Protein AF-0000000067913386 (afdb_homodimer)

Foldseek 3Di:
DLVVLLVCLQPDFAQVVVVDPPLLPAGAEEEEEAAAPPLCLQVLVQLLQCLSVVHWRDNPSCPVPPPPDQPQFWAWDDNYPRYIYIDHGHDDQLDLLQLLQSLCVQLVLDDHGDGRDSDDDLVRVLVSLVVCLVPVDGHQYAYEYGGEQVDDCDPSNLVSVLVSQVSSCVLQVDGHAYEYECNEPCVVVVVVSVVVSVHDHYQYDNPADSVDGTDDPVNSSSSSVVSSVRSVRSSVSSVVCVVDRSSRSSVVSSVVSSVSSVVVVVVVVVVVVVVVVVVVD/DLVVLLVCLQPDFAQVVVVDPPLLPAGAEEEEEAAAPPLCLQVLVQLLQCLSVVHWRDNPSCPVPPPPDQPQFWAWDDNYPRYIYIDHGHDDQLDLLQLLQSLCVQLVLDDHGDGRDSDDDLVVSLVSLVVCLVPVDGHQYAYEYGGEQVDDDDPSNLVSVLVSQVSSCVLQVDGHAYEYECNEPCVVVVVVSVVVSVHDHYQYDNPADSVDGTDDPVNSSSSSVVSSVRSVRSSVSSVVCVVDRSSRSSVVSSVVSSVSSVVVVVVVVVVVVVVVVVVVD

Nearest PDB structures (foldseek):
  6erg-assembly2_E  TM=3.516E-01  e=3.757E-01  Homo sapiens
  6erg-assembly1_B  TM=3.523E-01  e=5.532E-01  Homo sapiens
  7qfx-assembly1_B  TM=3.431E-01  e=1.767E+00  Aspergillus niger
  7qfx-assembly2_G  TM=3.196E-01  e=1.340E+00  Aspergillus niger
  6fba-assembly1_A  TM=1.820E-01  e=1.582E+00  Plasmodium falciparum

pLDDT: mean 89.32, std 9.97, range [42.12, 98.5]

Structure (mmCIF, N/CA/C/O backbone):
data_AF-0000000067913386-model_v1
#
loop_
_entity.id
_entity.type
_entity.pdbx_description
1 polymer 'Uncharacterized protein LOC121398037'
#
loop_
_atom_site.group_PDB
_atom_site.id
_atom_site.type_symbol
_atom_site.label_atom_id
_atom_site.label_alt_id
_atom_site.label_comp_id
_atom_site.label_asym_id
_atom_site.label_entity_id
_atom_site.label_seq_id
_atom_site.pdbx_PDB_ins_code
_atom_site.Cartn_x
_atom_site.Cartn_y
_atom_site.Cartn_z
_atom_site.occupancy
_atom_site.B_iso_or_equiv
_atom_site.auth_seq_id
_atom_site.auth_comp_id
_atom_site.auth_asym_id
_atom_site.auth_atom_id
_atom_site.pdbx_PDB_model_num
ATOM 1 N N . MET A 1 1 ? 15.055 40.844 25.078 1 83.5 1 MET A N 1
ATOM 2 C CA . MET A 1 1 ? 14.328 39.594 25.266 1 83.5 1 MET A CA 1
ATOM 3 C C . MET A 1 1 ? 14.023 38.938 23.922 1 83.5 1 MET A C 1
ATOM 5 O O . MET A 1 1 ? 14.43 37.781 23.672 1 83.5 1 MET A O 1
ATOM 9 N N . ALA A 1 2 ? 13.648 39.75 22.906 1 89.06 2 ALA A N 1
ATOM 10 C CA . ALA A 1 2 ? 13.344 39.219 21.578 1 89.06 2 ALA A CA 1
ATOM 11 C C . ALA A 1 2 ? 14.609 38.75 20.859 1 89.06 2 ALA A C 1
ATOM 13 O O . ALA A 1 2 ? 14.625 37.688 20.25 1 89.06 2 ALA A O 1
ATOM 14 N N . ASP A 1 3 ? 15.656 39.438 21.031 1 92.88 3 ASP A N 1
ATOM 15 C CA . ASP A 1 3 ? 16.906 39.094 20.359 1 92.88 3 ASP A CA 1
ATOM 1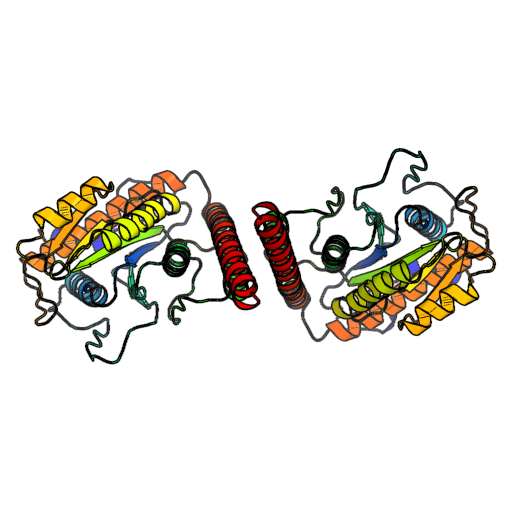6 C C . ASP A 1 3 ? 17.484 37.781 20.906 1 92.88 3 ASP A C 1
ATOM 18 O O . ASP A 1 3 ? 18.031 36.969 20.141 1 92.88 3 ASP A O 1
ATOM 22 N N . ALA A 1 4 ? 17.344 37.656 22.172 1 94.19 4 ALA A N 1
ATOM 23 C CA . ALA A 1 4 ? 17.812 36.438 22.781 1 94.19 4 ALA A CA 1
ATOM 24 C C . ALA A 1 4 ? 17.016 35.219 22.281 1 94.19 4 ALA A C 1
ATOM 26 O O . ALA A 1 4 ? 17.594 34.188 22 1 94.19 4 ALA A O 1
ATOM 27 N N . MET A 1 5 ? 15.766 35.375 22.203 1 95.31 5 MET A N 1
ATOM 28 C CA . MET A 1 5 ? 14.906 34.312 21.703 1 95.31 5 MET A CA 1
ATOM 29 C C . MET A 1 5 ? 15.211 33.969 20.25 1 95.31 5 MET A C 1
ATOM 31 O O . MET A 1 5 ? 15.227 32.812 19.859 1 95.31 5 MET A O 1
ATOM 35 N N . ARG A 1 6 ? 15.469 35 19.5 1 95.75 6 ARG A N 1
ATOM 36 C CA . ARG A 1 6 ? 15.82 34.812 18.094 1 95.75 6 ARG A CA 1
ATOM 37 C C . ARG A 1 6 ? 17.125 34.031 17.938 1 95.75 6 ARG A C 1
ATOM 39 O O . ARG A 1 6 ? 17.234 33.156 17.094 1 95.75 6 ARG A O 1
ATOM 46 N N . THR A 1 7 ? 18.031 34.438 18.703 1 95.38 7 THR A N 1
ATOM 47 C CA . THR A 1 7 ? 19.328 33.75 18.656 1 95.38 7 THR A CA 1
ATOM 48 C C . THR A 1 7 ? 19.188 32.281 19.031 1 95.38 7 THR A C 1
ATOM 50 O O . THR A 1 7 ? 19.781 31.422 18.375 1 95.38 7 THR A O 1
ATOM 53 N N . LYS A 1 8 ? 18.406 32.031 20.016 1 95 8 LYS A N 1
ATOM 54 C CA . LYS A 1 8 ? 18.141 30.641 20.422 1 95 8 LYS A CA 1
ATOM 55 C C . LYS A 1 8 ? 17.531 29.844 19.281 1 95 8 LYS A C 1
ATOM 57 O O . LYS A 1 8 ? 17.906 28.688 19.047 1 95 8 LYS A O 1
ATOM 62 N N . LEU A 1 9 ? 16.656 30.422 18.578 1 96 9 LEU A N 1
ATOM 63 C CA . LEU A 1 9 ? 15.977 29.781 17.469 1 96 9 LEU A CA 1
ATOM 64 C C . LEU A 1 9 ? 16.953 29.484 16.328 1 96 9 LEU A C 1
ATOM 66 O O . LEU A 1 9 ? 16.938 28.391 15.758 1 96 9 LEU A O 1
ATOM 70 N N . THR A 1 10 ? 17.781 30.438 15.977 1 95.25 10 THR A N 1
ATOM 71 C CA . THR A 1 10 ? 18.703 30.312 14.852 1 95.25 10 THR A CA 1
ATOM 72 C C . THR A 1 10 ? 19.797 29.281 15.148 1 95.25 10 THR A C 1
ATOM 74 O O . THR A 1 10 ? 20.312 28.641 14.234 1 95.25 10 THR A O 1
ATOM 77 N N . GLN A 1 11 ? 20.031 29.047 16.391 1 94.69 11 GLN A N 1
ATOM 78 C CA . GLN A 1 11 ? 21.094 28.109 16.781 1 94.69 11 GLN A CA 1
ATOM 79 C C . GLN A 1 11 ? 20.516 26.75 17.109 1 94.69 11 GLN A C 1
ATOM 81 O O . GLN A 1 11 ? 21.266 25.797 17.359 1 94.69 11 GLN A O 1
ATOM 86 N N . TYR A 1 12 ? 19.266 26.656 17.047 1 95.06 12 TYR A N 1
ATOM 87 C CA . TYR A 1 12 ? 18.594 25.422 17.422 1 95.06 12 TYR A CA 1
ATOM 88 C C . TYR A 1 12 ? 18.922 24.297 16.453 1 95.06 12 TYR A C 1
ATOM 90 O O . TYR A 1 12 ? 18.953 24.5 15.242 1 95.06 12 TYR A O 1
ATOM 98 N N . ARG A 1 13 ? 19.234 23.125 17.047 1 92.25 13 ARG A N 1
ATOM 99 C CA . ARG A 1 13 ? 19.344 21.844 16.359 1 92.25 13 ARG A CA 1
ATOM 100 C C . ARG A 1 13 ? 18.469 20.781 17.031 1 92.25 13 ARG A C 1
ATOM 102 O O . ARG A 1 13 ? 18.391 20.719 18.266 1 92.25 13 ARG A O 1
ATOM 109 N N . PRO A 1 14 ? 17.844 20.078 16.234 1 91.94 14 PRO A N 1
ATOM 110 C CA . PRO A 1 14 ? 16.984 19.062 16.844 1 91.94 14 PRO A CA 1
ATOM 111 C C . PRO A 1 14 ? 17.703 18.234 17.906 1 91.94 14 PRO A C 1
ATOM 113 O O . PRO A 1 14 ? 18.766 17.688 17.641 1 91.94 14 PRO A O 1
ATOM 116 N N . GLY A 1 15 ? 17.062 18.219 19.062 1 91.25 15 GLY A N 1
ATOM 117 C CA . GLY A 1 15 ? 17.609 17.438 20.172 1 91.25 15 GLY A CA 1
ATOM 118 C C . GLY A 1 15 ? 18.547 18.234 21.062 1 91.25 15 GLY A C 1
ATOM 119 O O . GLY A 1 15 ? 18.922 17.797 22.141 1 91.25 15 GLY A O 1
ATOM 120 N N . SER A 1 16 ? 18.938 19.359 20.688 1 91.38 16 SER A N 1
ATOM 121 C CA . SER A 1 16 ? 19.984 20.125 21.375 1 91.38 16 SER A CA 1
ATOM 122 C C . SER A 1 16 ? 19.484 20.625 22.734 1 91.38 16 SER A C 1
ATOM 124 O O . SER A 1 16 ? 20.25 20.734 23.688 1 91.38 16 SER A O 1
ATOM 126 N N . LEU A 1 17 ? 18.234 20.938 22.812 1 90.69 17 LEU A N 1
ATOM 127 C CA . LEU A 1 17 ? 17.688 21.516 24.047 1 90.69 17 LEU A CA 1
ATOM 128 C C . LEU A 1 17 ? 17.688 20.5 25.172 1 90.69 17 LEU A C 1
ATOM 130 O O . LEU A 1 17 ? 17.734 20.859 26.344 1 90.69 17 LEU A O 1
ATOM 134 N N . LEU A 1 18 ? 17.562 19.266 24.797 1 87.56 18 LEU A N 1
ATOM 135 C CA . LEU A 1 18 ? 17.578 18.203 25.781 1 87.56 18 LEU A CA 1
ATOM 136 C C . LEU A 1 18 ? 18.891 17.422 25.75 1 87.56 18 LEU A C 1
ATOM 138 O O . LEU A 1 18 ? 19 16.359 26.359 1 87.56 18 LEU A O 1
ATOM 142 N N . ALA A 1 19 ? 19.828 17.922 24.969 1 84.69 19 ALA A N 1
ATOM 143 C CA . ALA A 1 19 ? 21.141 17.297 24.844 1 84.69 19 ALA A CA 1
ATOM 144 C C . ALA A 1 19 ? 21.016 15.828 24.453 1 84.69 19 ALA A C 1
ATOM 146 O O . ALA A 1 19 ? 21.625 14.953 25.078 1 84.69 19 ALA A O 1
ATOM 147 N N . LEU A 1 20 ? 20.156 15.633 23.562 1 82.56 20 LEU A N 1
ATOM 148 C CA . LEU A 1 20 ? 19.953 14.266 23.109 1 82.56 20 LEU A CA 1
ATOM 149 C C . LEU A 1 20 ? 21.172 13.766 22.328 1 82.56 20 LEU A C 1
ATOM 151 O O . LEU A 1 20 ? 21.672 14.469 21.453 1 82.56 20 LEU A O 1
ATOM 155 N N . ALA A 1 21 ? 21.766 12.688 22.703 1 72.69 21 ALA A N 1
ATOM 156 C CA . ALA A 1 21 ? 22.969 12.117 22.094 1 72.69 21 ALA A CA 1
ATOM 157 C C . ALA A 1 21 ? 22.688 11.609 20.688 1 72.69 21 ALA A C 1
ATOM 159 O O . ALA A 1 21 ? 23.516 11.766 19.781 1 72.69 21 ALA A O 1
ATOM 160 N N . ASN A 1 22 ? 21.641 10.945 20.516 1 72.88 22 ASN A N 1
ATOM 161 C CA . ASN A 1 22 ? 21.266 10.328 19.25 1 72.88 22 ASN A CA 1
ATOM 162 C C . ASN A 1 22 ? 19.969 10.93 18.703 1 72.88 22 ASN A C 1
ATOM 164 O O . ASN A 1 22 ? 18.906 10.812 19.328 1 72.88 22 ASN A O 1
ATOM 168 N N . THR A 1 23 ? 20.125 11.727 17.656 1 76.88 23 THR A N 1
ATOM 169 C CA . THR A 1 23 ? 18.953 12.352 17.062 1 76.88 23 THR A CA 1
ATOM 170 C C . THR A 1 23 ? 18.297 11.422 16.047 1 76.88 23 THR A C 1
ATOM 172 O O . THR A 1 23 ? 17.25 11.742 15.492 1 76.88 23 THR A O 1
ATOM 175 N N . ARG A 1 24 ? 18.922 10.234 15.984 1 71.94 24 ARG A N 1
ATOM 176 C CA . ARG A 1 24 ? 18.453 9.164 15.102 1 71.94 24 ARG A CA 1
ATOM 177 C C . ARG A 1 24 ? 18.219 9.688 13.688 1 71.94 24 ARG A C 1
ATOM 179 O O . ARG A 1 24 ? 17.266 9.258 13.016 1 71.94 24 ARG A O 1
ATOM 186 N N . GLY A 1 25 ? 18.953 10.797 13.375 1 76 25 GLY A N 1
ATOM 187 C CA . GLY A 1 25 ? 18.938 11.266 11.992 1 76 25 GLY A CA 1
ATOM 188 C C . GLY A 1 25 ? 17.969 12.406 11.758 1 76 25 GLY A C 1
ATOM 189 O O . GLY A 1 25 ? 17.906 12.953 10.656 1 76 25 GLY A O 1
ATOM 190 N N . PHE A 1 26 ? 17.156 12.719 12.797 1 83.44 26 PHE A N 1
ATOM 191 C CA . PHE A 1 26 ? 16.281 13.867 12.609 1 83.44 26 PHE A CA 1
ATOM 192 C C . PHE A 1 26 ? 17.078 15.156 12.492 1 83.44 26 PHE A C 1
ATOM 194 O O . PHE A 1 26 ? 17.812 15.516 13.414 1 83.44 26 PHE A O 1
ATOM 201 N N . GLN A 1 27 ? 16.875 15.789 11.359 1 85.81 27 GLN A N 1
ATOM 202 C CA . GLN A 1 27 ? 17.672 16.969 11.094 1 85.81 27 GLN A CA 1
ATOM 203 C C . GLN A 1 27 ? 16.812 18.219 11.023 1 85.81 27 GLN A C 1
ATOM 205 O O . GLN A 1 27 ? 17.328 19.344 11.109 1 85.81 27 GLN A O 1
ATOM 210 N N . ARG A 1 28 ? 15.516 17.984 10.914 1 91.25 28 ARG A N 1
ATOM 211 C CA . ARG A 1 28 ? 14.633 19.125 10.734 1 91.25 28 ARG A CA 1
ATOM 212 C C . ARG A 1 28 ? 13.375 19 11.586 1 91.25 28 ARG A C 1
ATOM 214 O O . ARG A 1 28 ? 12.891 17.891 11.82 1 91.25 28 ARG A O 1
ATOM 221 N N . VAL A 1 29 ? 12.953 20.156 12.031 1 94.94 29 VAL A N 1
ATOM 222 C CA . VAL A 1 29 ? 11.656 20.266 12.688 1 94.94 29 VAL A CA 1
ATOM 223 C C . VAL A 1 29 ? 10.656 20.938 11.742 1 94.94 29 VAL A C 1
ATOM 225 O O . VAL A 1 29 ? 10.961 21.984 11.156 1 94.94 29 VAL A O 1
ATOM 228 N N . SER A 1 30 ? 9.539 20.297 11.586 1 96.5 30 SER A N 1
ATOM 229 C CA . SER A 1 30 ? 8.508 20.797 10.688 1 96.5 30 SER A CA 1
ATOM 230 C C . SER A 1 30 ? 7.242 21.172 11.453 1 96.5 30 SER A C 1
ATOM 232 O O . SER A 1 30 ? 6.57 20.297 12.016 1 96.5 30 SER A O 1
ATOM 234 N N . LEU A 1 31 ? 6.957 22.469 11.5 1 98.25 31 LEU A N 1
ATOM 235 C CA . LEU A 1 31 ? 5.711 22.953 12.078 1 98.25 31 LEU A CA 1
ATOM 236 C C . LEU A 1 31 ? 4.559 22.812 11.086 1 98.25 31 LEU A C 1
ATOM 238 O O . LEU A 1 31 ? 4.574 23.453 10.031 1 98.25 31 LEU A O 1
ATOM 242 N N . GLN A 1 32 ? 3.592 22.016 11.422 1 97.88 32 GLN A N 1
ATOM 243 C CA . GLN A 1 32 ? 2.439 21.781 10.562 1 97.88 32 GLN A CA 1
ATOM 244 C C . GLN A 1 32 ? 1.24 22.609 11.008 1 97.88 32 GLN A C 1
ATOM 246 O O . GLN A 1 32 ? 0.641 22.328 12.055 1 97.88 32 GLN A O 1
ATOM 251 N N . LEU A 1 33 ? 0.887 23.594 10.203 1 97.62 33 LEU A N 1
ATOM 252 C CA . LEU A 1 33 ? -0.227 24.453 10.586 1 97.62 33 LEU A CA 1
ATOM 253 C C . LEU A 1 33 ? -1.55 23.891 10.078 1 97.62 33 LEU A C 1
ATOM 255 O O . LEU A 1 33 ? -1.715 23.656 8.883 1 97.62 33 LEU A O 1
ATOM 259 N N . PHE A 1 34 ? -2.406 23.703 11 1 97.19 34 PHE A N 1
ATOM 260 C CA . PHE A 1 34 ? -3.756 23.25 10.688 1 97.19 34 PHE A CA 1
ATOM 261 C C . PHE A 1 34 ? -4.793 24.234 11.227 1 97.19 34 PHE A C 1
ATOM 263 O O . PHE A 1 34 ? -4.535 24.938 12.195 1 97.19 34 PHE A O 1
ATOM 270 N N . GLY A 1 35 ? -5.953 24.234 10.617 1 94.56 35 GLY A N 1
ATOM 271 C CA . GLY A 1 35 ? -7.078 25.078 11 1 94.56 35 GLY A CA 1
ATOM 272 C C . GLY A 1 35 ? -8.102 25.25 9.891 1 94.56 35 GLY A C 1
ATOM 273 O O . GLY A 1 35 ? -7.875 24.812 8.758 1 94.56 35 GLY A O 1
ATOM 274 N N . PHE A 1 36 ? -9.172 25.859 10.312 1 91.88 36 PHE A N 1
ATOM 275 C CA . PHE A 1 36 ? -10.203 26.109 9.32 1 91.88 36 PHE A CA 1
ATOM 276 C C . PHE A 1 36 ? -9.758 27.172 8.32 1 91.88 36 PHE A C 1
ATOM 278 O O . PHE A 1 36 ? -8.875 27.969 8.617 1 91.88 36 PHE A O 1
ATOM 285 N N . TYR A 1 37 ? -10.391 27.062 7.145 1 89.25 37 TYR A N 1
ATOM 286 C CA . TYR A 1 37 ? -10.172 28.094 6.137 1 89.25 37 TYR A CA 1
ATOM 287 C C . TYR A 1 37 ? -10.445 29.484 6.703 1 89.25 37 TYR A C 1
ATOM 289 O O . TYR A 1 37 ? -11.438 29.688 7.402 1 89.25 37 TYR A O 1
ATOM 297 N N . GLY A 1 38 ? -9.5 30.422 6.438 1 86.31 38 GLY A N 1
ATOM 298 C CA . GLY A 1 38 ? -9.711 31.797 6.824 1 86.31 38 GLY A CA 1
ATOM 299 C C . GLY A 1 38 ? -9.344 32.094 8.266 1 86.31 38 GLY A C 1
ATOM 300 O O . GLY A 1 38 ? -9.594 33.188 8.773 1 86.31 38 GLY A O 1
ATOM 301 N N . HIS A 1 39 ? -8.742 31.172 8.93 1 89.5 39 HIS A N 1
ATOM 302 C CA . HIS A 1 39 ? -8.477 31.359 10.352 1 89.5 39 HIS A CA 1
ATOM 303 C C . HIS A 1 39 ? -7.09 31.953 10.578 1 89.5 39 HIS A C 1
ATOM 305 O O . HIS A 1 39 ? -6.652 32.125 11.719 1 89.5 39 HIS A O 1
ATOM 311 N N . GLY A 1 40 ? -6.332 32.281 9.5 1 89.38 40 GLY A N 1
ATOM 312 C CA . GLY A 1 40 ? -5.145 33.094 9.68 1 89.38 40 GLY A CA 1
ATOM 313 C C . GLY A 1 40 ? -3.854 32.312 9.594 1 89.38 40 GLY A C 1
ATOM 314 O O . GLY A 1 40 ? -2.807 32.781 10.055 1 89.38 40 GLY A O 1
ATOM 315 N N . LYS A 1 41 ? -3.824 31.109 9.055 1 91.94 41 LYS A N 1
ATOM 316 C CA . LYS A 1 41 ? -2.625 30.281 8.938 1 91.94 41 LYS A CA 1
ATOM 317 C C . LYS A 1 41 ? -1.532 31.016 8.156 1 91.94 41 LYS A C 1
ATOM 319 O O . LYS A 1 41 ? -0.4 31.141 8.633 1 91.94 41 LYS A O 1
ATOM 324 N N . THR A 1 42 ? -1.887 31.562 7.039 1 90.44 42 THR A N 1
ATOM 325 C CA . THR A 1 42 ? -0.911 32.25 6.199 1 90.44 42 THR A CA 1
ATOM 326 C C . THR A 1 42 ? -0.374 33.5 6.898 1 90.44 42 THR A C 1
ATOM 328 O O . THR A 1 42 ? 0.822 33.781 6.828 1 90.44 42 THR A O 1
ATOM 331 N N . SER A 1 43 ? -1.253 34.219 7.551 1 91.44 43 SER A N 1
ATOM 332 C CA . SER A 1 43 ? -0.825 35.375 8.312 1 91.44 43 SER A CA 1
ATOM 333 C C . SER A 1 43 ? 0.187 35 9.391 1 91.44 43 SER A C 1
ATOM 335 O O . SER A 1 43 ? 1.168 35.688 9.609 1 91.44 43 SER A O 1
ATOM 337 N N . LEU A 1 44 ? -0.12 33.906 10.039 1 94.25 44 LEU A N 1
ATOM 338 C CA . LEU A 1 44 ? 0.807 33.438 11.07 1 94.25 44 LEU A CA 1
ATOM 339 C C . LEU A 1 44 ? 2.172 33.125 10.469 1 94.25 44 LEU A C 1
ATOM 341 O O . LEU A 1 44 ? 3.205 33.438 11.047 1 94.25 44 LEU A O 1
ATOM 345 N N . ILE A 1 45 ? 2.18 32.5 9.352 1 95.62 45 ILE A N 1
ATOM 346 C CA . ILE A 1 45 ? 3.432 32.188 8.68 1 95.62 45 ILE A CA 1
ATOM 347 C C . ILE A 1 45 ? 4.215 33.469 8.398 1 95.62 45 ILE A C 1
ATOM 349 O O . ILE A 1 45 ? 5.414 33.531 8.664 1 95.62 45 ILE A O 1
ATOM 353 N N . ASN A 1 46 ? 3.529 34.438 7.902 1 94.12 46 ASN A N 1
ATOM 354 C CA . ASN A 1 46 ? 4.18 35.719 7.633 1 94.12 46 ASN A CA 1
ATOM 355 C C . ASN A 1 46 ? 4.77 36.312 8.898 1 94.12 46 ASN A C 1
ATOM 357 O O . ASN A 1 46 ? 5.895 36.812 8.891 1 94.12 46 ASN A O 1
ATOM 361 N N . LEU A 1 47 ? 4.012 36.281 9.945 1 95.12 47 LEU A N 1
ATOM 362 C CA . LEU A 1 47 ? 4.504 36.812 11.219 1 95.12 47 LEU A CA 1
ATOM 363 C C . LEU A 1 47 ? 5.77 36.062 11.648 1 95.12 47 LEU A C 1
ATOM 365 O O . LEU A 1 47 ? 6.734 36.688 12.094 1 95.12 47 LEU A O 1
ATOM 369 N N . CYS A 1 48 ? 5.758 34.781 11.523 1 97 48 CYS A N 1
ATOM 370 C CA . CYS A 1 48 ? 6.906 33.969 11.906 1 97 48 CYS A CA 1
ATOM 371 C C . CYS A 1 48 ? 8.117 34.312 11.047 1 97 48 CYS A C 1
ATOM 373 O O . CYS A 1 48 ? 9.211 34.531 11.578 1 97 48 CYS A O 1
ATOM 375 N N . LEU A 1 49 ? 7.906 34.375 9.773 1 96.44 49 LEU A N 1
ATOM 376 C CA . LEU A 1 49 ? 9 34.656 8.852 1 96.44 49 LEU A CA 1
ATOM 377 C C . LEU A 1 49 ? 9.617 36 9.141 1 96.44 49 LEU A C 1
ATOM 379 O O . LEU A 1 49 ? 10.844 36.125 9.266 1 96.44 49 LEU A O 1
ATOM 383 N N . ASN A 1 50 ? 8.82 36.969 9.258 1 95.94 50 ASN A N 1
ATOM 384 C CA . ASN A 1 50 ? 9.305 38.344 9.492 1 95.94 50 ASN A CA 1
ATOM 385 C C . ASN A 1 50 ? 9.969 38.469 10.859 1 95.94 50 ASN A C 1
ATOM 387 O O . ASN A 1 50 ? 10.969 39.156 11.008 1 95.94 50 ASN A O 1
ATOM 391 N N . SER A 1 51 ? 9.445 37.844 11.875 1 95.75 51 SER A N 1
ATOM 392 C CA . SER A 1 51 ? 10 37.906 13.227 1 95.75 51 SER A CA 1
ATOM 393 C C . SER A 1 51 ? 11.383 37.281 13.281 1 95.75 51 SER A C 1
ATOM 395 O O . SER A 1 51 ? 12.297 37.844 13.906 1 95.75 51 SER A O 1
ATOM 397 N N . VAL A 1 52 ? 11.547 36.156 12.648 1 96.38 52 VAL A N 1
ATOM 398 C CA . VAL A 1 52 ? 12.82 35.469 12.656 1 96.38 52 VAL A CA 1
ATOM 399 C C . VAL A 1 52 ? 13.859 36.281 11.891 1 96.38 52 VAL A C 1
ATOM 401 O O . VAL A 1 52 ? 15.023 36.344 12.289 1 96.38 52 VAL A O 1
ATOM 404 N N . GLN A 1 53 ? 13.43 36.906 10.852 1 93.31 53 GLN A N 1
ATOM 405 C CA . GLN A 1 53 ? 14.336 37.688 10.016 1 93.31 53 GLN A CA 1
ATOM 406 C C . GLN A 1 53 ? 14.539 39.094 10.586 1 93.31 53 GLN A C 1
ATOM 408 O O . GLN A 1 53 ? 15.352 39.844 10.078 1 93.31 53 GLN A O 1
ATOM 413 N N . LYS A 1 54 ? 13.836 39.438 11.578 1 92.31 54 LYS A N 1
ATOM 414 C CA . LYS A 1 54 ? 13.883 40.75 12.188 1 92.31 54 LYS A CA 1
ATOM 415 C C . LYS A 1 54 ? 13.555 41.844 11.172 1 92.31 54 LYS A C 1
ATOM 417 O O . LYS A 1 54 ? 14.312 42.812 11.023 1 92.31 54 LYS A O 1
ATOM 422 N N . LYS A 1 55 ? 12.445 41.656 10.531 1 91 55 LYS A N 1
ATOM 423 C CA . LYS A 1 55 ? 11.953 42.594 9.531 1 91 55 LYS A CA 1
ATOM 424 C C . LYS A 1 55 ? 10.555 43.094 9.883 1 91 55 LYS A C 1
ATOM 426 O O . LYS A 1 55 ? 9.883 42.5 10.734 1 91 55 LYS A O 1
ATOM 431 N N . GLN A 1 56 ? 10.242 44.188 9.188 1 89.81 56 GLN A N 1
ATOM 432 C CA . GLN A 1 56 ? 8.852 44.625 9.266 1 89.81 56 GLN A CA 1
ATOM 433 C C . GLN A 1 56 ? 7.93 43.656 8.562 1 89.81 56 GLN A C 1
ATOM 435 O O . GLN A 1 56 ? 8.383 42.844 7.754 1 89.81 56 GLN A O 1
ATOM 440 N N . TYR A 1 57 ? 6.723 43.719 8.969 1 89.62 57 TYR A N 1
ATOM 441 C CA . TYR A 1 57 ? 5.766 42.781 8.391 1 89.62 57 TYR A CA 1
ATOM 442 C C . TYR A 1 57 ? 5.715 42.938 6.875 1 89.62 57 TYR A C 1
ATOM 444 O O . TYR A 1 57 ? 5.492 44.031 6.348 1 89.62 57 TYR A O 1
ATOM 452 N N . GLU A 1 58 ? 5.977 41.875 6.137 1 89.81 58 GLU A N 1
ATOM 453 C CA . GLU A 1 58 ? 5.82 41.719 4.695 1 89.81 58 GLU A CA 1
ATOM 454 C C . GLU A 1 58 ? 5.078 40.438 4.367 1 89.81 58 GLU A C 1
ATOM 456 O O . GLU A 1 58 ? 5.215 39.438 5.078 1 89.81 58 GLU A O 1
ATOM 461 N N . ASP A 1 59 ? 4.223 40.531 3.381 1 86.25 59 ASP A N 1
ATOM 462 C CA . ASP A 1 59 ? 3.535 39.344 2.922 1 86.25 59 ASP A CA 1
ATOM 463 C C . ASP A 1 59 ? 4.48 38.438 2.129 1 86.25 59 ASP A C 1
ATOM 465 O O . ASP A 1 59 ? 4.516 38.5 0.897 1 86.25 59 ASP A O 1
ATOM 469 N N . LEU A 1 60 ? 5.109 37.594 2.803 1 83.06 60 LEU A N 1
ATOM 470 C CA . LEU A 1 60 ? 6.113 36.719 2.195 1 83.06 60 LEU A CA 1
ATOM 471 C C . LEU A 1 60 ? 5.488 35.406 1.722 1 83.06 60 LEU A C 1
ATOM 473 O O . LEU A 1 60 ? 6.043 34.719 0.854 1 83.06 60 LEU A O 1
ATOM 477 N N . ALA A 1 61 ? 4.414 34.969 2.312 1 81.62 61 ALA A N 1
ATOM 478 C CA . ALA A 1 61 ? 3.797 33.688 2.012 1 81.62 61 ALA A CA 1
ATOM 479 C C . ALA A 1 61 ? 2.59 33.875 1.095 1 81.62 61 ALA A C 1
ATOM 481 O O . ALA A 1 61 ? 1.99 32.875 0.655 1 81.62 61 ALA A O 1
ATOM 482 N N . GLY A 1 62 ? 2.389 35 0.481 1 71.06 62 GLY A N 1
ATOM 483 C CA . GLY A 1 62 ? 1.321 35.281 -0.474 1 71.06 62 GLY A CA 1
ATOM 484 C C . GLY A 1 62 ? -0.058 35.25 0.157 1 71.06 62 GLY A C 1
ATOM 485 O O . GLY A 1 62 ? -0.778 34.25 0.081 1 71.06 62 GLY A O 1
ATOM 486 N N . LEU A 1 63 ? -0.281 36.125 1.062 1 59.5 63 LEU A N 1
ATOM 487 C CA . LEU A 1 63 ? -1.619 36.312 1.62 1 59.5 63 LEU A CA 1
ATOM 488 C C . LEU A 1 63 ? -2.617 36.688 0.532 1 59.5 63 LEU A C 1
ATOM 490 O O . LEU A 1 63 ? -2.416 37.656 -0.186 1 59.5 63 LEU A O 1
ATOM 494 N N . ARG A 1 64 ? -2.932 35.656 -0.381 1 50.38 64 ARG A N 1
ATOM 495 C CA . ARG A 1 64 ? -3.895 36.062 -1.408 1 50.38 64 ARG A CA 1
ATOM 496 C C . ARG A 1 64 ? -5.262 36.344 -0.799 1 50.38 64 ARG A C 1
ATOM 498 O O . ARG A 1 64 ? -5.969 35.406 -0.391 1 50.38 64 ARG A O 1
ATOM 505 N N . TYR A 1 65 ? -5.336 37.344 0.012 1 44.06 65 TYR A N 1
ATOM 506 C CA . TYR A 1 65 ? -6.684 37.719 0.449 1 44.06 65 TYR A CA 1
ATOM 507 C C . TYR A 1 65 ? -7.664 37.688 -0.717 1 44.06 65 TYR A C 1
ATOM 509 O O . TYR A 1 65 ? -8.812 38.125 -0.586 1 44.06 65 TYR A O 1
ATOM 517 N N . SER A 1 66 ? -7.223 37.594 -1.855 1 42.12 66 SER A N 1
ATOM 518 C CA . SER A 1 66 ? -8.383 37.844 -2.697 1 42.12 66 SER A CA 1
ATOM 519 C C . SER A 1 66 ? -9.445 36.781 -2.514 1 42.12 66 SER A C 1
ATOM 521 O O . SER A 1 66 ? -9.125 35.625 -2.246 1 42.12 66 SER A O 1
ATOM 523 N N . ASP A 1 67 ? -10.656 37.219 -2.123 1 45.66 67 ASP A N 1
ATOM 524 C CA . ASP A 1 67 ? -11.914 36.5 -1.972 1 45.66 67 ASP A CA 1
ATOM 525 C C . ASP A 1 67 ? -11.875 35.156 -2.729 1 45.66 67 ASP A C 1
ATOM 527 O O . ASP A 1 67 ? -12.516 34.188 -2.32 1 45.66 67 ASP A O 1
ATOM 531 N N . ASP A 1 68 ? -11.203 35.125 -3.896 1 45.75 68 ASP A N 1
ATOM 532 C CA . ASP A 1 68 ? -11.438 34.031 -4.852 1 45.75 68 ASP A CA 1
ATOM 533 C C . ASP A 1 68 ? -10.281 33.062 -4.855 1 45.75 68 ASP A C 1
ATOM 535 O O . ASP A 1 68 ? -10.328 32.031 -5.543 1 45.75 68 ASP A O 1
ATOM 539 N N . THR A 1 69 ? -9.102 33.469 -4.234 1 49.62 69 THR A N 1
ATOM 540 C CA . THR A 1 69 ? -8.008 32.531 -4.52 1 49.62 69 THR A CA 1
ATOM 541 C C . THR A 1 69 ? -7.691 31.672 -3.295 1 49.62 69 THR A C 1
ATOM 543 O O . THR A 1 69 ? -7.227 32.188 -2.277 1 49.62 69 THR A O 1
ATOM 546 N N . VAL A 1 70 ? -8.383 30.688 -3.018 1 57.94 70 VAL A N 1
ATOM 547 C CA . VAL A 1 70 ? -8.172 29.703 -1.965 1 57.94 70 VAL A CA 1
ATOM 548 C C . VAL A 1 70 ? -6.883 28.922 -2.234 1 57.94 70 VAL A C 1
ATOM 550 O O . VAL A 1 70 ? -6.695 28.375 -3.324 1 57.94 70 VAL A O 1
ATOM 553 N N . ILE A 1 71 ? -5.824 29.188 -1.274 1 60.72 71 ILE A N 1
ATOM 554 C CA . ILE A 1 71 ? -4.613 28.375 -1.366 1 60.72 71 ILE A CA 1
ATOM 555 C C . ILE A 1 71 ? -4.945 26.906 -1.104 1 60.72 71 ILE A C 1
ATOM 557 O O . ILE A 1 71 ? -5.43 26.562 -0.024 1 60.72 71 ILE A O 1
ATOM 561 N N . ARG A 1 72 ? -4.758 26.219 -2.148 1 78.06 72 ARG A N 1
ATOM 562 C CA . ARG A 1 72 ? -5.109 24.812 -2.033 1 78.06 72 ARG A CA 1
ATOM 563 C C . ARG A 1 72 ? -3.861 23.938 -1.966 1 78.06 72 ARG A C 1
ATOM 565 O O . ARG A 1 72 ? -3.945 22.75 -1.647 1 78.06 72 ARG A O 1
ATOM 572 N N . GLU A 1 73 ? -2.721 24.719 -2.041 1 86.69 73 GLU A N 1
ATOM 573 C CA . GLU A 1 73 ? -1.479 23.953 -2.08 1 86.69 73 GLU A CA 1
ATOM 574 C C . GLU A 1 73 ? -0.822 23.891 -0.704 1 86.69 73 GLU A C 1
ATOM 576 O O . GLU A 1 73 ? -0.869 24.859 0.051 1 86.69 73 GLU A O 1
ATOM 581 N N . ARG A 1 74 ? -0.305 22.828 -0.437 1 91.62 74 ARG A N 1
ATOM 582 C CA . ARG A 1 74 ? 0.558 22.688 0.73 1 91.62 74 ARG A CA 1
ATOM 583 C C . ARG A 1 74 ? 1.943 23.266 0.463 1 91.62 74 ARG A C 1
ATOM 585 O O . ARG A 1 74 ? 2.65 22.812 -0.438 1 91.62 74 ARG A O 1
ATOM 592 N N . ARG A 1 75 ? 2.344 24.25 1.214 1 92.81 75 ARG A N 1
ATOM 593 C CA . ARG A 1 75 ? 3.605 24.938 0.956 1 92.81 75 ARG A CA 1
ATOM 594 C C . ARG A 1 75 ? 4.516 24.891 2.18 1 92.81 75 ARG A C 1
ATOM 596 O O . ARG A 1 75 ? 4.039 24.969 3.314 1 92.81 75 ARG A O 1
ATOM 603 N N . GLU A 1 76 ? 5.734 24.812 1.854 1 94.81 76 GLU A N 1
ATOM 604 C CA . GLU A 1 76 ? 6.77 24.797 2.883 1 94.81 76 GLU A CA 1
ATOM 605 C C . GLU A 1 76 ? 7.555 26.109 2.893 1 94.81 76 GLU A C 1
ATOM 607 O O . GLU A 1 76 ? 7.902 26.641 1.834 1 94.81 76 GLU A O 1
ATOM 612 N N . TYR A 1 77 ? 7.828 26.641 4.043 1 95.56 77 TYR A N 1
ATOM 613 C CA . TYR A 1 77 ? 8.664 27.828 4.23 1 95.56 77 TYR A CA 1
ATOM 614 C C . TYR A 1 77 ? 9.773 27.562 5.238 1 95.56 77 TYR A C 1
ATOM 616 O O . TYR A 1 77 ? 9.547 26.906 6.262 1 95.56 77 TYR A O 1
ATOM 624 N N . GLN A 1 78 ? 10.938 28.094 4.926 1 96.5 78 GLN A N 1
ATOM 625 C CA . GLN A 1 78 ? 12.078 27.906 5.816 1 96.5 78 GLN A CA 1
ATOM 626 C C . GLN A 1 78 ? 12.172 29.047 6.836 1 96.5 78 GLN A C 1
ATOM 628 O O . GLN A 1 78 ? 12.25 30.219 6.465 1 96.5 78 GLN A O 1
ATOM 633 N N . LEU A 1 79 ? 12.117 28.688 8.117 1 97.25 79 LEU A N 1
ATOM 634 C CA . LEU A 1 79 ? 12.273 29.656 9.188 1 97.25 79 LEU A CA 1
ATOM 635 C C . LEU A 1 79 ? 13.742 29.812 9.562 1 97.25 79 LEU A C 1
ATOM 637 O O . LEU A 1 79 ? 14.266 30.938 9.602 1 97.25 79 LEU A O 1
ATOM 641 N N . THR A 1 80 ? 14.367 28.781 9.914 1 96.88 80 THR A N 1
ATOM 642 C CA . THR A 1 80 ? 15.797 28.688 10.172 1 96.88 80 THR A CA 1
ATOM 643 C C . THR A 1 80 ? 16.406 27.516 9.414 1 96.88 80 THR A C 1
ATOM 645 O O . THR A 1 80 ? 15.727 26.859 8.609 1 96.88 80 THR A O 1
ATOM 648 N N . HIS A 1 81 ? 17.641 27.188 9.672 1 94.75 81 HIS A N 1
ATOM 649 C CA . HIS A 1 81 ? 18.328 26.094 8.992 1 94.75 81 HIS A CA 1
ATOM 650 C C . HIS A 1 81 ? 17.625 24.766 9.281 1 94.75 81 HIS A C 1
ATOM 652 O O . HIS A 1 81 ? 17.594 23.875 8.422 1 94.75 81 HIS A O 1
ATOM 658 N N . ASN A 1 82 ? 17.062 24.641 10.484 1 95 82 ASN A N 1
ATOM 659 C CA . ASN A 1 82 ? 16.547 23.344 10.906 1 95 82 ASN A CA 1
ATOM 660 C C . ASN A 1 82 ? 15.047 23.406 11.18 1 95 82 ASN A C 1
ATOM 662 O O . ASN A 1 82 ? 14.4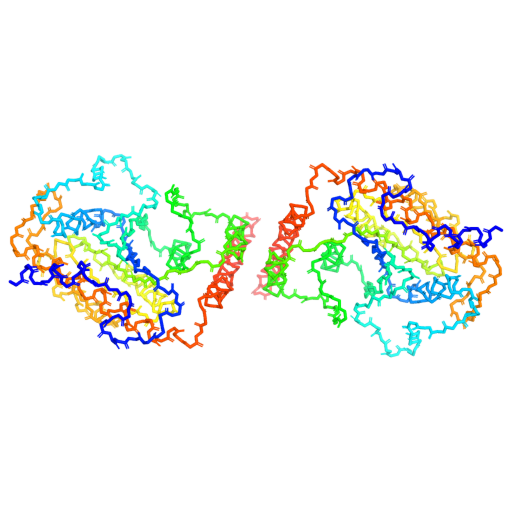53 22.438 11.633 1 95 82 ASN A O 1
ATOM 666 N N . MET A 1 83 ? 14.469 24.609 10.953 1 96.69 83 MET A N 1
ATOM 667 C CA . MET A 1 83 ? 13.055 24.766 11.273 1 96.69 83 MET A CA 1
ATOM 668 C C . MET A 1 83 ? 12.266 25.219 10.047 1 96.69 83 MET A C 1
ATOM 670 O O . MET A 1 83 ? 12.641 26.188 9.391 1 96.69 83 MET A O 1
ATOM 674 N N . PHE A 1 84 ? 11.219 24.438 9.805 1 97.38 84 PHE A N 1
ATOM 675 C CA . PHE A 1 84 ? 10.352 24.75 8.672 1 97.38 84 PHE A CA 1
ATOM 676 C C . PHE A 1 84 ? 8.898 24.859 9.125 1 97.38 84 PHE A C 1
ATOM 678 O O . PHE A 1 84 ? 8.508 24.281 10.148 1 97.38 84 PHE A O 1
ATOM 685 N N . ILE A 1 85 ? 8.148 25.625 8.375 1 97.56 85 ILE A N 1
ATOM 686 C CA . ILE A 1 85 ? 6.727 25.797 8.672 1 97.56 85 ILE A CA 1
ATOM 687 C C . ILE A 1 85 ? 5.902 25.531 7.414 1 97.56 85 ILE A C 1
ATOM 689 O O . ILE A 1 85 ? 6.289 25.922 6.312 1 97.56 85 ILE A O 1
ATOM 693 N N . TYR A 1 86 ? 4.84 24.734 7.625 1 96.19 86 TYR A N 1
ATOM 694 C CA . TYR A 1 86 ? 4.031 24.297 6.496 1 96.19 86 TYR A CA 1
ATOM 695 C C . TYR A 1 86 ? 2.65 24.938 6.527 1 96.19 86 TYR A C 1
ATOM 697 O O . TYR A 1 86 ? 1.963 24.906 7.551 1 96.19 86 TYR A O 1
ATOM 705 N N . ASP A 1 87 ? 2.305 25.5 5.387 1 93.81 87 ASP A N 1
ATOM 706 C CA . ASP A 1 87 ? 0.95 26.016 5.176 1 93.81 87 ASP A CA 1
ATOM 707 C C . ASP A 1 87 ? 0.046 24.922 4.594 1 93.81 87 ASP A C 1
ATOM 709 O O . ASP A 1 87 ? 0.03 24.703 3.379 1 93.81 87 ASP A O 1
ATOM 713 N N . ASN A 1 88 ? -0.663 24.266 5.434 1 94.81 88 ASN A N 1
ATOM 714 C CA . ASN A 1 88 ? -1.597 23.25 4.973 1 94.81 88 ASN A CA 1
ATOM 715 C C . ASN A 1 88 ? -2.932 23.859 4.555 1 94.81 88 ASN A C 1
ATOM 717 O O . ASN A 1 88 ? -3.312 24.922 5.043 1 94.81 88 ASN A O 1
ATOM 721 N N . ARG A 1 89 ? -3.613 23.25 3.68 1 93.06 89 ARG A N 1
ATOM 722 C CA . ARG A 1 89 ? -4.934 23.688 3.246 1 93.06 89 ARG A CA 1
ATOM 723 C C . ARG A 1 89 ? -5.898 23.766 4.422 1 93.06 89 ARG A C 1
ATOM 725 O O . ARG A 1 89 ? -5.895 22.906 5.297 1 93.06 89 ARG A O 1
ATOM 732 N N . GLY A 1 90 ? -6.684 24.781 4.422 1 93.25 90 GLY A N 1
ATOM 733 C CA . GLY A 1 90 ? -7.656 24.969 5.488 1 93.25 90 GLY A CA 1
ATOM 734 C C . GLY A 1 90 ? -8.805 23.969 5.418 1 93.25 90 GLY A C 1
ATOM 735 O O . GLY A 1 90 ? -9.289 23.656 4.332 1 93.25 90 GLY A O 1
ATOM 736 N N . PHE A 1 91 ? -9.234 23.547 6.605 1 94.06 91 PHE A N 1
ATOM 737 C CA . PHE A 1 91 ? -10.383 22.656 6.684 1 94.06 91 PHE A CA 1
ATOM 738 C C . PHE A 1 91 ? -11.648 23.375 6.23 1 94.06 91 PHE A C 1
ATOM 740 O O . PHE A 1 91 ? -11.852 24.547 6.543 1 94.06 91 PHE A O 1
ATOM 747 N N . ASN A 1 92 ? -12.5 22.641 5.543 1 91.94 92 ASN A N 1
ATOM 748 C CA . ASN A 1 92 ? -13.852 23.094 5.262 1 91.94 92 ASN A CA 1
ATOM 749 C C . ASN A 1 92 ? -14.812 22.75 6.398 1 91.94 92 ASN A C 1
ATOM 751 O O . ASN A 1 92 ? -15.531 23.625 6.891 1 91.94 92 ASN A O 1
ATOM 755 N N . SER A 1 93 ? -14.812 21.547 6.828 1 92.06 93 SER A N 1
ATOM 756 C CA . SER A 1 93 ? -15.789 21.094 7.8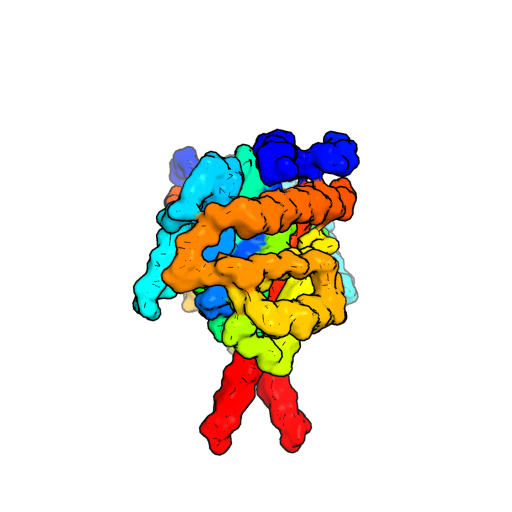16 1 92.06 93 SER A CA 1
ATOM 757 C C . SER A 1 93 ? -15.148 20.125 8.82 1 92.06 93 SER A C 1
ATOM 759 O O . SER A 1 93 ? -15.797 19.719 9.789 1 92.06 93 SER A O 1
ATOM 761 N N . MET A 1 94 ? -13.867 19.719 8.641 1 94.06 94 MET A N 1
ATOM 762 C CA . MET A 1 94 ? -13.18 18.75 9.484 1 94.06 94 MET A CA 1
ATOM 763 C C . MET A 1 94 ? -13.969 17.438 9.578 1 94.06 94 MET A C 1
ATOM 765 O O . MET A 1 94 ? -14.188 16.922 10.672 1 94.06 94 MET A O 1
ATOM 769 N N . ASP A 1 95 ? -14.477 17.047 8.414 1 94.56 95 ASP A N 1
ATOM 770 C CA . ASP A 1 95 ? -15.094 15.727 8.367 1 94.56 95 ASP A CA 1
ATOM 771 C C . ASP A 1 95 ? -14.031 14.625 8.391 1 94.56 95 ASP A C 1
ATOM 773 O O . ASP A 1 95 ? -12.836 14.906 8.375 1 94.56 95 ASP A O 1
ATOM 777 N N . PRO A 1 96 ? -14.438 13.406 8.492 1 94.88 96 PRO A N 1
ATOM 778 C CA . PRO A 1 96 ? -13.469 12.312 8.648 1 94.88 96 PRO A CA 1
ATOM 779 C C . PRO A 1 96 ? -12.477 12.242 7.488 1 94.88 96 PRO A C 1
ATOM 781 O O . PRO A 1 96 ? -11.312 11.906 7.691 1 94.88 96 PRO A O 1
ATOM 784 N N . GLU A 1 97 ? -12.898 12.523 6.289 1 95.31 97 GLU A N 1
ATOM 785 C CA . GLU A 1 97 ? -12.016 12.5 5.133 1 95.31 97 GLU A CA 1
ATOM 786 C C . GLU A 1 97 ? -10.93 13.578 5.242 1 95.31 97 GLU A C 1
ATOM 788 O O . GLU A 1 97 ? -9.758 13.305 4.992 1 95.31 97 GLU A O 1
ATOM 793 N N . GLU A 1 98 ? -11.32 14.742 5.637 1 96.31 98 GLU A N 1
ATOM 794 C CA . GLU A 1 98 ? -10.359 15.836 5.805 1 96.31 98 GLU A CA 1
ATOM 795 C C . GLU A 1 98 ? -9.383 15.531 6.938 1 96.31 98 GLU A C 1
ATOM 797 O O . GLU A 1 98 ? -8.18 15.781 6.809 1 96.31 98 GLU A O 1
ATOM 802 N N . ILE A 1 99 ? -9.914 15.031 8 1 96.81 99 ILE A N 1
ATOM 803 C CA . ILE A 1 99 ? -9.078 14.703 9.148 1 96.81 99 ILE A CA 1
ATOM 804 C C . ILE A 1 99 ? -8.062 13.633 8.758 1 96.81 99 ILE A C 1
ATOM 806 O O . ILE A 1 99 ? -6.895 13.703 9.141 1 96.81 99 ILE A O 1
ATOM 810 N N . SER A 1 100 ? -8.531 12.656 8.008 1 96.88 100 SER A N 1
ATOM 811 C CA . SER A 1 100 ? -7.633 11.609 7.547 1 96.88 100 SER A CA 1
ATOM 812 C C . SER A 1 100 ? -6.523 12.18 6.668 1 96.88 100 SER A C 1
ATOM 814 O O . SER A 1 100 ? -5.352 11.836 6.832 1 96.88 100 SER A O 1
ATOM 816 N N . GLU A 1 101 ? -6.895 12.984 5.758 1 96.75 101 GLU A N 1
ATOM 817 C CA . GLU A 1 101 ? -5.914 13.609 4.875 1 96.75 101 GLU A CA 1
ATOM 818 C C . GLU A 1 101 ? -4.93 14.469 5.668 1 96.75 101 GLU A C 1
ATOM 820 O O . GLU A 1 101 ? -3.721 14.414 5.43 1 96.75 101 GLU A O 1
ATOM 825 N N . ALA A 1 102 ? -5.402 15.219 6.586 1 96.94 102 ALA A N 1
ATOM 826 C CA . ALA A 1 102 ? -4.543 16.031 7.449 1 96.94 102 ALA A CA 1
ATOM 827 C C . ALA A 1 102 ? -3.607 15.148 8.273 1 96.94 102 ALA A C 1
ATOM 829 O O . ALA A 1 102 ? -2.438 15.484 8.469 1 96.94 102 ALA A O 1
ATOM 830 N N . SER A 1 103 ? -4.156 14.078 8.75 1 97.19 103 SER A N 1
ATOM 831 C CA . SER A 1 103 ? -3.346 13.117 9.492 1 97.19 103 SER A CA 1
ATOM 832 C C . SER A 1 103 ? -2.205 12.578 8.641 1 97.19 103 SER A C 1
ATOM 834 O O . SER A 1 103 ? -1.076 12.445 9.117 1 97.19 103 SER A O 1
ATOM 836 N N . ALA A 1 104 ? -2.543 12.242 7.418 1 97 104 ALA A N 1
ATOM 837 C CA . ALA A 1 104 ? -1.519 11.758 6.5 1 97 104 ALA A CA 1
ATOM 838 C C . ALA A 1 104 ? -0.432 12.805 6.281 1 97 104 ALA A C 1
ATOM 840 O O . ALA A 1 104 ? 0.752 12.469 6.188 1 97 104 ALA A O 1
ATOM 841 N N . GLN A 1 105 ? -0.814 14.031 6.188 1 95.94 105 GLN A N 1
ATOM 842 C CA . GLN A 1 105 ? 0.145 15.125 6.07 1 95.94 105 GLN A CA 1
ATOM 843 C C . GLN A 1 105 ? 1.028 15.219 7.312 1 95.94 105 GLN A C 1
ATOM 845 O O . GLN A 1 105 ? 2.25 15.344 7.203 1 95.94 105 GLN A O 1
ATOM 850 N N . LEU A 1 106 ? 0.396 15.102 8.422 1 96.56 106 LEU A N 1
ATOM 851 C CA . LEU A 1 106 ? 1.103 15.188 9.695 1 96.56 106 LEU A CA 1
ATOM 852 C C . LEU A 1 106 ? 2.084 14.031 9.852 1 96.56 106 LEU A C 1
ATOM 854 O O . LEU A 1 106 ? 3.123 14.18 10.5 1 96.56 106 LEU A O 1
ATOM 858 N N . ARG A 1 107 ? 1.799 12.953 9.219 1 95.06 107 ARG A N 1
ATOM 859 C CA . ARG A 1 107 ? 2.674 11.789 9.242 1 95.06 107 ARG A CA 1
ATOM 860 C C . ARG A 1 107 ? 3.809 11.938 8.234 1 95.06 107 ARG A C 1
ATOM 862 O O . ARG A 1 107 ? 4.699 11.086 8.164 1 95.06 107 ARG A O 1
ATOM 869 N N . GLY A 1 108 ? 3.732 12.984 7.48 1 93.19 108 GLY A N 1
ATOM 870 C CA . GLY A 1 108 ? 4.738 13.172 6.449 1 93.19 108 GLY A CA 1
ATOM 871 C C . GLY A 1 108 ? 4.523 12.289 5.238 1 93.19 108 GLY A C 1
ATOM 872 O O . GLY A 1 108 ? 5.473 11.969 4.52 1 93.19 108 GLY A O 1
ATOM 873 N N . LEU A 1 109 ? 3.318 11.867 4.953 1 94.88 109 LEU A N 1
ATOM 874 C CA . LEU A 1 109 ? 3.039 10.883 3.906 1 94.88 109 LEU A CA 1
ATOM 875 C C . LEU A 1 109 ? 2.521 11.57 2.645 1 94.88 109 LEU A C 1
ATOM 877 O O . LEU A 1 109 ? 2.119 10.898 1.69 1 94.88 109 LEU A O 1
ATOM 881 N N . ARG A 1 110 ? 2.473 12.852 2.641 1 94.12 110 ARG A N 1
ATOM 882 C CA . ARG A 1 110 ? 2.002 13.633 1.499 1 94.12 110 ARG A CA 1
ATOM 883 C C . ARG A 1 110 ? 3.105 14.531 0.958 1 94.12 110 ARG A C 1
ATOM 885 O O . ARG A 1 110 ? 4.008 14.93 1.698 1 94.12 110 ARG A O 1
ATOM 892 N N . LEU A 1 111 ? 2.918 14.812 -0.255 1 87.5 111 LEU A N 1
ATOM 893 C CA . LEU A 1 111 ? 3.906 15.641 -0.933 1 87.5 111 LEU A CA 1
ATOM 894 C C . LEU A 1 111 ? 3.674 17.125 -0.63 1 87.5 111 LEU A C 1
ATOM 896 O O . LEU A 1 111 ? 2.57 17.516 -0.246 1 87.5 111 LEU A O 1
ATOM 900 N N . VAL A 1 112 ? 4.762 17.812 -0.795 1 90.25 112 VAL A N 1
ATOM 901 C CA . VAL A 1 112 ? 4.719 19.266 -0.646 1 90.25 112 VAL A CA 1
ATOM 902 C C . VAL A 1 112 ? 4.629 19.922 -2.02 1 90.25 112 VAL A C 1
ATOM 904 O O . VAL A 1 112 ? 4.945 19.312 -3.037 1 90.25 112 VAL A O 1
ATOM 907 N N . ASP A 1 113 ? 4.027 21.156 -2.002 1 88.25 113 ASP A N 1
ATOM 908 C CA . ASP A 1 113 ? 3.896 21.984 -3.195 1 88.25 113 ASP A CA 1
ATOM 909 C C . ASP A 1 113 ? 2.904 21.375 -4.184 1 88.25 113 ASP A C 1
ATOM 911 O O . ASP A 1 113 ? 3.109 21.453 -5.395 1 88.25 113 ASP A O 1
ATOM 915 N N . GLU A 1 114 ? 2.006 20.609 -3.691 1 86.75 114 GLU A N 1
ATOM 916 C CA . GLU A 1 114 ? 0.899 20.062 -4.477 1 86.75 114 GLU A CA 1
ATOM 917 C C . GLU A 1 114 ? -0.447 20.438 -3.863 1 86.75 114 GLU A C 1
ATOM 919 O O . GLU A 1 114 ? -0.54 20.688 -2.66 1 86.75 114 GLU A O 1
ATOM 924 N N . GLU A 1 115 ? -1.365 20.453 -4.742 1 89.38 115 GLU A N 1
ATOM 925 C CA . GLU A 1 115 ? -2.723 20.719 -4.277 1 89.38 115 GLU A CA 1
ATOM 926 C C . GLU A 1 115 ? -3.213 19.609 -3.348 1 89.38 115 GLU A C 1
ATOM 928 O O . GLU A 1 115 ? -2.99 18.438 -3.613 1 89.38 115 GLU A O 1
ATOM 933 N N . VAL A 1 116 ? -3.789 20.094 -2.248 1 91 116 VAL A N 1
ATOM 934 C CA . VAL A 1 116 ? -4.375 19.125 -1.315 1 91 116 VAL A CA 1
ATOM 935 C C . VAL A 1 116 ? -5.797 18.781 -1.754 1 91 116 VAL A C 1
ATOM 937 O O . VAL A 1 116 ? -6.648 19.672 -1.866 1 91 116 VAL A O 1
ATOM 940 N N . LYS A 1 117 ? -5.996 17.594 -2.072 1 90.94 117 LYS A N 1
ATOM 941 C CA . LYS A 1 117 ? -7.324 17.062 -2.391 1 90.94 117 LYS A CA 1
ATOM 942 C C . LYS A 1 117 ? -7.938 16.359 -1.184 1 90.94 117 LYS A C 1
ATOM 944 O O . LYS A 1 117 ? -7.398 15.375 -0.692 1 90.94 117 LYS A O 1
ATOM 949 N N . TRP A 1 118 ? -9.062 16.938 -0.745 1 91.81 118 TRP A N 1
ATOM 950 C CA . TRP A 1 118 ? -9.711 16.344 0.426 1 91.81 118 TRP A CA 1
ATOM 951 C C . TRP A 1 118 ? -10.383 15.023 0.073 1 91.81 118 TRP A C 1
ATOM 953 O O . TRP A 1 118 ? -10.586 14.172 0.942 1 91.81 118 TRP A O 1
ATOM 963 N N . ASP A 1 119 ? -10.758 14.844 -1.178 1 88.94 119 ASP A N 1
ATOM 964 C CA . ASP A 1 119 ? -11.57 13.711 -1.604 1 88.94 119 ASP A CA 1
ATOM 965 C C . ASP A 1 119 ? -10.766 12.75 -2.477 1 88.94 119 ASP A C 1
ATOM 967 O O . ASP A 1 119 ? -11.258 12.258 -3.494 1 88.94 119 ASP A O 1
ATOM 971 N N . ARG A 1 120 ? -9.555 12.555 -2.104 1 92.94 120 ARG A N 1
ATOM 972 C CA . ARG A 1 120 ? -8.766 11.562 -2.822 1 92.94 120 ARG A CA 1
ATOM 973 C C . ARG A 1 120 ? -9.414 10.18 -2.736 1 92.94 120 ARG A C 1
ATOM 975 O O . ARG A 1 120 ? -9.914 9.789 -1.681 1 92.94 120 ARG A O 1
ATOM 982 N N . THR A 1 121 ? -9.367 9.484 -3.912 1 95.69 121 THR A N 1
ATOM 983 C CA . THR A 1 121 ? -9.836 8.102 -3.883 1 95.69 121 THR A CA 1
ATOM 984 C C . THR A 1 121 ? -8.891 7.23 -3.057 1 95.69 121 THR A C 1
ATOM 986 O O . THR A 1 121 ? -7.734 7.594 -2.832 1 95.69 121 THR A O 1
ATOM 989 N N . ILE A 1 122 ? -9.367 6.125 -2.568 1 97.12 122 ILE A N 1
ATOM 990 C CA . ILE A 1 122 ? -8.539 5.219 -1.782 1 97.12 122 ILE A CA 1
ATOM 991 C C . ILE A 1 122 ? -7.367 4.727 -2.631 1 97.12 122 ILE A C 1
ATOM 993 O O . ILE A 1 122 ? -6.262 4.523 -2.119 1 97.12 122 ILE A O 1
ATOM 997 N N . GLU A 1 123 ? -7.582 4.492 -3.945 1 96.38 123 GLU A N 1
ATOM 998 C CA . GLU A 1 123 ? -6.504 4.074 -4.836 1 96.38 123 GLU A CA 1
ATOM 999 C C . GLU A 1 123 ? -5.371 5.098 -4.852 1 96.38 123 GLU A C 1
ATOM 1001 O O . GLU A 1 123 ? -4.199 4.734 -4.742 1 96.38 123 GLU A O 1
ATOM 1006 N N . GLU A 1 124 ? -5.746 6.332 -4.977 1 95.25 124 GLU A N 1
ATOM 1007 C CA . GLU A 1 124 ? -4.754 7.406 -4.973 1 95.25 124 GLU A CA 1
ATOM 1008 C C . GLU A 1 124 ? -4 7.453 -3.648 1 95.25 124 GLU A C 1
ATOM 1010 O O . GLU A 1 124 ? -2.781 7.629 -3.629 1 95.25 124 GLU A O 1
ATOM 1015 N N . LYS A 1 125 ? -4.727 7.363 -2.584 1 96.62 125 LYS A N 1
ATOM 1016 C CA . LYS A 1 125 ? -4.137 7.406 -1.251 1 96.62 125 LYS A CA 1
ATOM 1017 C C . LYS A 1 125 ? -3.148 6.262 -1.049 1 96.62 125 LYS A C 1
ATOM 1019 O O . LYS A 1 125 ? -2.051 6.465 -0.526 1 96.62 125 LYS A O 1
ATOM 1024 N N . MET A 1 126 ? -3.547 5.094 -1.505 1 96.56 126 MET A N 1
ATOM 1025 C CA . MET A 1 126 ? -2.672 3.93 -1.378 1 96.56 126 MET A CA 1
ATOM 1026 C C . MET A 1 126 ? -1.414 4.102 -2.223 1 96.56 126 MET A C 1
ATOM 1028 O O . MET A 1 126 ? -0.323 3.707 -1.805 1 96.56 126 MET A O 1
ATOM 1032 N N . GLU A 1 127 ? -1.558 4.629 -3.355 1 94.62 127 GLU A N 1
ATOM 1033 C CA . GLU A 1 127 ? -0.404 4.879 -4.211 1 94.62 127 GLU A CA 1
ATOM 1034 C C . GLU A 1 127 ? 0.598 5.809 -3.533 1 94.62 127 GLU A C 1
ATOM 1036 O O . GLU A 1 127 ? 1.809 5.594 -3.617 1 94.62 127 GLU A O 1
ATOM 1041 N N . LEU A 1 128 ? 0.11 6.805 -2.877 1 94.38 128 LEU A N 1
ATOM 1042 C CA . LEU A 1 128 ? 0.978 7.723 -2.148 1 94.38 128 LEU A CA 1
ATOM 1043 C C . LEU A 1 128 ? 1.704 7 -1.018 1 94.38 128 LEU A C 1
ATOM 1045 O O . LEU A 1 128 ? 2.879 7.273 -0.757 1 94.38 128 LEU A O 1
ATOM 1049 N N . LEU A 1 129 ? 0.996 6.109 -0.36 1 95.56 129 LEU A N 1
ATOM 1050 C CA . LEU A 1 129 ? 1.619 5.328 0.701 1 95.56 129 LEU A CA 1
ATOM 1051 C C . LEU A 1 129 ? 2.725 4.438 0.143 1 95.56 129 LEU A C 1
ATOM 1053 O O . LEU A 1 129 ? 3.793 4.316 0.747 1 95.56 129 LEU A O 1
ATOM 1057 N N . LEU A 1 130 ? 2.461 3.885 -1.054 1 93.69 130 LEU A N 1
ATOM 1058 C CA . LEU A 1 130 ? 3.461 3.047 -1.705 1 93.69 130 LEU A CA 1
ATOM 1059 C C . LEU A 1 130 ? 4.699 3.861 -2.068 1 93.69 130 LEU A C 1
ATOM 1061 O O . LEU A 1 130 ? 5.828 3.406 -1.87 1 93.69 130 LEU A O 1
ATOM 1065 N N . GLN A 1 131 ? 4.5 4.98 -2.533 1 91.25 131 GLN A N 1
ATOM 1066 C CA . GLN A 1 131 ? 5.609 5.859 -2.891 1 91.25 131 GLN A CA 1
ATOM 1067 C C . GLN A 1 131 ? 6.457 6.207 -1.67 1 91.25 131 GLN A C 1
ATOM 1069 O O . GLN A 1 131 ? 7.688 6.156 -1.728 1 91.25 131 GLN A O 1
ATOM 1074 N N . LYS A 1 132 ? 5.773 6.496 -0.614 1 91.12 132 LYS A N 1
ATOM 1075 C CA . LYS A 1 132 ? 6.473 6.84 0.621 1 91.12 132 LYS A CA 1
ATOM 1076 C C . LYS A 1 132 ? 7.215 5.629 1.187 1 91.12 132 LYS A C 1
ATOM 1078 O O . LYS A 1 132 ? 8.297 5.77 1.752 1 91.12 132 LYS A O 1
ATOM 1083 N N . ASN A 1 133 ? 6.621 4.562 1.028 1 89.12 133 ASN A N 1
ATOM 1084 C CA . ASN A 1 133 ? 7.23 3.33 1.522 1 89.12 133 ASN A CA 1
ATOM 1085 C C . ASN A 1 133 ? 8.555 3.039 0.822 1 89.12 133 ASN A C 1
ATOM 1087 O O . ASN A 1 133 ? 9.453 2.438 1.412 1 89.12 133 ASN A O 1
ATOM 1091 N N . ASN A 1 134 ? 8.68 3.447 -0.333 1 85.94 134 ASN A N 1
ATOM 1092 C CA . ASN A 1 134 ? 9.906 3.271 -1.099 1 85.94 134 ASN A CA 1
ATOM 1093 C C . ASN A 1 134 ? 11.008 4.215 -0.618 1 85.94 134 ASN A C 1
ATOM 1095 O O . ASN A 1 134 ? 12.195 3.908 -0.74 1 85.94 134 ASN A O 1
ATOM 1099 N N . ASN A 1 135 ? 10.586 5.316 -0.116 1 85.25 135 ASN A N 1
ATOM 1100 C CA . ASN A 1 135 ? 11.508 6.305 0.441 1 85.25 135 ASN A CA 1
ATOM 1101 C C . ASN A 1 135 ? 11.023 6.812 1.8 1 85.25 135 ASN A C 1
ATOM 1103 O O . ASN A 1 135 ? 10.516 7.926 1.906 1 85.25 135 ASN A O 1
ATOM 1107 N N . PRO A 1 136 ? 11.391 5.914 2.779 1 81.88 136 PRO A N 1
ATOM 1108 C CA . PRO A 1 136 ? 10.844 6.258 4.094 1 81.88 136 PRO A CA 1
ATOM 1109 C C . PRO A 1 136 ? 11.609 7.391 4.773 1 81.88 136 PRO A C 1
ATOM 1111 O O . PRO A 1 136 ? 12.422 7.145 5.672 1 81.88 136 PRO A O 1
ATOM 1114 N N . LEU A 1 137 ? 11.336 8.609 4.371 1 79.25 137 LEU A N 1
ATOM 1115 C CA . LEU A 1 137 ? 11.891 9.812 4.988 1 79.25 137 LEU A CA 1
ATOM 1116 C C . LEU A 1 137 ? 10.867 10.469 5.91 1 79.25 137 LEU A C 1
ATOM 1118 O O . LEU A 1 137 ? 9.688 10.555 5.574 1 79.25 137 LEU A O 1
ATOM 1122 N N . MET A 1 138 ? 11.336 10.734 7.102 1 82.31 138 MET A N 1
ATOM 1123 C CA . MET A 1 138 ? 10.43 11.367 8.047 1 82.31 138 MET A CA 1
ATOM 1124 C C . MET A 1 138 ? 11.117 12.508 8.797 1 82.31 138 MET A C 1
ATOM 1126 O O . MET A 1 138 ? 12.312 12.43 9.078 1 82.31 138 MET A O 1
ATOM 1130 N N . GLU A 1 139 ? 10.406 13.508 8.984 1 87.12 139 GLU A N 1
ATOM 1131 C CA . GLU A 1 139 ? 10.82 14.656 9.789 1 87.12 139 GLU A CA 1
ATOM 1132 C C . GLU A 1 139 ? 10.094 14.68 11.133 1 87.12 139 GLU A C 1
ATOM 1134 O O . GLU A 1 139 ? 9.141 13.93 11.336 1 87.12 139 GLU A O 1
ATOM 1139 N N . LEU A 1 140 ? 10.719 15.5 12.008 1 91 140 LEU A N 1
ATOM 1140 C CA . LEU A 1 140 ? 10.016 15.742 13.258 1 91 140 LEU A CA 1
ATOM 1141 C C . LEU A 1 140 ? 8.875 16.734 13.062 1 91 140 LEU A C 1
ATOM 1143 O O . LEU A 1 140 ? 9.109 17.891 12.742 1 91 140 LEU A O 1
ATOM 1147 N N . MET A 1 141 ? 7.68 16.219 13.297 1 93.88 141 MET A N 1
ATOM 1148 C CA . MET A 1 141 ? 6.492 17.031 13.023 1 93.88 141 MET A CA 1
ATOM 1149 C C . MET A 1 141 ? 5.934 17.625 14.305 1 93.88 141 MET A C 1
ATOM 1151 O O . MET A 1 141 ? 5.77 16.938 15.305 1 93.88 141 MET A O 1
ATOM 1155 N N . VAL A 1 142 ? 5.684 18.859 14.266 1 97.38 142 VAL A N 1
ATOM 1156 C CA . VAL A 1 142 ? 5.023 19.578 15.359 1 97.38 142 VAL A CA 1
ATOM 1157 C C . VAL A 1 142 ? 3.678 20.109 14.883 1 97.38 142 VAL A C 1
ATOM 1159 O O . VAL A 1 142 ? 3.627 21.031 14.062 1 97.38 142 VAL A O 1
ATOM 1162 N N . PRO A 1 143 ? 2.611 19.531 15.391 1 98.19 143 PRO A N 1
ATOM 1163 C CA . PRO A 1 143 ? 1.305 20.047 14.977 1 98.19 143 PRO A CA 1
ATOM 1164 C C . PRO A 1 143 ? 0.956 21.375 15.641 1 98.19 143 PRO A C 1
ATOM 1166 O O . PRO A 1 143 ? 1.17 21.547 16.844 1 98.19 143 PRO A O 1
ATOM 1169 N N . VAL A 1 144 ? 0.428 22.281 14.859 1 98.5 144 VAL A N 1
ATOM 1170 C CA . VAL A 1 144 ? -0.029 23.578 15.32 1 98.5 144 VAL A CA 1
ATOM 1171 C C . VAL A 1 144 ? -1.449 23.844 14.82 1 98.5 144 VAL A C 1
ATOM 1173 O O . VAL A 1 144 ? -1.726 23.719 13.625 1 98.5 144 VAL A O 1
ATOM 1176 N N . LEU A 1 145 ? -2.303 24.156 15.734 1 97.31 145 LEU A N 1
ATOM 1177 C CA . LEU A 1 145 ? -3.666 24.547 15.375 1 97.31 145 LEU A CA 1
ATOM 1178 C C . LEU A 1 145 ? -3.844 26.047 15.43 1 97.31 145 LEU A C 1
ATOM 1180 O O . LEU A 1 145 ? -3.514 26.688 16.438 1 97.31 145 LEU A O 1
ATOM 1184 N N . VAL A 1 146 ? -4.297 26.531 14.336 1 95.5 146 VAL A N 1
ATOM 1185 C CA . VAL A 1 146 ? -4.543 27.969 14.25 1 95.5 146 VAL A CA 1
ATOM 1186 C C . VAL A 1 146 ? -6.047 28.234 14.297 1 95.5 146 VAL A C 1
ATOM 1188 O O . VAL A 1 146 ? -6.812 27.641 13.539 1 95.5 146 VAL A O 1
ATOM 1191 N N . PHE A 1 147 ? -6.41 29.125 15.156 1 92.88 147 PHE A N 1
ATOM 1192 C CA . PHE A 1 147 ? -7.816 29.453 15.344 1 92.88 147 PHE A CA 1
ATOM 1193 C C . PHE A 1 147 ? -8.008 30.969 15.438 1 92.88 147 PHE A C 1
ATOM 1195 O O . PHE A 1 147 ? -7.258 31.641 16.141 1 92.88 147 PHE A O 1
ATOM 1202 N N . ARG A 1 148 ? -9.023 31.375 14.695 1 90.25 148 ARG A N 1
ATOM 1203 C CA . ARG A 1 148 ? -9.344 32.812 14.766 1 90.25 148 ARG A CA 1
ATOM 1204 C C . ARG A 1 148 ? -10.445 33.062 15.789 1 90.25 148 ARG A C 1
ATOM 1206 O O . ARG A 1 148 ? -11.555 32.562 15.656 1 90.25 148 ARG A O 1
ATOM 1213 N N . GLY A 1 149 ? -10.195 33.875 16.75 1 82.81 149 GLY A N 1
ATOM 1214 C CA . GLY A 1 149 ? -11.102 34.156 17.859 1 82.81 149 GLY A CA 1
ATOM 1215 C C . GLY A 1 149 ? -12.406 34.781 17.406 1 82.81 149 GLY A C 1
ATOM 1216 O O . GLY A 1 149 ? -13.445 34.625 18.047 1 82.81 149 GLY A O 1
ATOM 1217 N N . ALA A 1 150 ? -12.344 35.531 16.359 1 73.88 150 ALA A N 1
ATOM 1218 C CA . ALA A 1 150 ? -13.539 36.219 15.875 1 73.88 150 ALA A CA 1
ATOM 1219 C C . ALA A 1 150 ? -14.547 35.219 15.312 1 73.88 150 ALA A C 1
ATOM 1221 O O . ALA A 1 150 ? -15.719 35.562 15.117 1 73.88 150 ALA A O 1
ATOM 1222 N N . LYS A 1 151 ? -14.039 34.031 15.188 1 76.06 151 LYS A N 1
ATOM 1223 C CA . LYS A 1 151 ? -14.922 33 14.656 1 76.06 151 LYS A CA 1
ATOM 1224 C C . LYS A 1 151 ? -15.523 32.156 15.781 1 76.06 151 LYS A C 1
ATOM 1226 O O . LYS A 1 151 ? -14.891 31.969 16.812 1 76.06 151 LYS A O 1
ATOM 1231 N N . GLU A 1 152 ? -16.75 31.828 15.711 1 73.12 152 GLU A N 1
ATOM 1232 C CA . GLU A 1 152 ? -17.453 31.062 16.734 1 73.12 152 GLU A CA 1
ATOM 1233 C C . GLU A 1 152 ? -17 29.609 16.75 1 73.12 152 GLU A C 1
ATOM 1235 O O . GLU A 1 152 ? -16.828 29 15.703 1 73.12 152 GLU A O 1
ATOM 1240 N N . LEU A 1 153 ? -16.641 29.234 17.969 1 79.44 153 LEU A N 1
ATOM 1241 C CA . LEU A 1 153 ? -16.406 27.812 18.172 1 79.44 153 LEU A CA 1
ATOM 1242 C C . LEU A 1 153 ? -17.703 27.109 18.594 1 79.44 153 LEU A C 1
ATOM 1244 O O . LEU A 1 153 ? -17.984 26.984 19.781 1 79.44 153 LEU A O 1
ATOM 1248 N N . THR A 1 154 ? -18.422 26.672 17.594 1 83 154 THR A N 1
ATOM 1249 C CA . THR A 1 154 ? -19.656 25.953 17.859 1 83 154 THR A CA 1
ATOM 1250 C C . THR A 1 154 ? -19.375 24.609 18.531 1 83 154 THR A C 1
ATOM 1252 O O . THR A 1 154 ? -18.234 24.125 18.5 1 83 154 THR A O 1
ATOM 1255 N N . ALA A 1 155 ? -20.375 24.109 19.156 1 84.06 155 ALA A N 1
ATOM 1256 C CA . ALA A 1 155 ? -20.234 22.797 19.781 1 84.06 155 ALA A CA 1
ATOM 1257 C C . ALA A 1 155 ? -19.797 21.75 18.766 1 84.06 155 ALA A C 1
ATOM 1259 O O . ALA A 1 155 ? -18.969 20.891 19.078 1 84.06 155 ALA A O 1
ATOM 1260 N N . GLU A 1 156 ? -20.328 21.844 17.609 1 86.56 156 GLU A N 1
ATOM 1261 C CA . GLU A 1 156 ? -19.984 20.891 16.547 1 86.56 156 GLU A CA 1
ATOM 1262 C C . GLU A 1 156 ? -18.516 21.031 16.141 1 86.56 156 GLU A C 1
ATOM 1264 O O . GLU A 1 156 ? -17.828 20.016 16.016 1 86.56 156 GLU A O 1
ATOM 1269 N N . LYS A 1 157 ? -18.078 22.203 15.977 1 85.38 157 LYS A N 1
ATOM 1270 C CA . LYS A 1 157 ? -16.672 22.453 15.617 1 85.38 157 LYS A CA 1
ATOM 1271 C C . LYS A 1 157 ? -15.734 22 16.734 1 85.38 157 LYS A C 1
ATOM 1273 O O . LYS A 1 157 ? -14.672 21.438 16.453 1 85.38 157 LYS A O 1
ATOM 1278 N N . SER A 1 158 ? -16.219 22.219 17.906 1 87.31 158 SER A N 1
ATOM 1279 C CA . SER A 1 158 ? -15.422 21.828 19.062 1 87.31 158 SER A CA 1
ATOM 1280 C C . SER A 1 158 ? -15.211 20.312 19.094 1 87.31 158 SER A C 1
ATOM 1282 O O . SER A 1 158 ? -14.109 19.844 19.391 1 87.31 158 SER A O 1
ATOM 1284 N N . GLU A 1 159 ? -16.234 19.594 18.812 1 90.69 159 GLU A N 1
ATOM 1285 C CA . GLU A 1 159 ? -16.141 18.141 18.812 1 90.69 159 GLU A CA 1
ATOM 1286 C C . GLU A 1 159 ? -15.203 17.656 17.719 1 90.69 159 GLU A C 1
ATOM 1288 O O . GLU A 1 159 ? -14.406 16.734 17.938 1 90.69 159 GLU A O 1
ATOM 1293 N N . LYS A 1 160 ? -15.328 18.219 16.609 1 90.5 160 LYS A N 1
ATOM 1294 C CA . LYS A 1 160 ? -14.461 17.859 15.484 1 90.5 160 LYS A CA 1
ATOM 1295 C C . LYS A 1 160 ? -13 18.203 15.781 1 90.5 160 LYS A C 1
ATOM 1297 O O . LYS A 1 160 ? -12.094 17.438 15.469 1 90.5 160 LYS A O 1
ATOM 1302 N N . MET A 1 161 ? -12.844 19.297 16.406 1 90.5 161 MET A N 1
ATOM 1303 C CA . MET A 1 161 ? -11.5 19.719 16.812 1 90.5 161 MET A CA 1
ATOM 1304 C C . MET A 1 161 ? -10.914 18.75 17.828 1 90.5 161 MET A C 1
ATOM 1306 O O . MET A 1 161 ? -9.727 18.438 17.766 1 90.5 161 MET A O 1
ATOM 1310 N N . LYS A 1 162 ? -11.734 18.344 18.688 1 93.62 162 LYS A N 1
ATOM 1311 C CA . LYS A 1 162 ? -11.297 17.375 19.688 1 93.62 162 LYS A CA 1
ATOM 1312 C C . LYS A 1 162 ? -10.75 16.109 19.016 1 93.62 162 LYS A C 1
ATOM 1314 O O . LYS A 1 162 ? -9.695 15.609 19.406 1 93.62 162 LYS A O 1
ATOM 1319 N N . VAL A 1 163 ? -11.453 15.656 18.031 1 95.19 163 VAL A N 1
ATOM 1320 C CA . VAL A 1 163 ? -11.039 14.461 17.312 1 95.19 163 VAL A CA 1
ATOM 1321 C C . VAL A 1 163 ? -9.664 14.68 16.688 1 95.19 163 VAL A C 1
ATOM 1323 O O . VAL A 1 163 ? -8.773 13.828 16.812 1 95.19 163 VAL A O 1
ATOM 1326 N N . PHE A 1 164 ? -9.469 15.773 16.125 1 96.44 164 PHE A N 1
ATOM 1327 C CA . PHE A 1 164 ? -8.211 16.031 15.438 1 96.44 164 PHE A CA 1
ATOM 1328 C C . PHE A 1 164 ? -7.078 16.234 16.438 1 96.44 164 PHE A C 1
ATOM 1330 O O . PHE A 1 164 ? -5.949 15.805 16.219 1 96.44 164 PHE A O 1
ATOM 1337 N N . VAL A 1 165 ? -7.359 16.875 17.531 1 96.5 165 VAL A N 1
ATOM 1338 C CA . VAL A 1 165 ? -6.375 17.078 18.578 1 96.5 165 VAL A CA 1
ATOM 1339 C C . VAL A 1 165 ? -5.875 15.734 19.094 1 96.5 165 VAL A C 1
ATOM 1341 O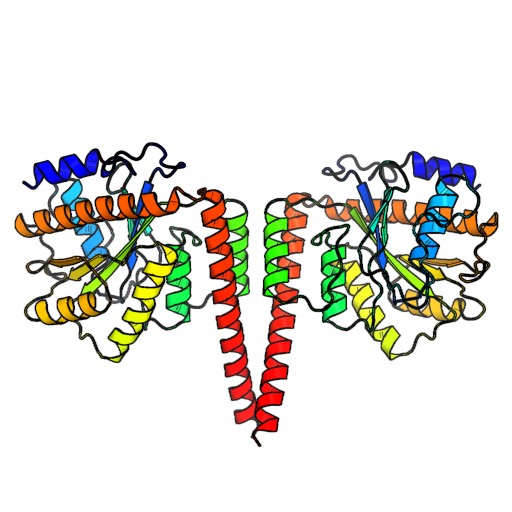 O . VAL A 1 165 ? -4.668 15.523 19.234 1 96.5 165 VAL A O 1
ATOM 1344 N N . LEU A 1 166 ? -6.75 14.875 19.312 1 95.75 166 LEU A N 1
ATOM 1345 C CA . LEU A 1 166 ? -6.379 13.547 19.781 1 95.75 166 LEU A CA 1
ATOM 1346 C C . LEU A 1 166 ? -5.574 12.797 18.734 1 95.75 166 LEU A C 1
ATOM 1348 O O . LEU A 1 166 ? -4.633 12.078 19.062 1 95.75 166 LEU A O 1
ATOM 1352 N N . ARG A 1 167 ? -5.938 13 17.484 1 96 167 ARG A N 1
ATOM 1353 C CA . ARG A 1 167 ? -5.188 12.383 16.391 1 96 167 ARG A CA 1
ATOM 1354 C C . ARG A 1 167 ? -3.75 12.898 16.359 1 96 167 ARG A C 1
ATOM 1356 O O . ARG A 1 167 ? -2.816 12.133 16.109 1 96 167 ARG A O 1
ATOM 1363 N N . CYS A 1 168 ? -3.58 14.164 16.547 1 96.5 168 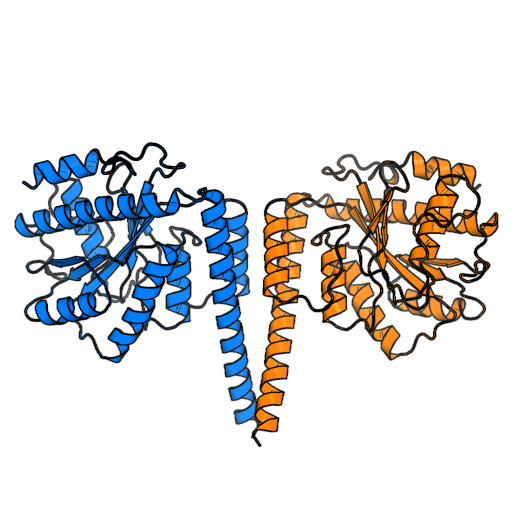CYS A N 1
ATOM 1364 C CA . CYS A 1 168 ? -2.24 14.734 16.594 1 96.5 168 CYS A CA 1
ATOM 1365 C C . CYS A 1 168 ? -1.395 14.031 17.656 1 96.5 168 CYS A C 1
ATOM 1367 O O . CYS A 1 168 ? -0.252 13.656 17.391 1 96.5 168 CYS A O 1
ATOM 1369 N N . PHE A 1 169 ? -1.993 13.852 18.797 1 94.31 169 PHE A N 1
ATOM 1370 C CA . PHE A 1 169 ? -1.289 13.195 19.891 1 94.31 169 PHE A CA 1
ATOM 1371 C C . PHE A 1 169 ? -0.94 11.758 19.531 1 94.31 169 PHE A C 1
ATOM 1373 O O . PHE A 1 169 ? 0.18 11.305 19.781 1 94.31 169 PHE A O 1
ATOM 1380 N N . ASP A 1 170 ? -1.854 11.07 18.969 1 91.88 170 ASP A N 1
ATOM 1381 C CA . ASP A 1 170 ? -1.644 9.672 18.594 1 91.88 170 ASP A CA 1
ATOM 1382 C C . ASP A 1 170 ? -0.503 9.547 17.578 1 91.88 170 ASP A C 1
ATOM 1384 O O . ASP A 1 170 ? 0.272 8.594 17.641 1 91.88 170 ASP A O 1
ATOM 1388 N N . ILE A 1 171 ? -0.411 10.461 16.688 1 93.06 171 ILE A N 1
ATOM 1389 C CA . ILE A 1 171 ? 0.54 10.398 15.594 1 93.06 171 ILE A CA 1
ATOM 1390 C C . ILE A 1 171 ? 1.925 10.82 16.078 1 93.06 171 ILE A C 1
ATOM 1392 O O . ILE A 1 171 ? 2.924 10.164 15.773 1 93.06 171 ILE A O 1
ATOM 1396 N N . THR A 1 172 ? 1.998 11.93 16.844 1 91.69 172 THR A N 1
ATOM 1397 C CA . THR A 1 172 ? 3.293 12.547 17.094 1 91.69 172 THR A CA 1
ATOM 1398 C C . THR A 1 172 ? 3.721 12.344 18.531 1 91.69 172 THR A C 1
ATOM 1400 O O . THR A 1 172 ? 4.879 12.57 18.891 1 91.69 172 THR A O 1
ATOM 1403 N N . GLY A 1 173 ? 2.746 11.992 19.359 1 87.81 173 GLY A N 1
ATOM 1404 C CA . GLY A 1 173 ? 3.018 11.93 20.781 1 87.81 173 GLY A CA 1
ATOM 1405 C C . GLY A 1 173 ? 2.918 13.281 21.469 1 87.81 173 GLY A C 1
ATOM 1406 O O . GLY A 1 173 ? 3.207 13.406 22.656 1 87.81 173 GLY A O 1
ATOM 1407 N N . MET A 1 174 ? 2.5 14.281 20.688 1 92.25 174 MET A N 1
ATOM 1408 C CA . MET A 1 174 ? 2.385 15.641 21.203 1 92.25 174 MET A CA 1
ATOM 1409 C C . MET A 1 174 ? 0.987 16.203 20.953 1 92.25 174 MET A C 1
ATOM 1411 O O . MET A 1 174 ? 0.416 16 19.875 1 92.25 174 MET A O 1
ATOM 1415 N N . PHE A 1 175 ? 0.578 16.875 22.031 1 94.75 175 PHE A N 1
ATOM 1416 C CA . PHE A 1 175 ? -0.589 17.703 21.75 1 94.75 175 PHE A CA 1
ATOM 1417 C C . PHE A 1 175 ? -0.206 18.906 20.906 1 94.75 175 PHE A C 1
ATOM 1419 O O . PHE A 1 175 ? 0.899 19.438 21.031 1 94.75 175 PHE A O 1
ATOM 1426 N N . PRO A 1 176 ? -1.116 19.281 20.078 1 97.56 176 PRO A N 1
ATOM 1427 C CA . PRO A 1 176 ? -0.779 20.438 19.25 1 97.56 176 PRO A CA 1
ATOM 1428 C C . PRO A 1 176 ? -0.659 21.734 20.062 1 97.56 176 PRO A C 1
ATOM 1430 O O . PRO A 1 176 ? -1.291 21.859 21.109 1 97.56 176 PRO A O 1
ATOM 1433 N N . LEU A 1 177 ? 0.196 22.562 19.594 1 98 177 LEU A N 1
ATOM 1434 C CA . LEU A 1 177 ? 0.126 23.953 20.062 1 98 177 LEU A CA 1
ATOM 1435 C C . LEU A 1 177 ? -1.019 24.688 19.375 1 98 177 LEU A C 1
ATOM 1437 O O . LEU A 1 177 ? -1.352 24.406 18.219 1 98 177 LEU A O 1
ATOM 1441 N N . VAL A 1 178 ? -1.607 25.594 20.141 1 96.62 178 VAL A N 1
ATOM 1442 C CA . VAL A 1 178 ? -2.707 26.359 19.562 1 96.62 178 VAL A CA 1
ATOM 1443 C C . VAL A 1 178 ? -2.334 27.844 19.531 1 96.62 178 VAL A C 1
ATOM 1445 O O . VAL A 1 178 ? -1.845 28.391 20.516 1 96.62 178 VAL A O 1
ATOM 1448 N N . VAL A 1 179 ? -2.502 28.406 18.375 1 96.5 179 VAL A N 1
ATOM 1449 C CA . VAL A 1 179 ? -2.322 29.844 18.234 1 96.5 179 VAL A CA 1
ATOM 1450 C C . VAL A 1 179 ? -3.668 30.516 17.938 1 96.5 179 VAL A C 1
ATOM 1452 O O . VAL A 1 179 ? -4.344 30.156 16.969 1 96.5 179 VAL A O 1
ATOM 1455 N N . LEU A 1 180 ? -4.035 31.438 18.797 1 94 180 LEU A N 1
ATOM 1456 C CA . LEU A 1 180 ? -5.266 32.219 18.625 1 94 180 LEU A CA 1
ATOM 1457 C C . LEU A 1 180 ? -4.988 33.531 17.938 1 94 180 LEU A C 1
ATOM 1459 O O . LEU A 1 180 ? -4.309 34.406 18.516 1 94 180 LEU A O 1
ATOM 1463 N N . MET A 1 181 ? -5.578 33.5 16.734 1 91.62 181 MET A N 1
ATOM 1464 C CA . MET A 1 181 ? -5.48 34.75 15.984 1 91.62 181 MET A CA 1
ATOM 1465 C C . MET A 1 181 ? -6.621 35.688 16.344 1 91.62 181 MET A C 1
ATOM 1467 O O . MET A 1 181 ? -7.77 35.25 16.469 1 91.62 181 MET A O 1
ATOM 1471 N N . GLU A 1 182 ? -6.426 36.938 16.547 1 87.38 182 GLU A N 1
ATOM 1472 C CA . GLU A 1 182 ? -7.441 37.969 16.812 1 87.38 182 GLU A CA 1
ATOM 1473 C C . GLU A 1 182 ? -8.359 37.531 17.953 1 87.38 182 GLU A C 1
ATOM 1475 O O . GLU A 1 182 ? -9.578 37.531 17.812 1 87.38 182 GLU A O 1
ATOM 1480 N N . SER A 1 183 ? -7.855 37.094 19 1 77.62 183 SER A N 1
ATOM 1481 C CA . SER A 1 183 ? -8.602 36.438 20.062 1 77.62 183 SER A CA 1
ATOM 1482 C C . SER A 1 183 ? -9.508 37.438 20.797 1 77.62 183 SER A C 1
ATOM 1484 O O . SER A 1 183 ? -10.555 37.031 21.328 1 77.62 183 SER A O 1
ATOM 1486 N N . GLY A 1 184 ? -9.336 38.594 20.719 1 72.81 184 GLY A N 1
ATOM 1487 C CA . GLY A 1 184 ? -10.156 39.594 21.391 1 72.81 184 GLY A CA 1
ATOM 1488 C C . GLY A 1 184 ? -10.594 39.188 22.781 1 72.81 184 GLY A C 1
ATOM 1489 O O . GLY A 1 184 ? -9.797 38.656 23.562 1 72.81 184 GLY A O 1
ATOM 1490 N N . GLU A 1 185 ? -11.883 39.344 23.125 1 71.88 185 GLU A N 1
ATOM 1491 C CA . GLU A 1 185 ? -12.422 39.125 24.469 1 71.88 185 GLU A CA 1
ATOM 1492 C C . GLU A 1 185 ? -12.727 37.656 24.719 1 71.88 185 GLU A C 1
ATOM 1494 O O . GLU A 1 185 ? -12.836 37.25 25.875 1 71.88 185 GLU A O 1
ATOM 1499 N N . ILE A 1 186 ? -12.742 36.938 23.719 1 79 186 ILE A N 1
ATOM 1500 C CA . ILE A 1 186 ? -13.188 35.531 23.875 1 79 186 ILE A CA 1
ATOM 1501 C C . ILE A 1 186 ? -11.977 34.625 24.078 1 79 186 ILE A C 1
ATOM 1503 O O . ILE A 1 186 ? -12.117 33.406 24.141 1 79 186 ILE A O 1
ATOM 1507 N N . GLN A 1 187 ? -10.836 35.188 24.25 1 84.12 187 GLN A N 1
ATOM 1508 C CA . GLN A 1 187 ? -9.586 34.469 24.375 1 84.12 187 GLN A CA 1
ATOM 1509 C C . GLN A 1 187 ? -9.648 33.438 25.516 1 84.12 187 GLN A C 1
ATOM 1511 O O . GLN A 1 187 ? -9.273 32.281 25.344 1 84.12 187 GLN A O 1
ATOM 1516 N N . GLU A 1 188 ? -10.148 33.906 26.625 1 85.94 188 GLU A N 1
ATOM 1517 C CA . GLU A 1 188 ? -10.148 33.062 27.797 1 85.94 188 GLU A CA 1
ATOM 1518 C C . GLU A 1 188 ? -11.047 31.828 27.609 1 85.94 188 GLU A C 1
ATOM 1520 O O . GLU A 1 188 ? -10.68 30.719 27.969 1 85.94 188 GLU A O 1
ATOM 1525 N N . LYS A 1 189 ? -12.141 32.062 27.078 1 85.75 189 LYS A N 1
ATOM 1526 C CA . LYS A 1 189 ? -13.094 30.984 26.859 1 85.75 189 LYS A CA 1
ATOM 1527 C C . LYS A 1 189 ? -12.539 29.953 25.875 1 85.75 189 LYS A C 1
ATOM 1529 O O . LYS A 1 189 ? -12.617 28.75 26.125 1 85.75 189 LYS A O 1
ATOM 1534 N N . ILE A 1 190 ? -11.961 30.406 24.859 1 87.5 190 ILE A N 1
ATOM 1535 C CA . ILE A 1 190 ? -11.422 29.516 23.828 1 87.5 190 ILE A CA 1
ATOM 1536 C C . ILE A 1 190 ? -10.211 28.766 24.375 1 87.5 190 ILE A C 1
ATOM 1538 O O . ILE A 1 190 ? -10.07 27.562 24.156 1 87.5 190 ILE A O 1
ATOM 1542 N N . SER A 1 191 ? -9.398 29.453 25.109 1 90.75 191 SER A N 1
ATOM 1543 C CA . SER A 1 191 ? -8.211 28.844 25.688 1 90.75 191 SER A CA 1
ATOM 1544 C C . SER A 1 191 ? -8.602 27.719 26.656 1 90.75 191 SER A C 1
ATOM 1546 O O . SER A 1 191 ? -8.008 26.641 26.625 1 90.75 191 SER A O 1
ATOM 1548 N N . LYS A 1 192 ? -9.586 28 27.453 1 89.75 192 LYS A N 1
ATOM 1549 C CA . LYS A 1 192 ? -10.055 27 28.422 1 89.75 192 LYS A CA 1
ATOM 1550 C C . LYS A 1 192 ? -10.57 25.75 27.703 1 89.75 192 LYS A C 1
ATOM 1552 O O . LYS A 1 192 ? -10.32 24.625 28.141 1 89.75 192 LYS A O 1
ATOM 1557 N N . SER A 1 193 ? -11.258 26 26.656 1 88 193 SER A N 1
ATOM 1558 C CA . SER A 1 193 ? -11.797 24.875 25.891 1 88 193 SER A CA 1
ATOM 1559 C C . SER A 1 193 ? -10.68 23.984 25.359 1 88 193 SER A C 1
ATOM 1561 O O . SER A 1 193 ? -10.781 22.75 25.422 1 88 193 SER A O 1
ATOM 1563 N N . PHE A 1 194 ? -9.594 24.531 24.891 1 91.19 194 PHE A N 1
ATOM 1564 C CA . PHE A 1 194 ? -8.477 23.75 24.359 1 91.19 194 PHE A CA 1
ATOM 1565 C C . PHE A 1 194 ? -7.719 23.062 25.484 1 91.19 194 PHE A C 1
ATOM 1567 O O . PHE A 1 194 ? -7.254 21.922 25.328 1 91.19 194 PHE A O 1
ATOM 1574 N N . HIS A 1 195 ? -7.664 23.703 26.609 1 93.19 195 HIS A N 1
ATOM 1575 C CA . HIS A 1 195 ? -7.004 23.078 27.75 1 93.19 195 HIS A CA 1
ATOM 1576 C C . HIS A 1 195 ? -7.754 21.828 28.219 1 93.19 195 HIS A C 1
ATOM 1578 O O . HIS A 1 195 ? -7.137 20.844 28.609 1 93.19 195 HIS A O 1
ATOM 1584 N N . LEU A 1 196 ? -9.008 21.938 28.125 1 89.81 196 LEU A N 1
ATOM 1585 C CA . LEU A 1 196 ? -9.836 20.797 28.516 1 89.81 196 LEU A CA 1
ATOM 1586 C C . LEU A 1 196 ? -9.625 19.625 27.578 1 89.81 196 LEU A C 1
ATOM 1588 O O . LEU A 1 196 ? -9.883 18.484 27.938 1 89.81 196 LEU A O 1
ATOM 1592 N N . LEU A 1 197 ? -9.141 19.938 26.406 1 88.38 197 LEU A N 1
ATOM 1593 C CA . LEU A 1 197 ? -8.883 18.906 25.422 1 88.38 197 LEU A CA 1
ATOM 1594 C C . LEU A 1 197 ? -7.477 18.328 25.578 1 88.38 197 LEU A C 1
ATOM 1596 O O . LEU A 1 197 ? -7.09 17.406 24.875 1 88.38 197 LEU A O 1
ATOM 1600 N N . GLY A 1 198 ? -6.648 18.875 26.469 1 88.69 198 GLY A N 1
ATOM 1601 C CA . GLY A 1 198 ? -5.305 18.375 26.719 1 88.69 198 GLY A CA 1
ATOM 1602 C C . GLY A 1 198 ? -4.219 19.281 26.156 1 88.69 198 GLY A C 1
ATOM 1603 O O . GLY A 1 198 ? -3.029 19.031 26.375 1 88.69 198 GLY A O 1
ATOM 1604 N N . VAL A 1 199 ? -4.645 20.297 25.5 1 93.94 199 VAL A N 1
ATOM 1605 C CA . VAL A 1 199 ? -3.676 21.219 24.922 1 93.94 199 VAL A CA 1
ATOM 1606 C C . VAL A 1 199 ? -2.969 22 26.031 1 93.94 199 VAL A C 1
ATOM 1608 O O . VAL A 1 199 ? -3.615 22.656 26.844 1 93.94 199 VAL A O 1
ATOM 1611 N N . ARG A 1 200 ? -1.722 21.953 25.953 1 93.44 200 ARG A N 1
ATOM 1612 C CA . ARG A 1 200 ? -0.934 22.578 27.016 1 93.44 200 ARG A CA 1
ATOM 1613 C C . ARG A 1 200 ? -0.653 24.047 26.703 1 93.44 200 ARG A C 1
ATOM 1615 O O . ARG A 1 200 ? -0.672 24.891 27.594 1 93.44 200 ARG A O 1
ATOM 1622 N N . TYR A 1 201 ? -0.39 24.328 25.5 1 95.62 201 TYR A N 1
ATOM 1623 C CA . TYR A 1 201 ? 0.065 25.672 25.141 1 95.62 201 TYR A CA 1
ATOM 1624 C C . TYR A 1 201 ? -0.919 26.344 24.188 1 95.62 201 TYR A C 1
ATOM 1626 O O . TYR A 1 201 ? -1.115 25.875 23.062 1 95.62 201 TYR A O 1
ATOM 1634 N N . VAL A 1 202 ? -1.496 27.375 24.688 1 94.88 202 VAL A N 1
ATOM 1635 C CA . VAL A 1 202 ? -2.342 28.25 23.875 1 94.88 202 VAL A CA 1
ATOM 1636 C C . VAL A 1 202 ? -1.758 29.656 23.844 1 94.88 202 VAL A C 1
ATOM 1638 O O . VAL A 1 202 ? -1.715 30.344 24.859 1 94.88 202 VAL A O 1
ATOM 1641 N N . ILE A 1 203 ? -1.304 30.062 22.672 1 94.56 203 ILE A N 1
ATOM 1642 C CA . ILE A 1 203 ? -0.701 31.375 22.484 1 94.56 203 ILE A CA 1
ATOM 1643 C C . ILE A 1 203 ? -1.697 32.312 21.797 1 94.56 203 ILE A C 1
ATOM 1645 O O . ILE A 1 203 ? -2.189 32 20.703 1 94.56 203 ILE A O 1
ATOM 1649 N N . ALA A 1 204 ? -1.964 33.406 22.422 1 92.38 204 ALA A N 1
ATOM 1650 C CA . ALA A 1 204 ? -2.93 34.344 21.875 1 92.38 204 ALA A CA 1
ATOM 1651 C C . ALA A 1 204 ? -2.23 35.594 21.344 1 92.38 204 ALA A C 1
ATOM 1653 O O . ALA A 1 204 ? -1.436 36.219 22.047 1 92.38 204 ALA A O 1
ATOM 1654 N N . LEU A 1 205 ? -2.516 35.875 20.094 1 90.69 205 LEU A N 1
ATOM 1655 C CA . LEU A 1 205 ? -2.059 37.125 19.516 1 90.69 205 LEU A CA 1
ATOM 1656 C C . LEU A 1 205 ? -3.139 38.188 19.609 1 90.69 205 LEU A C 1
ATOM 1658 O O . LEU A 1 205 ? -3.975 38.312 18.703 1 90.69 205 LEU A O 1
ATOM 1662 N N . GLN A 1 206 ? -3.129 38.906 20.578 1 81.44 206 GLN A N 1
ATOM 1663 C CA . GLN A 1 206 ? -4.219 39.812 20.938 1 81.44 206 GLN A CA 1
ATOM 1664 C C . GLN A 1 206 ? -4.223 41.031 20.031 1 81.44 206 GLN A C 1
ATOM 1666 O O . GLN A 1 206 ? -5.285 41.5 19.594 1 81.44 206 GLN A O 1
ATOM 1671 N N . LYS A 1 207 ? -3.107 41.562 19.703 1 79.06 207 LYS A N 1
ATOM 1672 C CA . LYS A 1 207 ? -3.027 42.844 19.031 1 79.06 207 LYS A CA 1
ATOM 1673 C C . LYS A 1 207 ? -3.014 42.688 17.516 1 79.06 207 LYS A C 1
ATOM 1675 O O . LYS A 1 207 ? -3.225 43.656 16.781 1 79.06 207 LYS A O 1
ATOM 1680 N N . PHE A 1 208 ? -2.863 41.531 17.156 1 80.94 208 PHE A N 1
ATOM 1681 C CA . PHE A 1 208 ? -2.73 41.312 15.719 1 80.94 208 PHE A CA 1
ATOM 1682 C C . PHE A 1 208 ? -4.098 41.312 15.047 1 80.94 208 PHE A C 1
ATOM 1684 O O . PHE A 1 208 ? -5.043 40.719 15.57 1 80.94 208 PHE A O 1
ATOM 1691 N N . LYS A 1 209 ? -4.133 42.031 13.977 1 79.5 209 LYS A N 1
ATOM 1692 C CA . LYS A 1 209 ? -5.328 42.031 13.141 1 79.5 209 LYS A CA 1
ATOM 1693 C C . LYS A 1 209 ? -5.02 41.5 11.742 1 79.5 209 LYS A C 1
ATOM 1695 O O . LYS A 1 209 ? -4.117 42 11.07 1 79.5 209 LYS A O 1
ATOM 1700 N N . VAL A 1 210 ? -5.777 40.594 11.273 1 73.88 210 VAL A N 1
ATOM 1701 C CA . VAL A 1 210 ? -5.559 39.938 9.992 1 73.88 210 VAL A CA 1
ATOM 1702 C C . VAL A 1 210 ? -5.766 40.938 8.859 1 73.88 210 VAL A C 1
ATOM 1704 O O . VAL A 1 210 ? -5.051 40.906 7.855 1 73.88 210 VAL A O 1
ATOM 1707 N N . GLN A 1 211 ? -6.676 41.844 9.023 1 75.69 211 GLN A N 1
ATOM 1708 C CA . GLN A 1 211 ? -7.031 42.781 7.98 1 75.69 211 GLN A CA 1
ATOM 1709 C C . GLN A 1 211 ? -6.016 43.938 7.914 1 75.69 211 GLN A C 1
ATOM 1711 O O . GLN A 1 211 ? -5.887 44.594 6.883 1 75.69 211 GLN A O 1
ATOM 1716 N N . GLU A 1 212 ? -5.367 44.25 8.984 1 81.19 212 GLU A N 1
ATOM 1717 C CA . GLU A 1 212 ? -4.316 45.281 9.055 1 81.19 212 GLU A CA 1
ATOM 1718 C C . GLU A 1 212 ? -3.072 44.719 9.75 1 81.19 212 GLU A C 1
ATOM 1720 O O . GLU A 1 212 ? -2.76 45.125 10.875 1 81.19 212 GLU A O 1
ATOM 1725 N N . PRO A 1 213 ? -2.416 44 9.023 1 79.88 213 PRO A N 1
ATOM 1726 C CA . PRO A 1 213 ? -1.309 43.281 9.664 1 79.88 213 PRO A CA 1
ATOM 1727 C C . PRO A 1 213 ? -0.137 44.188 10.008 1 79.88 213 PRO A C 1
ATOM 1729 O O . PRO A 1 213 ? 0.268 45.031 9.188 1 79.88 213 PRO A O 1
ATOM 1732 N N . GLU A 1 214 ? 0.196 44.156 11.25 1 83.69 214 GLU A N 1
ATOM 1733 C CA . GLU A 1 214 ? 1.368 44.844 11.758 1 83.69 214 GLU A CA 1
ATOM 1734 C C . GLU A 1 214 ? 2.166 43.969 12.719 1 83.69 214 GLU A C 1
ATOM 1736 O O . GLU A 1 214 ? 1.592 43.188 13.461 1 83.69 214 GLU A O 1
ATOM 1741 N N . LEU A 1 215 ? 3.447 44.125 12.625 1 91.31 215 LEU A N 1
ATOM 1742 C CA . LEU A 1 215 ? 4.34 43.438 13.539 1 91.31 215 LEU A CA 1
ATOM 1743 C C . LEU A 1 215 ? 4.957 44.406 14.539 1 91.31 215 LEU A C 1
ATOM 1745 O O . LEU A 1 215 ? 6.023 44.969 14.289 1 91.31 215 LEU A O 1
ATOM 1749 N N . ASP A 1 216 ? 4.254 44.5 15.625 1 90.69 216 ASP A N 1
ATOM 1750 C CA . ASP A 1 216 ? 4.824 45.344 16.688 1 90.69 216 ASP A CA 1
ATOM 1751 C C . ASP A 1 216 ? 5.68 44.5 17.641 1 90.69 216 ASP A C 1
ATOM 1753 O O . ASP A 1 216 ? 5.781 43.281 17.469 1 90.69 216 ASP A O 1
ATOM 1757 N N . ALA A 1 217 ? 6.316 45.156 18.594 1 90.94 217 ALA A N 1
ATOM 1758 C CA . ALA A 1 217 ? 7.281 44.531 19.469 1 90.94 217 ALA A CA 1
ATOM 1759 C C . ALA A 1 217 ? 6.613 43.438 20.297 1 90.94 217 ALA A C 1
ATOM 1761 O O . ALA A 1 217 ? 7.207 42.375 20.547 1 90.94 217 ALA A O 1
ATOM 1762 N N . GLU A 1 218 ? 5.414 43.656 20.75 1 90.44 218 GLU A N 1
ATOM 1763 C CA . GLU A 1 218 ? 4.699 42.688 21.562 1 90.44 218 GLU A CA 1
ATOM 1764 C C . GLU A 1 218 ? 4.352 41.438 20.766 1 90.44 218 GLU A C 1
ATOM 1766 O O . GLU A 1 218 ? 4.57 40.312 21.219 1 90.44 218 GLU A O 1
ATOM 1771 N N . THR A 1 219 ? 3.783 41.688 19.594 1 92.25 219 THR A N 1
ATOM 1772 C CA . THR A 1 219 ? 3.451 40.562 18.719 1 92.25 219 THR A CA 1
ATOM 1773 C C . THR A 1 219 ? 4.703 39.781 18.344 1 92.25 219 THR A C 1
ATOM 1775 O O . THR A 1 219 ? 4.68 38.531 18.328 1 92.25 219 THR A O 1
ATOM 1778 N N . GLU A 1 220 ? 5.75 40.469 18.062 1 94.38 220 GLU A N 1
ATOM 1779 C CA . GLU A 1 220 ? 7.012 39.812 17.734 1 94.38 220 GLU A CA 1
ATOM 1780 C C . GLU A 1 220 ? 7.484 38.906 18.875 1 94.38 220 GLU A C 1
ATOM 1782 O O . GLU A 1 220 ? 7.906 37.781 18.656 1 94.38 220 GLU A O 1
ATOM 1787 N N . ALA A 1 221 ? 7.406 39.438 20.047 1 94.25 221 ALA A N 1
ATOM 1788 C CA . ALA A 1 221 ? 7.816 38.656 21.219 1 94.25 221 ALA A CA 1
ATOM 1789 C C . ALA A 1 221 ? 6.969 37.406 21.375 1 94.25 221 ALA A C 1
ATOM 1791 O O . ALA A 1 221 ? 7.488 36.344 21.719 1 94.25 221 ALA A O 1
ATOM 1792 N N . GLU A 1 222 ? 5.703 37.531 21.219 1 93.69 222 GLU A N 1
ATOM 1793 C CA . GLU A 1 222 ? 4.801 36.406 21.328 1 93.69 222 GLU A CA 1
ATOM 1794 C C . GLU A 1 222 ? 5.117 35.344 20.266 1 93.69 222 GLU A C 1
ATOM 1796 O O . GLU A 1 222 ? 5.098 34.125 20.562 1 93.69 222 GLU A O 1
ATOM 1801 N N . ILE A 1 223 ? 5.398 35.75 19.094 1 96.56 223 ILE A N 1
ATOM 1802 C CA . ILE A 1 223 ? 5.727 34.844 18 1 96.56 223 ILE A CA 1
ATOM 1803 C C . ILE A 1 223 ? 7.027 34.125 18.312 1 96.56 223 ILE A C 1
ATOM 1805 O O . ILE A 1 223 ? 7.113 32.906 18.125 1 96.56 223 ILE A O 1
ATOM 1809 N N . LEU A 1 224 ? 8.008 34.875 18.703 1 97.38 224 LEU A N 1
ATOM 1810 C CA . LEU A 1 224 ? 9.289 34.25 19.016 1 97.38 224 LEU A CA 1
ATOM 1811 C C . LEU A 1 224 ? 9.141 33.281 20.188 1 97.38 224 LEU A C 1
ATOM 1813 O O . LEU A 1 224 ? 9.766 32.219 20.203 1 97.38 224 LEU A O 1
ATOM 1817 N N . ARG A 1 225 ? 8.312 33.625 21.109 1 96.56 225 ARG A N 1
ATOM 1818 C CA . ARG A 1 225 ? 8 32.688 22.203 1 96.56 225 ARG A CA 1
ATOM 1819 C C . ARG A 1 225 ? 7.336 31.422 21.672 1 96.56 225 ARG A C 1
ATOM 1821 O O . ARG A 1 225 ? 7.699 30.312 22.078 1 96.56 225 ARG A O 1
ATOM 1828 N N . PHE A 1 226 ? 6.391 31.594 20.859 1 97.5 226 PHE A N 1
ATOM 1829 C CA . PHE A 1 226 ? 5.699 30.484 20.219 1 97.5 226 PHE A CA 1
ATOM 1830 C C . PHE A 1 226 ? 6.691 29.547 19.531 1 97.5 226 PHE A C 1
ATOM 1832 O O . PHE A 1 226 ? 6.66 28.344 19.734 1 97.5 226 PHE A O 1
ATOM 1839 N N . LEU A 1 227 ? 7.559 30.078 18.75 1 98.31 227 LEU A N 1
ATOM 1840 C CA . LEU A 1 227 ? 8.523 29.281 17.984 1 98.31 227 LEU A CA 1
ATOM 1841 C C . LEU A 1 227 ? 9.477 28.547 18.922 1 98.31 227 LEU A C 1
ATOM 1843 O O . LEU A 1 227 ? 9.828 27.391 18.672 1 98.31 227 LEU A O 1
ATOM 1847 N N . ASN A 1 228 ? 9.875 29.219 19.953 1 97.31 228 ASN A N 1
ATOM 1848 C CA . ASN A 1 228 ? 10.742 28.562 20.922 1 97.31 228 ASN A CA 1
ATOM 1849 C C . ASN A 1 228 ? 10.016 27.422 21.641 1 97.31 228 ASN A C 1
ATOM 1851 O O . ASN A 1 228 ? 10.617 26.375 21.922 1 97.31 228 ASN A O 1
ATOM 1855 N N . LEU A 1 229 ? 8.766 27.625 21.922 1 97.19 229 LEU A N 1
ATOM 1856 C CA . LEU A 1 229 ? 7.969 26.547 22.5 1 97.19 229 LEU A CA 1
ATOM 1857 C C . LEU A 1 229 ? 7.898 25.359 21.547 1 97.19 229 LEU A C 1
ATOM 1859 O O . LEU A 1 229 ? 7.945 24.203 21.984 1 97.19 229 LEU A O 1
ATOM 1863 N N . CYS A 1 230 ? 7.762 25.609 20.281 1 97.5 230 CYS A N 1
ATOM 1864 C CA . CYS A 1 230 ? 7.715 24.547 19.281 1 97.5 230 CYS A CA 1
ATOM 1865 C C . CYS A 1 230 ? 8.984 23.703 19.312 1 97.5 230 CYS A C 1
ATOM 1867 O O . CYS A 1 230 ? 8.93 22.484 19.219 1 97.5 230 CYS A O 1
ATOM 1869 N N . THR A 1 231 ? 10.156 24.344 19.375 1 95.88 231 THR A N 1
ATOM 1870 C CA . THR A 1 231 ? 11.414 23.609 19.422 1 95.88 231 THR A CA 1
ATOM 1871 C C . THR A 1 231 ? 11.5 22.75 20.688 1 95.88 231 THR A C 1
ATOM 1873 O O . THR A 1 231 ? 11.984 21.625 20.641 1 95.88 231 THR A O 1
ATOM 1876 N N . ASN A 1 232 ? 10.984 23.312 21.766 1 94.62 232 ASN A N 1
ATOM 1877 C CA . ASN A 1 232 ? 10.953 22.547 23.016 1 94.62 232 ASN A CA 1
ATOM 1878 C C . ASN A 1 232 ? 10.078 21.297 22.875 1 94.62 232 ASN A C 1
ATOM 1880 O O . ASN A 1 232 ? 10.484 20.219 23.297 1 94.62 232 ASN A O 1
ATOM 1884 N N . GLU A 1 233 ? 8.93 21.453 22.328 1 94 233 GLU A N 1
ATOM 1885 C CA . GLU A 1 233 ? 8.008 20.328 22.141 1 94 233 GLU A CA 1
ATOM 1886 C C . GLU A 1 233 ? 8.57 19.312 21.156 1 94 233 GLU A C 1
ATOM 1888 O O . GLU A 1 233 ? 8.391 18.094 21.344 1 94 233 GLU A O 1
ATOM 1893 N N . ALA A 1 234 ? 9.211 19.828 20.125 1 93 234 ALA A N 1
ATOM 1894 C CA . ALA A 1 234 ? 9.844 18.938 19.156 1 93 234 ALA A CA 1
ATOM 1895 C C . ALA A 1 234 ? 10.859 18.031 19.828 1 93 234 ALA A C 1
ATOM 1897 O O . ALA A 1 234 ? 10.859 16.812 19.625 1 93 234 ALA A O 1
ATOM 1898 N N . ASP A 1 235 ? 11.703 18.578 20.672 1 91.62 235 ASP A N 1
ATOM 1899 C CA . ASP A 1 235 ? 12.734 17.797 21.344 1 91.62 235 ASP A CA 1
ATOM 1900 C C . ASP A 1 235 ? 12.117 16.812 22.344 1 91.62 235 ASP A C 1
ATOM 1902 O O . ASP A 1 235 ? 12.602 15.695 22.5 1 91.62 235 ASP A O 1
ATOM 1906 N N . ARG A 1 236 ? 11.094 17.25 22.953 1 88.62 236 ARG A N 1
ATOM 1907 C CA . ARG A 1 236 ? 10.391 16.344 23.859 1 88.62 236 ARG A CA 1
ATOM 1908 C C . ARG A 1 236 ? 9.789 15.172 23.094 1 88.62 236 ARG A C 1
ATOM 1910 O O . ARG A 1 236 ? 9.852 14.023 23.562 1 88.62 236 ARG A O 1
ATOM 1917 N N . GLY A 1 237 ? 9.18 15.5 22 1 85.38 237 GLY A N 1
ATOM 1918 C CA . GLY A 1 237 ? 8.648 14.445 21.156 1 85.38 237 GLY A CA 1
ATOM 1919 C C . GLY A 1 237 ? 9.711 13.492 20.641 1 85.38 237 GLY A C 1
ATOM 1920 O O . GLY A 1 237 ? 9.484 12.281 20.578 1 85.38 237 GLY A O 1
ATOM 1921 N N . MET A 1 238 ? 10.836 13.977 20.297 1 85.5 238 MET A N 1
ATOM 1922 C CA . MET A 1 238 ? 11.953 13.188 19.797 1 85.5 238 MET A CA 1
ATOM 1923 C C . MET A 1 238 ? 12.43 12.18 20.828 1 85.5 238 MET A C 1
ATOM 1925 O O . MET A 1 238 ? 12.789 11.055 20.5 1 85.5 238 MET A O 1
ATOM 1929 N N . LYS A 1 239 ? 12.438 12.602 21.984 1 82.81 239 LYS A N 1
ATOM 1930 C CA . LYS A 1 239 ? 12.852 11.727 23.078 1 82.81 239 LYS A CA 1
ATOM 1931 C C . LYS A 1 239 ? 11.969 10.484 23.156 1 82.81 239 LYS A C 1
ATOM 1933 O O . LYS A 1 239 ? 12.461 9.383 23.391 1 82.81 239 LYS A O 1
ATOM 1938 N N . LYS A 1 240 ? 10.789 10.547 22.828 1 77.38 240 LYS A N 1
ATOM 1939 C CA . LYS A 1 240 ? 9.836 9.445 22.859 1 77.38 240 LYS A CA 1
ATOM 1940 C C . LYS A 1 240 ? 10.039 8.523 21.656 1 77.38 240 LYS A C 1
ATOM 1942 O O . LYS A 1 240 ? 9.82 7.312 21.75 1 77.38 240 LYS A O 1
ATOM 1947 N N . LEU A 1 241 ? 10.477 9.078 20.484 1 77.12 241 LEU A N 1
ATOM 1948 C CA . LEU A 1 241 ? 10.688 8.336 19.234 1 77.12 241 LEU A CA 1
ATOM 1949 C C . LEU A 1 241 ? 11.992 7.555 19.281 1 77.12 241 LEU A C 1
ATOM 1951 O O . LEU A 1 241 ? 12.156 6.566 18.562 1 77.12 241 LEU A O 1
ATOM 1955 N N . GLN A 1 242 ? 12.945 7.965 19.953 1 65.75 242 GLN A N 1
ATOM 1956 C CA . GLN A 1 242 ? 14.297 7.418 19.969 1 65.75 242 GLN A CA 1
ATOM 1957 C C . GLN A 1 242 ? 14.289 5.926 20.297 1 65.75 242 GLN A C 1
ATOM 1959 O O . GLN A 1 242 ? 15.242 5.211 19.984 1 65.75 242 GLN A O 1
ATOM 1964 N N . ARG A 1 243 ? 13.227 5.43 20.484 1 66.19 243 ARG A N 1
ATOM 1965 C CA . ARG A 1 243 ? 13.234 3.994 20.75 1 66.19 243 ARG A CA 1
ATOM 1966 C C . ARG A 1 243 ? 12.984 3.203 19.469 1 66.19 243 ARG A C 1
ATOM 1968 O O . ARG A 1 243 ? 13.203 1.991 19.422 1 66.19 243 ARG A O 1
ATOM 1975 N N . VAL A 1 244 ? 12.703 3.92 18.453 1 71.5 244 VAL A N 1
ATOM 1976 C CA . VAL A 1 244 ? 12.43 3.314 17.156 1 71.5 244 VAL A CA 1
ATOM 1977 C C . VAL A 1 244 ? 13.141 4.102 16.047 1 71.5 244 VAL A C 1
ATOM 1979 O O . VAL A 1 244 ? 13.25 5.324 16.141 1 71.5 244 VAL A O 1
ATOM 1982 N N . GLY A 1 245 ? 13.828 3.484 15.156 1 74.06 245 GLY A N 1
ATOM 1983 C CA . GLY A 1 245 ? 14.492 4.16 14.055 1 74.06 245 GLY A CA 1
ATOM 1984 C C . GLY A 1 245 ? 13.523 4.887 13.141 1 74.06 245 GLY A C 1
ATOM 1985 O O . GLY A 1 245 ? 12.328 4.578 13.117 1 74.06 245 GLY A O 1
ATOM 1986 N N . LYS A 1 246 ? 14.07 5.961 12.469 1 80.56 246 LYS A N 1
ATOM 1987 C CA . LYS A 1 246 ? 13.281 6.82 11.586 1 80.56 246 LYS A CA 1
ATOM 1988 C C . LYS A 1 246 ? 12.531 5.996 10.555 1 80.56 246 LYS A C 1
ATOM 1990 O O . LYS A 1 246 ? 11.352 6.258 10.273 1 80.56 246 LYS A O 1
ATOM 1995 N N . GLU A 1 247 ? 13.234 5 10.031 1 82.94 247 GLU A N 1
ATOM 1996 C CA . GLU A 1 247 ? 12.617 4.195 8.984 1 82.94 247 GLU A CA 1
ATOM 1997 C C . GLU A 1 247 ? 11.477 3.346 9.531 1 82.94 247 GLU A C 1
ATOM 1999 O O . GLU A 1 247 ? 10.414 3.256 8.922 1 82.94 247 GLU A O 1
ATOM 2004 N N . GLU A 1 248 ? 11.719 2.82 10.625 1 83.94 248 GLU A N 1
ATOM 2005 C CA . GLU A 1 248 ? 10.695 1.997 11.266 1 83.94 248 GLU A CA 1
ATOM 2006 C C . GLU A 1 248 ? 9.484 2.836 11.664 1 83.94 248 GLU A C 1
ATOM 2008 O O . GLU A 1 248 ? 8.344 2.381 11.555 1 83.94 248 GLU A O 1
ATOM 2013 N N . GLU A 1 249 ? 9.734 4.012 12.117 1 86.19 249 GLU A N 1
ATOM 2014 C CA . GLU A 1 249 ? 8.648 4.914 12.484 1 86.19 249 GLU A CA 1
ATOM 2015 C C . GLU A 1 249 ? 7.824 5.305 11.258 1 86.19 249 GLU A C 1
ATOM 2017 O O . GLU A 1 249 ? 6.594 5.371 11.336 1 86.19 249 GLU A O 1
ATOM 2022 N N . CYS A 1 250 ? 8.508 5.539 10.234 1 89.31 250 CYS A N 1
ATOM 2023 C CA . CYS A 1 250 ? 7.809 5.875 9 1 89.31 250 CYS A CA 1
ATOM 2024 C C . CYS A 1 250 ? 6.914 4.727 8.54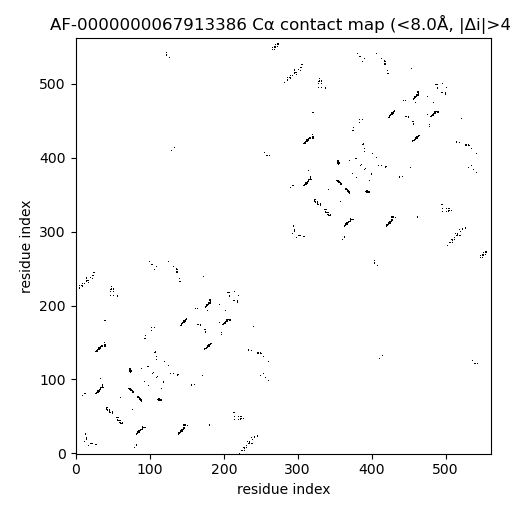7 1 89.31 250 CYS A C 1
ATOM 2026 O O . CYS A 1 250 ? 5.754 4.945 8.195 1 89.31 250 CYS A O 1
ATOM 2028 N N . ARG A 1 251 ? 7.418 3.555 8.641 1 90 251 ARG A N 1
ATOM 2029 C CA . ARG A 1 251 ? 6.652 2.385 8.219 1 90 251 ARG A CA 1
ATOM 2030 C C . ARG A 1 251 ? 5.445 2.17 9.125 1 90 251 ARG A C 1
ATOM 2032 O O . ARG A 1 251 ? 4.383 1.751 8.664 1 90 251 ARG A O 1
ATOM 2039 N N . ARG A 1 252 ? 5.68 2.447 10.344 1 91.12 252 ARG A N 1
ATOM 2040 C CA . ARG A 1 252 ? 4.555 2.381 11.273 1 91.12 252 ARG A CA 1
ATOM 2041 C C . ARG A 1 252 ? 3.467 3.377 10.883 1 91.12 252 ARG A C 1
ATOM 2043 O O . ARG A 1 252 ? 2.283 3.035 10.867 1 91.12 252 ARG A O 1
ATOM 2050 N N . HIS A 1 253 ? 3.873 4.574 10.539 1 93.88 253 HIS A N 1
ATOM 2051 C CA . HIS A 1 253 ? 2.928 5.605 10.125 1 93.88 253 HIS A CA 1
ATOM 2052 C C . HIS A 1 253 ? 2.174 5.184 8.867 1 93.88 253 HIS A C 1
ATOM 2054 O O . HIS A 1 253 ? 0.966 5.406 8.758 1 93.88 253 HIS A O 1
ATOM 2060 N N . ILE A 1 254 ? 2.889 4.578 7.996 1 95.62 254 ILE A N 1
ATOM 2061 C CA . ILE A 1 254 ? 2.283 4.129 6.75 1 95.62 254 ILE A CA 1
ATOM 2062 C C . ILE A 1 254 ? 1.219 3.072 7.043 1 95.62 254 ILE A C 1
ATOM 2064 O O . ILE A 1 254 ? 0.094 3.16 6.547 1 95.62 254 ILE A O 1
ATOM 2068 N N . ARG A 1 255 ? 1.513 2.143 7.863 1 94.81 255 ARG A N 1
ATOM 2069 C CA . ARG A 1 255 ? 0.592 1.059 8.195 1 94.81 255 ARG A CA 1
ATOM 2070 C C . ARG A 1 255 ? -0.649 1.593 8.898 1 94.81 255 ARG A C 1
ATOM 2072 O O . ARG A 1 255 ? -1.773 1.213 8.562 1 94.81 255 ARG A O 1
ATOM 2079 N N . GLU A 1 256 ? -0.42 2.416 9.812 1 95.69 256 GLU A N 1
ATOM 2080 C CA . GLU A 1 256 ? -1.544 2.969 10.562 1 95.69 256 GLU A CA 1
ATOM 2081 C C . GLU A 1 256 ? -2.451 3.803 9.664 1 95.69 256 GLU A C 1
ATOM 2083 O O . GLU A 1 256 ? -3.676 3.736 9.773 1 95.69 256 GLU A O 1
ATOM 2088 N N . GLN A 1 257 ? -1.825 4.578 8.844 1 97.25 257 GLN A N 1
ATOM 2089 C CA . GLN A 1 257 ? -2.611 5.383 7.914 1 97.25 257 GLN A CA 1
ATOM 2090 C C . GLN A 1 257 ? -3.402 4.496 6.953 1 97.25 257 GLN A C 1
ATOM 2092 O O . GLN A 1 257 ? -4.547 4.805 6.621 1 97.25 257 GLN A O 1
ATOM 2097 N N . MET A 1 258 ? -2.773 3.463 6.465 1 97.25 258 MET A N 1
ATOM 2098 C CA . MET A 1 258 ? -3.438 2.51 5.582 1 97.25 258 MET A CA 1
ATOM 2099 C C . MET A 1 258 ? -4.719 1.977 6.219 1 97.25 258 MET A C 1
ATOM 2101 O O . MET A 1 258 ? -5.766 1.932 5.574 1 97.25 258 MET A O 1
ATOM 2105 N N . VAL A 1 259 ? -4.652 1.637 7.457 1 97 259 VAL A N 1
ATOM 2106 C CA . VAL A 1 259 ? -5.793 1.085 8.18 1 97 259 VAL A CA 1
ATOM 2107 C C . VAL A 1 259 ? -6.914 2.123 8.242 1 97 259 VAL A C 1
ATOM 2109 O O . VAL A 1 259 ? -8.078 1.801 8.008 1 97 259 VAL A O 1
ATOM 2112 N N . VAL A 1 260 ? -6.531 3.291 8.531 1 96.5 260 VAL A N 1
ATOM 2113 C CA . VAL A 1 260 ? -7.508 4.371 8.633 1 96.5 260 VAL A CA 1
ATOM 2114 C C . VAL A 1 260 ? -8.203 4.566 7.289 1 96.5 260 VAL A C 1
ATOM 2116 O O . VAL A 1 260 ? -9.43 4.688 7.23 1 96.5 260 VAL A O 1
ATOM 2119 N N . GLU A 1 261 ? -7.434 4.629 6.223 1 97.56 261 GLU A N 1
ATOM 2120 C CA . GLU A 1 261 ? -7.984 4.84 4.887 1 97.56 261 GLU A CA 1
ATOM 2121 C C . GLU A 1 261 ? -8.93 3.707 4.492 1 97.56 261 GLU A C 1
ATOM 2123 O O . GLU A 1 261 ? -9.977 3.947 3.883 1 97.56 261 GLU A O 1
ATOM 2128 N N . LEU A 1 262 ? -8.547 2.516 4.816 1 97.69 262 LEU A N 1
ATOM 2129 C CA . LEU A 1 262 ? -9.375 1.359 4.5 1 97.69 262 LEU A CA 1
ATOM 2130 C C . LEU A 1 262 ? -10.695 1.411 5.27 1 97.69 262 LEU A C 1
ATOM 2132 O O . LEU A 1 262 ? -11.75 1.11 4.715 1 97.69 262 LEU A O 1
ATOM 2136 N N . GLU A 1 263 ? -10.656 1.777 6.523 1 97.31 263 GLU A N 1
ATOM 2137 C CA . GLU A 1 263 ? -11.867 1.884 7.328 1 97.31 263 GLU A CA 1
ATOM 2138 C C . GLU A 1 263 ? -12.805 2.949 6.773 1 97.31 263 GLU A C 1
ATOM 2140 O O . GLU A 1 263 ? -14.023 2.748 6.723 1 97.31 263 GLU A O 1
ATOM 2145 N N . LEU A 1 264 ? -12.25 4.023 6.402 1 97.06 264 LEU A N 1
ATOM 2146 C CA . LEU A 1 264 ? -13.062 5.086 5.82 1 97.06 264 LEU A CA 1
ATOM 2147 C C . LEU A 1 264 ? -13.727 4.621 4.527 1 97.06 264 LEU A C 1
ATOM 2149 O O . LEU A 1 264 ? -14.891 4.934 4.27 1 97.06 264 LEU A O 1
ATOM 2153 N N . GLU A 1 265 ? -12.945 3.908 3.729 1 97.5 265 GLU A N 1
ATOM 2154 C CA . GLU A 1 265 ? -13.5 3.377 2.486 1 97.5 265 GLU A CA 1
ATOM 2155 C C . GLU A 1 265 ? -14.641 2.402 2.764 1 97.5 265 GLU A C 1
ATOM 2157 O O . GLU A 1 265 ? -15.664 2.434 2.086 1 97.5 265 GLU A O 1
ATOM 2162 N N . ARG A 1 266 ? -14.477 1.561 3.713 1 97.75 266 ARG A N 1
ATOM 2163 C CA . ARG A 1 266 ? -15.539 0.64 4.094 1 97.75 266 ARG A CA 1
ATOM 2164 C C . ARG A 1 266 ? -16.812 1.397 4.473 1 97.75 266 ARG A C 1
ATOM 2166 O O . ARG A 1 266 ? -17.906 1.025 4.059 1 97.75 266 ARG A O 1
ATOM 2173 N N . GLU A 1 267 ? -16.609 2.414 5.277 1 97 267 GLU A N 1
ATOM 2174 C CA . GLU A 1 267 ? -17.75 3.207 5.711 1 97 267 GLU A CA 1
ATOM 2175 C C . GLU A 1 267 ? -18.438 3.875 4.523 1 97 267 GLU A C 1
ATOM 2177 O O . GLU A 1 267 ? -19.672 3.932 4.465 1 97 267 GLU A O 1
ATOM 2182 N N . LYS A 1 268 ? -17.672 4.375 3.621 1 96.38 268 LYS A N 1
ATOM 2183 C CA . LYS A 1 268 ? -18.234 4.996 2.422 1 96.38 268 LYS A CA 1
ATOM 2184 C C . LYS A 1 268 ? -19.062 3.994 1.622 1 96.38 268 LYS A C 1
ATOM 2186 O O . LYS A 1 268 ? -20.156 4.316 1.162 1 96.38 268 LYS A O 1
ATOM 2191 N N . VAL A 1 269 ? -18.5 2.844 1.469 1 97.5 269 VAL A N 1
ATOM 2192 C CA . VAL A 1 269 ? -19.188 1.804 0.708 1 97.5 269 VAL A CA 1
ATOM 2193 C C . VAL A 1 269 ? -20.469 1.398 1.425 1 97.5 269 VAL A C 1
ATOM 2195 O O . VAL A 1 269 ? -21.516 1.217 0.79 1 97.5 269 VAL A O 1
ATOM 2198 N N . ARG A 1 270 ? -20.438 1.261 2.723 1 97.19 270 ARG A N 1
ATOM 2199 C CA . ARG A 1 270 ? -21.625 0.941 3.496 1 97.19 270 ARG A CA 1
ATOM 2200 C C . ARG A 1 270 ? -22.719 1.993 3.291 1 97.19 270 ARG A C 1
ATOM 2202 O O . ARG A 1 270 ? -23.875 1.658 3.025 1 97.19 270 ARG A O 1
ATOM 2209 N N . LYS A 1 271 ? -22.328 3.203 3.404 1 95.62 271 LYS A N 1
ATOM 2210 C CA . LYS A 1 271 ? -23.297 4.297 3.268 1 95.62 271 LYS A CA 1
ATOM 2211 C C . LYS A 1 271 ? -23.906 4.316 1.872 1 95.62 271 LYS A C 1
ATOM 2213 O O . LYS A 1 271 ? -25.125 4.484 1.727 1 95.62 271 LYS A O 1
ATOM 2218 N N . ARG A 1 272 ? -23.078 4.164 0.881 1 95.25 272 ARG A N 1
ATOM 2219 C CA . ARG A 1 272 ? -23.578 4.152 -0.492 1 95.25 272 ARG A CA 1
ATOM 2220 C C . ARG A 1 272 ? -24.531 2.984 -0.721 1 95.25 272 ARG A C 1
ATOM 2222 O O . ARG A 1 272 ? -25.547 3.133 -1.401 1 95.25 272 ARG A O 1
ATOM 2229 N N . THR A 1 273 ? -24.188 1.878 -0.18 1 95.56 273 THR A N 1
ATOM 2230 C CA . THR A 1 273 ? -25 0.684 -0.334 1 95.56 273 THR A CA 1
ATOM 2231 C C . THR A 1 273 ? -26.359 0.874 0.337 1 95.56 273 THR A C 1
ATOM 2233 O O . THR A 1 273 ? -27.391 0.477 -0.212 1 95.56 273 THR A O 1
ATOM 2236 N N . LYS A 1 274 ? -26.359 1.484 1.459 1 94.31 274 LYS A N 1
ATOM 2237 C CA . LYS A 1 274 ? -27.609 1.754 2.164 1 94.31 274 LYS A CA 1
ATOM 2238 C C . LYS A 1 274 ? -28.5 2.697 1.363 1 94.31 274 LYS A C 1
ATOM 2240 O O . LYS A 1 274 ? -29.719 2.484 1.269 1 94.31 274 LYS A O 1
ATOM 2245 N N . VAL A 1 275 ? -27.906 3.672 0.807 1 93.19 275 VAL A N 1
ATOM 2246 C CA . VAL A 1 275 ? -28.656 4.648 0.024 1 93.19 275 VAL A CA 1
ATOM 2247 C C . VAL A 1 275 ? -29.25 3.975 -1.213 1 93.19 275 VAL A C 1
ATOM 2249 O O . VAL A 1 275 ? -30.391 4.242 -1.586 1 93.19 275 VAL A O 1
ATOM 2252 N N . GLU A 1 276 ? -28.516 3.111 -1.869 1 91.44 276 GLU A N 1
ATOM 2253 C CA . GLU A 1 276 ? -28.969 2.398 -3.062 1 91.44 276 GLU A CA 1
ATOM 2254 C C . GLU A 1 276 ? -30.141 1.482 -2.752 1 91.44 276 GLU A C 1
ATOM 2256 O O . GLU A 1 276 ? -31.078 1.369 -3.551 1 91.44 276 GLU A O 1
ATOM 2261 N N . ILE A 1 277 ? -30.156 0.906 -1.651 1 90.38 277 ILE A N 1
ATOM 2262 C CA . ILE A 1 277 ? -31.219 -0.005 -1.262 1 90.38 277 ILE A CA 1
ATOM 2263 C C . ILE A 1 277 ? -32.469 0.792 -0.924 1 90.38 277 ILE A C 1
ATOM 2265 O O . ILE A 1 277 ? -33.594 0.37 -1.244 1 90.38 277 ILE A O 1
ATOM 2269 N N . GLN A 1 278 ? -32.281 1.874 -0.296 1 87.81 278 GLN A N 1
ATOM 2270 C CA . GLN A 1 278 ? -33.438 2.707 0.078 1 87.81 278 GLN A CA 1
ATOM 2271 C C . GLN A 1 278 ? -34.062 3.354 -1.15 1 87.81 278 GLN A C 1
ATOM 2273 O O . GLN A 1 278 ? -35.25 3.646 -1.154 1 87.81 278 GLN A O 1
ATOM 2278 N N . SER A 1 279 ? -33.375 3.648 -2.143 1 84.88 279 SER A N 1
ATOM 2279 C CA . SER A 1 279 ? -33.906 4.289 -3.344 1 84.88 279 SER A CA 1
ATOM 2280 C C . SER A 1 279 ? -34.688 3.295 -4.207 1 84.88 279 SER A C 1
ATOM 2282 O O . SER A 1 279 ? -35.5 3.691 -5.023 1 84.88 279 SER A O 1
ATOM 2284 N N . VAL A 1 280 ? -34.312 2.057 -4.234 1 73 280 VAL A N 1
ATOM 2285 C CA . VAL A 1 280 ? -35.031 1.055 -5.031 1 73 280 VAL A CA 1
ATOM 2286 C C . VAL A 1 280 ? -36.312 0.648 -4.332 1 73 280 VAL A C 1
ATOM 2288 O O . VAL A 1 280 ? -37.25 0.195 -4.977 1 73 280 VAL A O 1
ATOM 2291 N N . LYS A 1 281 ? -36.594 1.087 -3.117 1 56.06 281 LYS A N 1
ATOM 2292 C CA . LYS A 1 281 ? -37.875 0.831 -2.484 1 56.06 281 LYS A CA 1
ATOM 2293 C C . LYS A 1 281 ? -38.844 2.002 -2.691 1 56.06 281 LYS A C 1
ATOM 2295 O O . LYS A 1 281 ? -38.406 3.162 -2.684 1 56.06 281 LYS A O 1
ATOM 2300 N N . MET B 1 1 ? 16.672 -38.656 -27.734 1 83.25 1 MET B N 1
ATOM 2301 C CA . MET B 1 1 ? 15.75 -37.531 -27.781 1 83.25 1 MET B CA 1
ATOM 2302 C C . MET B 1 1 ? 15.578 -36.906 -26.391 1 83.25 1 MET B C 1
ATOM 2304 O O . MET B 1 1 ? 15.844 -35.719 -26.203 1 83.25 1 MET B O 1
ATOM 2308 N N . ALA B 1 2 ? 15.5 -37.75 -25.344 1 89 2 ALA B N 1
ATOM 2309 C CA . ALA B 1 2 ? 15.336 -37.281 -23.984 1 89 2 ALA B CA 1
ATOM 2310 C C . ALA B 1 2 ? 16.609 -36.625 -23.469 1 89 2 ALA B C 1
ATOM 2312 O O . ALA B 1 2 ? 16.578 -35.531 -22.859 1 89 2 ALA B O 1
ATOM 2313 N N . ASP B 1 3 ? 17.703 -37.125 -23.797 1 92.81 3 ASP B N 1
ATOM 2314 C CA . ASP B 1 3 ? 18.984 -36.625 -23.328 1 92.81 3 ASP B CA 1
ATOM 2315 C C . ASP B 1 3 ? 19.281 -35.25 -23.938 1 92.81 3 ASP B C 1
ATOM 2317 O O . ASP B 1 3 ? 19.812 -34.344 -23.266 1 92.81 3 ASP B O 1
ATOM 2321 N N . ALA B 1 4 ? 18.922 -35.156 -25.172 1 94.12 4 ALA B N 1
ATOM 2322 C CA . ALA B 1 4 ? 19.109 -33.875 -25.844 1 94.12 4 ALA B CA 1
ATOM 2323 C C . ALA B 1 4 ? 18.25 -32.812 -25.203 1 94.12 4 ALA B C 1
ATOM 2325 O O . ALA B 1 4 ? 18.703 -31.672 -25 1 94.12 4 ALA B O 1
ATOM 2326 N N . MET B 1 5 ? 17.062 -33.125 -24.906 1 95.19 5 MET B N 1
ATOM 2327 C CA . MET B 1 5 ? 16.141 -32.188 -24.281 1 95.19 5 MET B CA 1
ATOM 2328 C C . MET B 1 5 ? 16.625 -31.797 -22.875 1 95.19 5 MET B C 1
ATOM 2330 O O . MET B 1 5 ? 16.531 -30.641 -22.469 1 95.19 5 MET B O 1
ATOM 2334 N N . ARG B 1 6 ? 17.141 -32.75 -22.203 1 95.62 6 ARG B N 1
ATOM 2335 C CA . ARG B 1 6 ? 17.672 -32.531 -20.859 1 95.62 6 ARG B CA 1
ATOM 2336 C C . ARG B 1 6 ? 18.859 -31.562 -20.906 1 95.62 6 ARG B C 1
ATOM 2338 O O . ARG B 1 6 ? 18.969 -30.672 -20.062 1 95.62 6 ARG B O 1
ATOM 2345 N N . THR B 1 7 ? 19.672 -31.828 -21.797 1 95.31 7 THR B N 1
ATOM 2346 C CA . THR B 1 7 ? 20.844 -30.984 -21.953 1 95.31 7 THR B CA 1
ATOM 2347 C C . THR B 1 7 ? 20.453 -29.547 -22.266 1 95.31 7 THR B C 1
ATOM 2349 O O . THR B 1 7 ? 21 -28.594 -21.703 1 95.31 7 THR B O 1
ATOM 2352 N N . LYS B 1 8 ? 19.484 -29.406 -23.125 1 95 8 LYS B N 1
ATOM 2353 C CA . LYS B 1 8 ? 18.984 -28.078 -23.469 1 95 8 LYS B CA 1
ATOM 2354 C C . LYS B 1 8 ? 18.453 -27.359 -22.219 1 95 8 LYS B C 1
ATOM 2356 O O . LYS B 1 8 ? 18.688 -26.172 -22.047 1 95 8 LYS B O 1
ATOM 2361 N N . LEU B 1 9 ? 17.781 -28.062 -21.406 1 96.06 9 LEU B N 1
ATOM 2362 C CA . LEU B 1 9 ? 17.203 -27.5 -20.188 1 96.06 9 LEU B CA 1
ATOM 2363 C C . LEU B 1 9 ? 18.297 -27.078 -19.219 1 96.06 9 LEU B C 1
ATOM 2365 O O . LEU B 1 9 ? 18.219 -25.984 -18.625 1 96.06 9 LEU B O 1
ATOM 2369 N N . THR B 1 10 ? 19.297 -27.891 -19.016 1 95.31 10 THR B N 1
ATOM 2370 C CA . THR B 1 10 ? 20.359 -27.625 -18.047 1 95.31 10 THR B CA 1
ATOM 2371 C C . THR B 1 10 ? 21.219 -26.453 -18.5 1 95.31 10 THR B C 1
ATOM 2373 O O . THR B 1 10 ? 21.766 -25.719 -17.656 1 95.31 10 THR B O 1
ATOM 2376 N N . GLN B 1 11 ? 21.234 -26.203 -19.766 1 94.75 11 GLN B N 1
ATOM 2377 C CA . GLN B 1 11 ? 22.062 -25.125 -20.297 1 94.75 11 GLN B CA 1
ATOM 2378 C C . GLN B 1 11 ? 21.25 -23.859 -20.516 1 94.75 11 GLN B C 1
ATOM 2380 O O . GLN B 1 11 ? 21.812 -22.812 -20.859 1 94.75 11 GLN B O 1
ATOM 2385 N N . TYR B 1 12 ? 20.031 -23.953 -20.25 1 95.25 12 TYR B N 1
ATOM 2386 C CA . TYR B 1 12 ? 19.141 -22.828 -20.5 1 95.25 12 TYR B CA 1
ATOM 2387 C C . TYR B 1 12 ? 19.453 -21.656 -19.578 1 95.25 12 TYR B C 1
ATOM 2389 O O . TYR B 1 12 ? 19.688 -21.844 -18.391 1 95.25 12 TYR B O 1
ATOM 2397 N N . ARG B 1 13 ? 19.5 -20.469 -20.188 1 92.56 13 ARG B N 1
ATOM 2398 C CA . ARG B 1 13 ? 19.516 -19.172 -19.516 1 92.56 13 ARG B CA 1
ATOM 2399 C C . ARG B 1 13 ? 18.406 -18.266 -20.031 1 92.56 13 ARG B C 1
ATOM 2401 O O . ARG B 1 13 ? 18.141 -18.219 -21.234 1 92.56 13 ARG B O 1
ATOM 2408 N N . PRO B 1 14 ? 17.812 -17.656 -19.125 1 92.31 14 PRO B N 1
ATOM 2409 C CA . PRO B 1 14 ? 16.719 -16.781 -19.578 1 92.31 14 PRO B CA 1
ATOM 2410 C C . PRO B 1 14 ? 17.141 -15.867 -20.734 1 92.31 14 PRO B C 1
ATOM 2412 O O . PRO B 1 14 ? 18.156 -15.164 -20.625 1 92.31 14 PRO B O 1
ATOM 2415 N N . GLY B 1 15 ? 16.328 -15.953 -21.766 1 91.5 15 GLY B N 1
ATOM 2416 C CA . GLY B 1 15 ? 16.578 -15.117 -22.938 1 91.5 15 GLY B CA 1
ATOM 2417 C C . GLY B 1 15 ? 17.453 -15.781 -23.969 1 91.5 15 GLY B C 1
ATOM 2418 O O . GLY B 1 15 ? 17.594 -15.289 -25.094 1 91.5 15 GLY B O 1
ATOM 2419 N N . SER B 1 16 ? 18.094 -16.828 -23.672 1 91.62 16 SER B N 1
ATOM 2420 C CA . SER B 1 16 ? 19.109 -17.438 -24.547 1 91.62 16 SER B CA 1
ATOM 2421 C C . SER B 1 16 ? 18.469 -18.016 -25.797 1 91.62 16 SER B C 1
ATOM 2423 O O . SER B 1 16 ? 19.094 -18.031 -26.859 1 91.62 16 SER B O 1
ATOM 2425 N N . LEU B 1 17 ? 17.281 -18.516 -25.688 1 90.94 17 LEU B N 1
ATOM 2426 C CA . LEU B 1 17 ? 16.641 -19.172 -26.828 1 90.94 17 LEU B CA 1
ATOM 2427 C C . LEU B 1 17 ? 16.312 -18.188 -27.938 1 90.94 17 LEU B C 1
ATOM 2429 O O . LEU B 1 17 ? 16.234 -18.547 -29.109 1 90.94 17 LEU B O 1
ATOM 2433 N N . LEU B 1 18 ? 16.078 -16.984 -27.531 1 87.81 18 LEU B N 1
ATOM 2434 C CA . LEU B 1 18 ? 15.766 -15.953 -28.5 1 87.81 18 LEU B CA 1
ATOM 2435 C C . LEU B 1 18 ? 16.938 -14.992 -28.672 1 87.81 18 LEU B C 1
ATOM 2437 O O . LEU B 1 18 ? 16.797 -13.93 -29.281 1 87.81 18 LEU B O 1
ATOM 2441 N N . ALA B 1 19 ? 18.047 -15.32 -28.047 1 85.5 19 ALA B N 1
ATOM 2442 C CA . ALA B 1 19 ? 19.266 -14.508 -28.109 1 85.5 19 ALA B CA 1
ATOM 2443 C C . ALA B 1 19 ? 18.984 -13.07 -27.688 1 85.5 19 ALA B C 1
ATOM 2445 O O . ALA B 1 19 ? 19.359 -12.125 -28.375 1 85.5 19 ALA B O 1
ATOM 2446 N N . LEU B 1 20 ? 18.266 -13.008 -26.672 1 83.25 20 LEU B N 1
ATOM 2447 C CA . LEU B 1 20 ? 17.938 -11.672 -26.172 1 83.25 20 LEU B CA 1
ATOM 2448 C C . LEU B 1 20 ? 19.172 -10.992 -25.578 1 83.25 20 LEU B C 1
ATOM 2450 O O . LEU B 1 20 ? 19.922 -11.602 -24.812 1 83.25 20 LEU B O 1
ATOM 2454 N N . ALA B 1 21 ? 19.531 -9.836 -26.016 1 73.19 21 ALA B N 1
ATOM 2455 C CA . ALA B 1 21 ? 20.719 -9.086 -25.609 1 73.19 21 ALA B CA 1
ATOM 2456 C C . ALA B 1 21 ? 20.594 -8.617 -24.156 1 73.19 21 ALA B C 1
ATOM 2458 O O . ALA B 1 21 ? 21.562 -8.609 -23.406 1 73.19 21 ALA B O 1
ATOM 2459 N N . ASN B 1 22 ? 19.469 -8.164 -23.812 1 73.38 22 ASN B N 1
ATOM 2460 C CA . ASN B 1 22 ? 19.203 -7.602 -22.5 1 73.38 22 ASN B CA 1
ATOM 2461 C C . ASN B 1 22 ? 18.156 -8.406 -21.75 1 73.38 22 ASN B C 1
ATOM 2463 O O . ASN B 1 22 ? 17 -8.484 -22.188 1 73.38 22 ASN B O 1
ATOM 2467 N N . THR B 1 23 ? 18.609 -9.117 -20.75 1 77.38 23 THR B N 1
ATOM 2468 C CA . THR B 1 23 ? 17.672 -9.906 -19.953 1 77.38 23 THR B CA 1
ATOM 2469 C C . THR B 1 23 ? 17.047 -9.062 -18.844 1 77.38 23 THR B C 1
ATOM 2471 O O . THR B 1 23 ? 16.172 -9.523 -18.125 1 77.38 23 THR B O 1
ATOM 2474 N N . ARG B 1 24 ? 17.516 -7.781 -18.859 1 72.88 24 ARG B N 1
ATOM 2475 C CA . ARG B 1 24 ? 17.047 -6.781 -17.906 1 72.88 24 ARG B CA 1
ATOM 2476 C C . ARG B 1 24 ? 17.109 -7.312 -16.469 1 72.88 24 ARG B C 1
ATOM 2478 O O . ARG B 1 24 ? 16.234 -7.012 -15.656 1 72.88 24 ARG B O 1
ATOM 2485 N N . GLY B 1 25 ? 18.047 -8.289 -16.297 1 76.5 25 GLY B N 1
ATOM 2486 C CA . GLY B 1 25 ? 18.328 -8.742 -14.938 1 76.5 25 GLY B CA 1
ATOM 2487 C C . GLY B 1 25 ? 17.578 -10.008 -14.562 1 76.5 25 GLY B C 1
ATOM 2488 O O . GLY B 1 25 ? 17.781 -10.547 -13.477 1 76.5 25 GLY B O 1
ATOM 2489 N N . PHE B 1 26 ? 16.656 -10.453 -15.484 1 84.06 26 PHE B N 1
ATOM 2490 C CA . PHE B 1 26 ? 15.992 -11.711 -15.172 1 84.06 26 PHE B CA 1
ATOM 2491 C C . PHE B 1 26 ? 16.969 -12.867 -15.219 1 84.06 26 PHE B C 1
ATOM 2493 O O . PHE B 1 26 ? 17.578 -13.133 -16.25 1 84.06 26 PHE B O 1
ATOM 2500 N N . GLN B 1 27 ? 17.047 -13.516 -14.07 1 86.31 27 GLN B N 1
ATOM 2501 C CA . GLN B 1 27 ? 18.047 -14.578 -13.961 1 86.31 27 GLN B CA 1
ATOM 2502 C C . GLN B 1 27 ? 17.391 -15.938 -13.773 1 86.31 27 GLN B C 1
ATOM 2504 O O . GLN B 1 27 ? 18.031 -16.984 -13.961 1 86.31 27 GLN B O 1
ATOM 2509 N N . ARG B 1 28 ? 16.094 -15.867 -13.469 1 91.62 28 ARG B N 1
ATOM 2510 C CA . ARG B 1 28 ? 15.414 -17.125 -13.156 1 91.62 28 ARG B CA 1
ATOM 2511 C C . ARG B 1 28 ? 14.031 -17.172 -13.805 1 91.62 28 ARG B C 1
ATOM 2513 O O . ARG B 1 28 ? 13.375 -16.141 -13.961 1 91.62 28 ARG B O 1
ATOM 2520 N N . VAL B 1 29 ? 13.703 -18.375 -14.195 1 95.12 29 VAL B N 1
ATOM 2521 C CA . VAL B 1 29 ? 12.352 -18.688 -14.648 1 95.12 29 VAL B CA 1
ATOM 2522 C C . VAL B 1 29 ? 11.617 -19.484 -13.57 1 95.12 29 VAL B C 1
ATOM 2524 O O . VAL B 1 29 ? 12.156 -20.469 -13.055 1 95.12 29 VAL B O 1
ATOM 2527 N N . SER B 1 30 ? 10.461 -19 -13.227 1 96.62 30 SER B N 1
ATOM 2528 C CA . SER B 1 30 ? 9.664 -19.641 -12.188 1 96.62 30 SER B CA 1
ATOM 2529 C C . SER B 1 30 ? 8.359 -20.203 -12.758 1 96.62 30 SER B C 1
ATOM 2531 O O . SER B 1 30 ? 7.492 -19.438 -13.195 1 96.62 30 SER B O 1
ATOM 2533 N N . LEU B 1 31 ? 8.266 -21.531 -12.781 1 98.25 31 LEU B N 1
ATOM 2534 C CA . LEU B 1 31 ? 7.027 -22.188 -13.172 1 98.25 31 LEU B CA 1
ATOM 2535 C C . LEU B 1 31 ? 6.039 -22.219 -12.008 1 98.25 31 LEU B C 1
ATOM 2537 O O . LEU B 1 31 ? 6.305 -22.844 -10.977 1 98.25 31 LEU B O 1
ATOM 2541 N N . GLN B 1 32 ? 4.93 -21.562 -12.172 1 97.94 32 GLN B N 1
ATOM 2542 C CA . GLN B 1 32 ? 3.906 -21.484 -11.133 1 97.94 32 GLN B CA 1
ATOM 2543 C C . GLN B 1 32 ? 2.781 -22.484 -11.406 1 97.94 32 GLN B C 1
ATOM 2545 O O . GLN B 1 32 ? 1.992 -22.297 -12.336 1 97.94 32 GLN B O 1
ATOM 2550 N N . LEU B 1 33 ? 2.695 -23.5 -10.562 1 97.69 33 LEU B N 1
ATOM 2551 C CA . LEU B 1 33 ? 1.674 -24.516 -10.789 1 97.69 33 LEU B CA 1
ATOM 2552 C C . LEU B 1 33 ? 0.376 -24.141 -10.078 1 97.69 33 LEU B C 1
ATOM 2554 O O . LEU B 1 33 ? 0.368 -23.922 -8.859 1 97.69 33 LEU B O 1
ATOM 2558 N N . PHE B 1 34 ? -0.633 -24.109 -10.836 1 97.19 34 PHE B N 1
ATOM 2559 C CA . PHE B 1 34 ? -1.968 -23.859 -10.312 1 97.19 34 PHE B CA 1
ATOM 2560 C C . PHE B 1 34 ? -2.924 -24.969 -10.695 1 97.19 34 PHE B C 1
ATOM 2562 O O . PHE B 1 34 ? -2.711 -25.672 -11.695 1 97.19 34 PHE B O 1
ATOM 2569 N N . GLY B 1 35 ? -3.957 -25.141 -9.93 1 94.62 35 GLY B N 1
ATOM 2570 C CA . GLY B 1 35 ? -4.992 -26.141 -10.141 1 94.62 35 GLY B CA 1
ATOM 2571 C C . GLY B 1 35 ? -5.785 -26.453 -8.891 1 94.62 35 GLY B C 1
ATOM 2572 O O . GLY B 1 35 ? -5.449 -25.969 -7.801 1 94.62 35 GLY B O 1
ATOM 2573 N N . PHE B 1 36 ? -6.805 -27.234 -9.148 1 91.94 36 PHE B N 1
ATOM 2574 C CA . PHE B 1 36 ? -7.625 -27.609 -8.008 1 91.94 36 PHE B CA 1
ATOM 2575 C C . PHE B 1 36 ? -6.875 -28.594 -7.109 1 91.94 36 PHE B C 1
ATOM 2577 O O . PHE B 1 36 ? -5.938 -29.25 -7.551 1 91.94 36 PHE B O 1
ATOM 2584 N N . TYR B 1 37 ? -7.328 -28.578 -5.852 1 89.38 37 TYR B N 1
ATOM 2585 C CA . TYR B 1 37 ? -6.805 -29.547 -4.902 1 89.38 37 TYR B CA 1
ATOM 2586 C C . TYR B 1 37 ? -6.953 -30.969 -5.445 1 89.38 37 TYR B C 1
ATOM 2588 O O . TYR B 1 37 ? -8 -31.328 -5.988 1 89.38 37 TYR B O 1
ATOM 2596 N N . GLY B 1 38 ? -5.855 -31.734 -5.332 1 86.25 38 GLY B N 1
ATOM 2597 C CA . GLY B 1 38 ? -5.914 -33.125 -5.699 1 86.25 38 GLY B CA 1
ATOM 2598 C C . GLY B 1 38 ? -5.738 -33.375 -7.188 1 86.25 38 GLY B C 1
ATOM 2599 O O . GLY B 1 38 ? -5.906 -34.5 -7.668 1 86.25 38 GLY B O 1
ATOM 2600 N N . HIS B 1 39 ? -5.395 -32.406 -7.926 1 89.44 39 HIS B N 1
ATOM 2601 C CA . HIS B 1 39 ? -5.324 -32.562 -9.375 1 89.44 39 HIS B CA 1
ATOM 2602 C C . HIS B 1 39 ? -3.922 -32.938 -9.82 1 89.44 39 HIS B C 1
ATOM 2604 O O . HIS B 1 39 ? -3.654 -33.062 -11.016 1 89.44 39 HIS B O 1
ATOM 2610 N N . GLY B 1 40 ? -2.967 -33.156 -8.875 1 89.38 40 GLY B N 1
ATOM 2611 C CA . GLY B 1 40 ? -1.719 -33.812 -9.25 1 89.38 40 GLY B CA 1
ATOM 2612 C C . GLY B 1 40 ? -0.556 -32.844 -9.359 1 89.38 40 GLY B C 1
ATOM 2613 O O . GLY B 1 40 ? 0.462 -33.156 -9.984 1 89.38 40 GLY B O 1
ATOM 2614 N N . LYS B 1 41 ? -0.625 -31.641 -8.812 1 92 41 LYS B N 1
ATOM 2615 C CA . LYS B 1 41 ? 0.448 -30.641 -8.867 1 92 41 LYS B CA 1
ATOM 2616 C C . LYS B 1 41 ? 1.741 -31.203 -8.281 1 92 41 LYS B C 1
ATOM 2618 O O . LYS B 1 41 ? 2.791 -31.156 -8.93 1 92 41 LYS B O 1
ATOM 2623 N N . THR B 1 42 ? 1.645 -31.781 -7.133 1 90.62 42 THR B N 1
ATOM 2624 C CA . THR B 1 42 ? 2.828 -32.312 -6.465 1 90.62 42 THR B CA 1
ATOM 2625 C C . THR B 1 42 ? 3.422 -33.469 -7.258 1 90.62 42 THR B C 1
ATOM 2627 O O . THR B 1 42 ? 4.645 -33.594 -7.383 1 90.62 42 THR B O 1
ATOM 2630 N N . SER B 1 43 ? 2.564 -34.312 -7.77 1 91.38 43 SER B N 1
ATOM 2631 C CA . SER B 1 43 ? 3.031 -35.406 -8.609 1 91.38 43 SER B CA 1
ATOM 2632 C C . SER B 1 43 ? 3.795 -34.875 -9.82 1 91.38 43 SER B C 1
ATOM 2634 O O . SER B 1 43 ? 4.824 -35.438 -10.203 1 91.38 43 SER B O 1
ATOM 2636 N N . LEU B 1 44 ? 3.227 -33.844 -10.406 1 94.25 44 LEU B N 1
ATOM 2637 C CA . LEU B 1 44 ? 3.902 -33.281 -11.555 1 94.25 44 LEU B CA 1
ATOM 2638 C C . LEU B 1 44 ? 5.285 -32.75 -11.172 1 94.25 44 LEU B C 1
ATOM 2640 O O . LEU B 1 44 ? 6.25 -32.938 -11.914 1 94.25 44 LEU B O 1
ATOM 2644 N N . ILE B 1 45 ? 5.379 -32.125 -10.07 1 95.69 45 ILE B N 1
ATOM 2645 C CA . ILE B 1 45 ? 6.66 -31.609 -9.594 1 95.69 45 ILE B CA 1
ATOM 2646 C C . ILE B 1 45 ? 7.656 -32.781 -9.453 1 95.69 45 ILE B C 1
ATOM 2648 O O . ILE B 1 45 ? 8.797 -32.656 -9.906 1 95.69 45 ILE B O 1
ATOM 2652 N N . ASN B 1 46 ? 7.211 -33.844 -8.875 1 94.25 46 ASN B N 1
ATOM 2653 C CA . ASN B 1 46 ? 8.07 -35 -8.734 1 94.25 46 ASN B CA 1
ATOM 2654 C C . ASN B 1 46 ? 8.539 -35.531 -10.086 1 94.25 46 ASN B C 1
ATOM 2656 O O . ASN B 1 46 ? 9.711 -35.875 -10.258 1 94.25 46 ASN B O 1
ATOM 2660 N N . LEU B 1 47 ? 7.629 -35.625 -10.984 1 95.19 47 LEU B N 1
ATOM 2661 C CA . LEU B 1 47 ? 7.984 -36.062 -12.328 1 95.19 47 LEU B CA 1
ATOM 2662 C C . LEU B 1 47 ? 9.055 -35.156 -12.938 1 95.19 47 LEU B C 1
ATOM 2664 O O . LEU B 1 47 ? 10.016 -35.656 -13.531 1 95.19 47 LEU B O 1
ATOM 2668 N N . CYS B 1 48 ? 8.875 -33.875 -12.805 1 97.06 48 CYS B N 1
ATOM 2669 C CA . CYS B 1 48 ? 9.82 -32.906 -13.344 1 97.06 48 CYS B CA 1
ATOM 2670 C C . CYS B 1 48 ? 11.188 -33.062 -12.695 1 97.06 48 CYS B C 1
ATOM 2672 O O . CYS B 1 48 ? 12.203 -33.156 -13.391 1 97.06 48 CYS B O 1
ATOM 2674 N N . LEU B 1 49 ? 11.188 -33.156 -11.398 1 96.5 49 LEU B N 1
ATOM 2675 C CA . LEU B 1 49 ? 12.438 -33.25 -10.656 1 96.5 49 LEU B CA 1
ATOM 2676 C C . LEU B 1 49 ? 13.195 -34.531 -11.062 1 96.5 49 LEU B C 1
ATOM 2678 O O . LEU B 1 49 ? 14.383 -34.469 -11.383 1 96.5 49 LEU B O 1
ATOM 2682 N N . ASN B 1 50 ? 12.539 -35.594 -11.078 1 95.88 50 ASN B N 1
ATOM 2683 C CA . ASN B 1 50 ? 13.172 -36.875 -11.406 1 95.88 50 ASN B CA 1
ATOM 2684 C C . ASN B 1 50 ? 13.617 -36.938 -12.867 1 95.88 50 ASN B C 1
ATOM 2686 O O . ASN B 1 50 ? 14.68 -37.469 -13.172 1 95.88 50 ASN B O 1
ATOM 2690 N N . SER B 1 51 ? 12.859 -36.375 -13.773 1 95.69 51 SER B N 1
ATOM 2691 C CA . SER B 1 51 ? 13.195 -36.375 -15.188 1 95.69 51 SER B CA 1
ATOM 2692 C C . SER B 1 51 ? 14.453 -35.562 -15.453 1 95.69 51 SER B C 1
ATOM 2694 O O . SER B 1 51 ? 15.328 -36 -16.219 1 95.69 51 SER B O 1
ATOM 2696 N N . VAL B 1 52 ? 14.539 -34.438 -14.836 1 96.31 52 VAL B N 1
ATOM 2697 C CA . VAL B 1 52 ? 15.688 -33.531 -15.023 1 96.31 52 VAL B CA 1
ATOM 2698 C C . VAL B 1 52 ? 16.938 -34.188 -14.445 1 96.31 52 VAL B C 1
ATOM 2700 O O . VAL B 1 52 ? 18.031 -34.094 -15.023 1 96.31 52 VAL B O 1
ATOM 2703 N N . GLN B 1 53 ? 16.766 -34.875 -13.352 1 93.06 53 GLN B N 1
ATOM 2704 C CA . GLN B 1 53 ? 17.906 -35.5 -12.68 1 93.06 53 GLN B CA 1
ATOM 2705 C C . GLN B 1 53 ? 18.219 -36.875 -13.297 1 93.06 53 GLN B C 1
ATOM 2707 O O . GLN B 1 53 ? 19.203 -37.5 -12.93 1 93.06 53 GLN B O 1
ATOM 2712 N N . LYS B 1 54 ? 17.422 -37.312 -14.18 1 92.06 54 LYS B N 1
ATOM 2713 C CA . LYS B 1 54 ? 17.562 -38.625 -14.812 1 92.06 54 LYS B CA 1
ATOM 2714 C C . LYS B 1 54 ? 17.547 -39.75 -13.773 1 92.06 54 LYS B C 1
ATOM 2716 O O . LYS B 1 54 ? 18.453 -40.594 -13.758 1 92.06 54 LYS B O 1
ATOM 2721 N N . LYS B 1 55 ? 16.562 -39.719 -12.945 1 90.5 55 LYS B N 1
ATOM 2722 C CA . LYS B 1 55 ? 16.375 -40.719 -11.898 1 90.5 55 LYS B CA 1
ATOM 2723 C C . LYS B 1 55 ? 15.023 -41.406 -12.047 1 90.5 55 LYS B C 1
ATOM 2725 O O . LYS B 1 55 ? 14.148 -40.938 -12.773 1 90.5 55 LYS B O 1
ATOM 2730 N N . GLN B 1 56 ? 14.992 -42.531 -11.344 1 89.25 56 GLN B N 1
ATOM 2731 C CA . GLN B 1 56 ? 13.68 -43.188 -11.211 1 89.25 56 GLN B CA 1
ATOM 2732 C C . GLN B 1 56 ? 12.742 -42.344 -10.352 1 89.25 56 GLN B C 1
ATOM 2734 O O . GLN B 1 56 ? 13.195 -41.438 -9.625 1 89.25 56 GLN B O 1
ATOM 2739 N N . TYR B 1 57 ? 11.523 -42.594 -10.562 1 89.44 57 TYR B N 1
ATOM 2740 C CA . TYR B 1 57 ? 10.539 -41.781 -9.828 1 89.44 57 TYR B CA 1
ATOM 2741 C C . TYR B 1 57 ? 10.75 -41.906 -8.328 1 89.44 57 TYR B C 1
ATOM 2743 O O . TYR B 1 57 ? 10.781 -43.031 -7.793 1 89.44 57 TYR B O 1
ATOM 2751 N N . GLU B 1 58 ? 10.961 -40.844 -7.621 1 89.62 58 GLU B N 1
ATOM 2752 C CA . GLU B 1 58 ? 11.008 -40.688 -6.172 1 89.62 58 GLU B CA 1
ATOM 2753 C C . GLU B 1 58 ? 10.141 -39.5 -5.711 1 89.62 58 GLU B C 1
ATOM 2755 O O . GLU B 1 58 ? 10.016 -38.5 -6.418 1 89.62 58 GLU B O 1
ATOM 2760 N N . ASP B 1 59 ? 9.477 -39.75 -4.605 1 86.06 59 ASP B N 1
ATOM 2761 C CA . ASP B 1 59 ? 8.695 -38.656 -4.027 1 86.06 59 ASP B CA 1
ATOM 2762 C C . ASP B 1 59 ? 9.609 -37.625 -3.373 1 86.06 59 ASP B C 1
ATOM 2764 O O . ASP B 1 59 ? 9.844 -37.656 -2.164 1 86.06 59 ASP B O 1
ATOM 2768 N N . LEU B 1 60 ? 10 -36.688 -4.129 1 82.88 60 LEU B N 1
ATOM 2769 C CA . LEU B 1 60 ? 10.945 -35.688 -3.674 1 82.88 60 LEU B CA 1
ATOM 2770 C C . LEU B 1 60 ? 10.219 -34.469 -3.09 1 82.88 60 LEU B C 1
ATOM 2772 O O . LEU B 1 60 ? 10.805 -33.719 -2.318 1 82.88 60 LEU B O 1
ATOM 2776 N N . ALA B 1 61 ? 9.023 -34.219 -3.496 1 81.69 61 ALA B N 1
ATOM 2777 C CA . ALA B 1 61 ? 8.281 -33.031 -3.076 1 81.69 61 ALA B CA 1
ATOM 2778 C C . ALA B 1 61 ? 7.254 -33.375 -2 1 81.69 61 ALA B C 1
ATOM 2780 O O . ALA B 1 61 ? 6.57 -32.5 -1.477 1 81.69 61 ALA B O 1
ATOM 2781 N N . GLY B 1 62 ? 7.324 -34.531 -1.369 1 71.38 62 GLY B N 1
ATOM 2782 C CA . GLY B 1 62 ? 6.457 -34.938 -0.274 1 71.38 62 GLY B CA 1
ATOM 2783 C C . GLY B 1 62 ? 5.016 -35.156 -0.699 1 71.38 62 GLY B C 1
ATOM 2784 O O . GLY B 1 62 ? 4.176 -34.25 -0.529 1 71.38 62 GLY B O 1
ATOM 2785 N N . LEU B 1 63 ? 4.793 -36.062 -1.537 1 60.28 63 LEU B N 1
ATOM 2786 C CA . LEU B 1 63 ? 3.424 -36.438 -1.892 1 60.28 63 LEU B CA 1
ATOM 2787 C C . LEU B 1 63 ? 2.66 -36.938 -0.67 1 60.28 63 LEU B C 1
ATOM 2789 O O . LEU B 1 63 ? 3.123 -37.844 0.029 1 60.28 63 LEU B O 1
ATOM 2793 N N . ARG B 1 64 ? 2.25 -35.969 0.239 1 50.19 64 ARG B N 1
ATOM 2794 C CA . ARG B 1 64 ? 1.498 -36.438 1.394 1 50.19 64 ARG B CA 1
ATOM 2795 C C . ARG B 1 64 ? 0.127 -36.969 0.975 1 50.19 64 ARG B C 1
ATOM 2797 O O . ARG B 1 64 ? -0.782 -36.188 0.695 1 50.19 64 ARG B O 1
ATOM 2804 N N . TYR B 1 65 ? 0.097 -37.969 0.18 1 44.38 65 TYR B N 1
ATOM 2805 C CA . TYR B 1 65 ? -1.226 -38.562 -0.056 1 44.38 65 TYR B CA 1
ATOM 2806 C C . TYR B 1 65 ? -2.012 -38.656 1.244 1 44.38 65 TYR B C 1
ATOM 2808 O O . TYR B 1 65 ? -3.088 -39.25 1.277 1 44.38 65 TYR B O 1
ATOM 2816 N N . SER B 1 66 ? -1.419 -38.5 2.311 1 42.53 66 SER B N 1
ATOM 2817 C CA . SER B 1 66 ? -2.387 -38.906 3.322 1 42.53 66 SER B CA 1
ATOM 2818 C C . SER B 1 66 ? -3.592 -37.969 3.35 1 42.53 66 SER B C 1
ATOM 2820 O O . SER B 1 66 ? -3.473 -36.781 3.039 1 42.53 66 SER B O 1
ATOM 2822 N N . ASP B 1 67 ? -4.801 -38.562 3.17 1 46.31 67 ASP B N 1
ATOM 2823 C CA . ASP B 1 67 ? -6.156 -38.031 3.232 1 46.31 67 ASP B CA 1
ATOM 2824 C C . ASP B 1 67 ? -6.184 -36.719 3.982 1 46.31 67 ASP B C 1
ATOM 2826 O O . ASP B 1 67 ? -7.027 -35.844 3.707 1 46.31 67 ASP B O 1
ATOM 2830 N N . ASP B 1 68 ? -5.297 -36.531 5.023 1 46.03 68 ASP B N 1
ATOM 2831 C CA . ASP B 1 68 ? -5.527 -35.469 6.008 1 46.03 68 ASP B CA 1
ATOM 2832 C C . ASP B 1 68 ? -4.523 -34.344 5.836 1 46.03 68 ASP B C 1
ATOM 2834 O O . ASP B 1 68 ? -4.609 -33.312 6.527 1 46.03 68 ASP B O 1
ATOM 2838 N N . THR B 1 69 ? -3.42 -34.562 5.012 1 49.97 69 THR B N 1
ATOM 2839 C CA . THR B 1 69 ? -2.426 -33.5 5.145 1 49.97 69 THR B CA 1
ATOM 2840 C C . THR B 1 69 ? -2.424 -32.625 3.906 1 49.97 69 THR B C 1
ATOM 2842 O O . THR B 1 69 ? -2.053 -33.062 2.816 1 49.97 69 THR B O 1
ATOM 2845 N N . VAL B 1 70 ? -3.297 -31.734 3.756 1 58.81 70 VAL B N 1
ATOM 2846 C CA . VAL B 1 70 ? -3.404 -30.719 2.709 1 58.81 70 VAL B CA 1
ATOM 2847 C C . VAL B 1 70 ? -2.217 -29.766 2.789 1 58.81 70 VAL B C 1
ATOM 2849 O O . VAL B 1 70 ? -1.938 -29.203 3.85 1 58.81 70 VAL B O 1
ATOM 2852 N N . ILE B 1 71 ? -1.28 -29.875 1.677 1 62.22 71 ILE B N 1
ATOM 2853 C CA . ILE B 1 71 ? -0.199 -28.891 1.592 1 62.22 71 ILE B CA 1
ATOM 2854 C C . ILE B 1 71 ? -0.782 -27.484 1.428 1 62.22 71 ILE B C 1
ATOM 2856 O O . ILE B 1 71 ? -1.478 -27.219 0.448 1 62.22 71 ILE B O 1
ATOM 2860 N N . ARG B 1 72 ? -0.539 -26.766 2.467 1 79.06 72 ARG B N 1
ATOM 2861 C CA . ARG B 1 72 ? -1.104 -25.422 2.447 1 79.06 72 ARG B CA 1
ATOM 2862 C C . ARG B 1 72 ? -0.02 -24.391 2.199 1 79.06 72 ARG B C 1
ATOM 2864 O O . ARG B 1 72 ? -0.323 -23.219 1.933 1 79.06 72 ARG B O 1
ATOM 2871 N N . GLU B 1 73 ? 1.223 -24.984 2.064 1 87.19 73 GLU B N 1
ATOM 2872 C CA . GLU B 1 73 ? 2.336 -24.047 1.91 1 87.19 73 GLU B CA 1
ATOM 2873 C C . GLU B 1 73 ? 2.748 -23.922 0.448 1 87.19 73 GLU B C 1
ATOM 2875 O O . GLU B 1 73 ? 2.701 -24.891 -0.306 1 87.19 73 GLU B O 1
ATOM 2880 N N . ARG B 1 74 ? 3.08 -22.812 0.123 1 91.81 74 ARG B N 1
ATOM 2881 C CA . ARG B 1 74 ? 3.725 -22.562 -1.163 1 91.81 74 ARG B CA 1
ATOM 2882 C C . ARG B 1 74 ? 5.199 -22.938 -1.118 1 91.81 74 ARG B C 1
ATOM 2884 O O . ARG B 1 74 ? 5.969 -22.375 -0.333 1 91.81 74 ARG B O 1
ATOM 2891 N N . ARG B 1 75 ? 5.617 -23.859 -1.929 1 93.06 75 ARG B N 1
ATOM 2892 C CA . ARG B 1 75 ? 6.984 -24.359 -1.877 1 93.06 75 ARG B CA 1
ATOM 2893 C C . ARG B 1 75 ? 7.68 -24.203 -3.225 1 93.06 75 ARG B C 1
ATOM 2895 O O . ARG B 1 75 ? 7.051 -24.344 -4.273 1 93.06 75 ARG B O 1
ATOM 2902 N N . GLU B 1 76 ? 8.914 -23.969 -3.088 1 95 76 GLU B N 1
ATOM 2903 C CA . GLU B 1 76 ? 9.766 -23.812 -4.262 1 95 76 GLU B CA 1
ATOM 2904 C C . GLU B 1 76 ? 10.719 -25 -4.414 1 95 76 GLU B C 1
ATOM 2906 O O . GLU B 1 76 ? 11.305 -25.453 -3.432 1 95 76 GLU B O 1
ATOM 2911 N N . TYR B 1 77 ? 10.883 -25.5 -5.605 1 95.81 77 TYR B N 1
ATOM 2912 C CA . TYR B 1 77 ? 11.836 -26.547 -5.938 1 95.81 77 TYR B CA 1
ATOM 2913 C C . TYR B 1 77 ? 12.727 -26.125 -7.102 1 95.81 77 TYR B C 1
ATOM 2915 O O . TYR B 1 77 ? 12.25 -25.531 -8.07 1 95.81 77 TYR B O 1
ATOM 2923 N N . GLN B 1 78 ? 13.992 -26.484 -6.98 1 96.69 78 GLN B N 1
ATOM 2924 C CA . GLN B 1 78 ? 14.938 -26.141 -8.039 1 96.69 78 GLN B CA 1
ATOM 2925 C C . GLN B 1 78 ? 15.031 -27.25 -9.078 1 96.69 78 GLN B C 1
ATOM 2927 O O . GLN B 1 78 ? 15.336 -28.406 -8.734 1 96.69 78 GLN B O 1
ATOM 2932 N N . LEU B 1 79 ? 14.727 -26.922 -10.328 1 97.31 79 LEU B N 1
ATOM 2933 C CA . LEU B 1 79 ? 14.859 -27.875 -11.422 1 97.31 79 LEU B CA 1
ATOM 2934 C C . LEU B 1 79 ? 16.266 -27.812 -12.023 1 97.31 79 LEU B C 1
ATOM 2936 O O . LEU B 1 79 ? 16.922 -28.844 -12.164 1 97.31 79 LEU B O 1
ATOM 2940 N N . THR B 1 80 ? 16.656 -26.703 -12.461 1 96.88 80 THR B N 1
ATOM 2941 C CA . THR B 1 80 ? 18 -26.406 -12.938 1 96.88 80 THR B CA 1
ATOM 2942 C C . THR B 1 80 ? 18.547 -25.141 -12.266 1 96.88 80 THR B C 1
ATOM 2944 O O . THR B 1 80 ? 17.922 -24.609 -11.352 1 96.88 80 THR B O 1
ATOM 2947 N N . HIS B 1 81 ? 19.672 -24.656 -12.719 1 94.88 81 HIS B N 1
ATOM 2948 C CA . HIS B 1 81 ? 20.281 -23.469 -12.125 1 94.88 81 HIS B CA 1
ATOM 2949 C C . HIS B 1 81 ? 19.375 -22.25 -12.281 1 94.88 81 HIS B C 1
ATOM 2951 O O . HIS B 1 81 ? 19.328 -21.375 -11.414 1 94.88 81 HIS B O 1
ATOM 2957 N N . ASN B 1 82 ? 18.625 -22.219 -13.398 1 95.12 82 ASN B N 1
ATOM 2958 C CA . ASN B 1 82 ? 17.859 -21.016 -13.711 1 95.12 82 ASN B CA 1
ATOM 2959 C C . ASN B 1 82 ? 16.359 -21.297 -13.758 1 95.12 82 ASN B C 1
ATOM 2961 O O . ASN B 1 82 ? 15.57 -20.422 -14.117 1 95.12 82 ASN B O 1
ATOM 2965 N N . MET B 1 83 ? 16 -22.547 -13.43 1 96.88 83 MET B N 1
ATOM 2966 C CA . MET B 1 83 ? 14.594 -22.922 -13.531 1 96.88 83 MET B CA 1
ATOM 2967 C C . MET B 1 83 ? 14.078 -23.469 -12.211 1 96.88 83 MET B C 1
ATOM 2969 O O . MET B 1 83 ? 14.68 -24.375 -11.633 1 96.88 83 MET B O 1
ATOM 2973 N N . PHE B 1 84 ? 12.969 -22.859 -11.789 1 97.5 84 PHE B N 1
ATOM 2974 C CA . PHE B 1 84 ? 12.344 -23.281 -10.547 1 97.5 84 PHE B CA 1
ATOM 2975 C C . PHE B 1 84 ? 10.867 -23.594 -10.766 1 97.5 84 PHE B C 1
ATOM 2977 O O . PHE B 1 84 ? 10.25 -23.094 -11.703 1 97.5 84 PHE B O 1
ATOM 2984 N N . ILE B 1 85 ? 10.375 -24.469 -9.93 1 97.69 85 ILE B N 1
ATOM 2985 C CA . ILE B 1 85 ? 8.969 -24.844 -9.992 1 97.69 85 ILE B CA 1
ATOM 2986 C C . ILE B 1 85 ? 8.32 -24.688 -8.625 1 97.69 85 ILE B C 1
ATOM 2988 O O . ILE B 1 85 ? 8.922 -25.016 -7.602 1 97.69 85 ILE B O 1
ATOM 2992 N N . TYR B 1 86 ? 7.137 -24.047 -8.648 1 96.38 86 TYR B N 1
ATOM 2993 C CA . TYR B 1 86 ? 6.461 -23.719 -7.402 1 96.38 86 TYR B CA 1
ATOM 2994 C C . TYR B 1 86 ? 5.203 -24.562 -7.227 1 96.38 86 TYR B C 1
ATOM 2996 O O . TYR B 1 86 ? 4.363 -24.641 -8.125 1 96.38 86 TYR B O 1
ATOM 3004 N N . ASP B 1 87 ? 5.113 -25.172 -6.055 1 94 87 ASP B N 1
ATOM 3005 C CA . ASP B 1 87 ? 3.898 -25.859 -5.641 1 94 87 ASP B CA 1
ATOM 3006 C C . ASP B 1 87 ? 2.947 -24.922 -4.91 1 94 87 ASP B C 1
ATOM 3008 O O . ASP B 1 87 ? 3.078 -24.703 -3.703 1 94 87 ASP B O 1
ATOM 3012 N N . ASN B 1 88 ? 2.039 -24.359 -5.629 1 94.94 88 ASN B N 1
ATOM 3013 C CA . ASN B 1 88 ? 1.05 -23.484 -5.016 1 94.94 88 ASN B CA 1
ATOM 3014 C C . ASN B 1 88 ? -0.103 -24.266 -4.406 1 94.94 88 ASN B C 1
ATOM 3016 O O . ASN B 1 88 ? -0.4 -25.375 -4.844 1 94.94 88 ASN B O 1
ATOM 3020 N N . ARG B 1 89 ? -0.719 -23.75 -3.422 1 93 89 ARG B N 1
ATOM 3021 C CA . ARG B 1 89 ? -1.878 -24.375 -2.791 1 93 89 ARG B CA 1
ATOM 3022 C C . ARG B 1 89 ? -2.99 -24.609 -3.809 1 93 89 ARG B C 1
ATOM 3024 O O . ARG B 1 89 ? -3.248 -23.766 -4.664 1 93 89 ARG B O 1
ATOM 3031 N N . GLY B 1 90 ? -3.611 -25.734 -3.701 1 93.25 90 GLY B N 1
ATOM 3032 C CA . GLY B 1 90 ? -4.699 -26.062 -4.609 1 93.25 90 GLY B CA 1
ATOM 3033 C C . GLY B 1 90 ? -5.961 -25.266 -4.348 1 93.25 90 GLY B C 1
ATOM 3034 O O . GLY B 1 90 ? -6.312 -25.016 -3.193 1 93.25 90 GLY B O 1
ATOM 3035 N N . PHE B 1 91 ? -6.621 -24.906 -5.453 1 94.12 91 PHE B N 1
ATOM 3036 C CA . PHE B 1 91 ? -7.891 -24.203 -5.336 1 94.12 91 PHE B CA 1
ATOM 3037 C C . PHE B 1 91 ? -8.953 -25.094 -4.699 1 94.12 91 PHE B C 1
ATOM 3039 O O . PHE B 1 91 ? -9.023 -26.281 -4.992 1 94.12 91 PHE B O 1
ATOM 3046 N N . ASN B 1 92 ? -9.766 -24.484 -3.875 1 91.94 92 ASN B N 1
ATOM 3047 C CA . ASN B 1 92 ? -10.977 -25.141 -3.387 1 91.94 92 ASN B CA 1
ATOM 3048 C C . ASN B 1 92 ? -12.148 -24.953 -4.348 1 91.94 92 ASN B C 1
ATOM 3050 O O . ASN B 1 92 ? -12.797 -25.922 -4.738 1 91.94 92 ASN B O 1
ATOM 3054 N N . SER B 1 93 ? -12.398 -23.766 -4.762 1 92.12 93 SER B N 1
ATOM 3055 C CA . SER B 1 93 ? -13.578 -23.469 -5.574 1 92.12 93 SER B CA 1
ATOM 3056 C C . SER B 1 93 ? -13.258 -22.438 -6.652 1 92.12 93 SER B C 1
ATOM 3058 O O . SER B 1 93 ? -14.094 -22.141 -7.508 1 92.12 93 SER B O 1
ATOM 3060 N N . MET B 1 94 ? -12.031 -21.844 -6.672 1 94.06 94 MET B N 1
ATOM 3061 C CA . MET B 1 94 ? -11.633 -20.781 -7.594 1 94.06 94 MET B CA 1
ATOM 3062 C C . MET B 1 94 ? -12.609 -19.625 -7.543 1 94.06 94 MET B C 1
ATOM 3064 O O . MET B 1 94 ? -13.07 -19.141 -8.578 1 94.06 94 MET B O 1
ATOM 3068 N N . ASP B 1 95 ? -12.984 -19.281 -6.309 1 94.5 95 ASP B N 1
ATOM 3069 C CA . ASP B 1 95 ? -13.773 -18.062 -6.148 1 94.5 95 ASP B CA 1
ATOM 3070 C C . ASP B 1 95 ? -12.906 -16.812 -6.328 1 94.5 95 ASP B C 1
ATOM 3072 O O . ASP B 1 95 ? -11.688 -16.922 -6.508 1 94.5 95 ASP B O 1
ATOM 3076 N N . PRO B 1 96 ? -13.492 -15.664 -6.34 1 94.81 96 PRO B N 1
ATOM 3077 C CA . PRO B 1 96 ? -12.727 -14.445 -6.629 1 94.81 96 PRO B CA 1
ATOM 3078 C C . PRO B 1 96 ? -11.586 -14.219 -5.645 1 94.81 96 PRO B C 1
ATOM 3080 O O . PRO B 1 96 ? -10.523 -13.711 -6.027 1 94.81 96 PRO B O 1
ATOM 3083 N N . GLU B 1 97 ? -11.766 -14.555 -4.398 1 95.25 97 GLU B N 1
ATOM 3084 C CA . GLU B 1 97 ? -10.719 -14.383 -3.398 1 95.25 97 GLU B CA 1
ATOM 3085 C C . GLU B 1 97 ? -9.523 -15.289 -3.691 1 95.25 97 GLU B C 1
ATOM 3087 O O . GLU B 1 97 ? -8.375 -14.859 -3.621 1 95.25 97 GLU B O 1
ATOM 3092 N N . GLU B 1 98 ? -9.789 -16.5 -4.027 1 96.25 98 GLU B N 1
ATOM 3093 C CA . GLU B 1 98 ? -8.727 -17.438 -4.363 1 96.25 98 GLU B CA 1
ATOM 3094 C C . GLU B 1 98 ? -7.992 -17.016 -5.633 1 96.25 98 GLU B C 1
ATOM 3096 O O . GLU B 1 98 ? -6.762 -17.078 -5.695 1 96.25 98 GLU B O 1
ATOM 3101 N N . ILE B 1 99 ? -8.758 -16.609 -6.594 1 96.81 99 ILE B N 1
ATOM 3102 C CA . ILE B 1 99 ? -8.164 -16.172 -7.855 1 96.81 99 ILE B CA 1
ATOM 3103 C C . ILE B 1 99 ? -7.266 -14.961 -7.613 1 96.81 99 ILE B C 1
ATOM 3105 O O . ILE B 1 99 ? -6.176 -14.867 -8.18 1 96.81 99 ILE B O 1
ATOM 3109 N N . SER B 1 100 ? -7.754 -14.062 -6.785 1 96.81 100 SER B N 1
ATOM 3110 C CA . SER B 1 100 ? -6.949 -12.891 -6.457 1 96.81 100 SER B CA 1
ATOM 3111 C C . SER B 1 100 ? -5.645 -13.289 -5.77 1 96.81 100 SER B C 1
ATOM 3113 O O . SER B 1 100 ? -4.578 -12.773 -6.117 1 96.81 100 SER B O 1
ATOM 3115 N N . GLU B 1 101 ? -5.75 -14.125 -4.836 1 96.75 101 GLU B N 1
ATOM 3116 C CA . GLU B 1 101 ? -4.559 -14.586 -4.129 1 96.75 101 GLU B CA 1
ATOM 3117 C C . GLU B 1 101 ? -3.598 -15.305 -5.07 1 96.75 101 GLU B C 1
ATOM 3119 O O . GLU B 1 101 ? -2.387 -15.07 -5.027 1 96.75 101 GLU B O 1
ATOM 3124 N N . ALA B 1 102 ? -4.098 -16.125 -5.914 1 96.94 102 ALA B N 1
ATOM 3125 C CA . ALA B 1 102 ? -3.277 -16.812 -6.914 1 96.94 102 ALA B CA 1
ATOM 3126 C C . ALA B 1 102 ? -2.621 -15.805 -7.859 1 96.94 102 ALA B C 1
ATOM 3128 O O . ALA B 1 102 ? -1.461 -15.977 -8.242 1 96.94 102 ALA B O 1
ATOM 3129 N N . SER B 1 103 ? -3.385 -14.836 -8.227 1 97.19 103 SER B N 1
ATOM 3130 C CA . SER B 1 103 ? -2.854 -13.781 -9.078 1 97.19 103 SER B CA 1
ATOM 3131 C C . SER B 1 103 ? -1.687 -13.062 -8.406 1 97.19 103 SER B C 1
ATOM 3133 O O . SER B 1 103 ? -0.679 -12.766 -9.055 1 97.19 103 SER B O 1
ATOM 3135 N N . ALA B 1 104 ? -1.873 -12.766 -7.148 1 97 104 ALA B N 1
ATOM 3136 C CA . ALA B 1 104 ? -0.8 -12.125 -6.395 1 97 104 ALA B CA 1
ATOM 3137 C C . ALA B 1 104 ? 0.449 -13 -6.363 1 97 104 ALA B C 1
ATOM 3139 O O . ALA B 1 104 ? 1.571 -12.492 -6.449 1 97 104 ALA B O 1
ATOM 3140 N N . GLN B 1 105 ? 0.27 -14.273 -6.223 1 95.94 105 GLN B N 1
ATOM 3141 C CA . GLN B 1 105 ? 1.388 -15.211 -6.273 1 95.94 105 GLN B CA 1
ATOM 3142 C C . GLN B 1 105 ? 2.068 -15.18 -7.637 1 95.94 105 GLN B C 1
ATOM 3144 O O . GLN B 1 105 ? 3.297 -15.125 -7.723 1 95.94 105 GLN B O 1
ATOM 3149 N N . LEU B 1 106 ? 1.26 -15.18 -8.633 1 96.62 106 LEU B N 1
ATOM 3150 C CA . LEU B 1 106 ? 1.762 -15.172 -10 1 96.62 106 LEU B CA 1
ATOM 3151 C C . LEU B 1 106 ? 2.521 -13.883 -10.297 1 96.62 106 LEU B C 1
ATOM 3153 O O . LEU B 1 106 ? 3.451 -13.875 -11.109 1 96.62 106 LEU B O 1
ATOM 3157 N N . ARG B 1 107 ? 2.182 -12.859 -9.617 1 95.19 107 ARG B N 1
ATOM 3158 C CA . ARG B 1 107 ? 2.855 -11.57 -9.758 1 95.19 107 ARG B CA 1
ATOM 3159 C C . ARG B 1 107 ? 4.145 -11.539 -8.945 1 95.19 107 ARG B C 1
ATOM 3161 O O . ARG B 1 107 ? 4.898 -10.562 -9.008 1 95.19 107 ARG B O 1
ATOM 3168 N N . GLY B 1 108 ? 4.348 -12.578 -8.211 1 93.31 108 GLY B N 1
ATOM 3169 C CA . GLY B 1 108 ? 5.523 -12.602 -7.352 1 93.31 108 GLY B CA 1
ATOM 3170 C C . GLY B 1 108 ? 5.375 -11.75 -6.105 1 93.31 108 GLY B C 1
ATOM 3171 O O . GLY B 1 108 ? 6.371 -11.281 -5.543 1 93.31 108 GLY B O 1
ATOM 3172 N N . LEU B 1 109 ? 4.184 -11.516 -5.629 1 95 109 LEU B N 1
ATOM 3173 C CA . LEU B 1 109 ? 3.932 -10.57 -4.539 1 95 109 LEU B CA 1
ATOM 3174 C C . LEU B 1 109 ? 3.73 -11.312 -3.221 1 95 109 LEU B C 1
ATOM 3176 O O . LEU B 1 109 ? 3.389 -10.695 -2.209 1 95 109 LEU B O 1
ATOM 3180 N N . ARG B 1 110 ? 3.869 -12.586 -3.223 1 94.25 110 ARG B N 1
ATOM 3181 C CA . ARG B 1 110 ? 3.703 -13.406 -2.029 1 94.25 110 ARG B CA 1
ATOM 3182 C C . ARG B 1 110 ? 5 -14.133 -1.676 1 94.25 110 ARG B C 1
ATOM 3184 O O . ARG B 1 110 ? 5.824 -14.398 -2.553 1 94.25 110 ARG B O 1
ATOM 3191 N N . LEU B 1 111 ? 5.047 -14.414 -0.445 1 87.81 111 LEU B N 1
ATOM 3192 C CA . LEU B 1 111 ? 6.242 -15.086 0.062 1 87.81 111 LEU B CA 1
ATOM 3193 C C . LEU B 1 111 ? 6.184 -16.578 -0.218 1 87.81 111 LEU B C 1
ATOM 3195 O O . LEU B 1 111 ? 5.105 -17.141 -0.427 1 87.81 111 LEU B O 1
ATOM 3199 N N . VAL B 1 112 ? 7.375 -17.109 -0.227 1 90.62 112 VAL B N 1
ATOM 3200 C CA . VAL B 1 112 ? 7.523 -18.547 -0.392 1 90.62 112 VAL B CA 1
ATOM 3201 C C . VAL B 1 112 ? 7.734 -19.219 0.97 1 90.62 112 VAL B C 1
ATOM 3203 O O . VAL B 1 112 ? 8.109 -18.547 1.938 1 90.62 112 VAL B O 1
ATOM 3206 N N . ASP B 1 113 ? 7.32 -20.516 1.032 1 88.5 113 ASP B N 1
ATOM 3207 C CA . ASP B 1 113 ? 7.492 -21.344 2.219 1 88.5 113 ASP B CA 1
ATOM 3208 C C . ASP B 1 113 ? 6.586 -20.875 3.355 1 88.5 113 ASP B C 1
ATOM 3210 O O . ASP B 1 113 ? 6.98 -20.906 4.523 1 88.5 113 ASP B O 1
ATOM 3214 N N . GLU B 1 114 ? 5.535 -20.234 3.033 1 87 114 GLU B N 1
ATOM 3215 C CA . GLU B 1 114 ? 4.5 -19.844 3.986 1 87 114 GLU B CA 1
ATOM 3216 C C . GLU B 1 114 ? 3.143 -20.422 3.586 1 87 114 GLU B C 1
ATOM 3218 O O . GLU B 1 114 ? 2.902 -20.688 2.408 1 87 114 GLU B O 1
ATOM 3223 N N . GLU B 1 115 ? 2.385 -20.578 4.602 1 89.5 115 GLU B N 1
ATOM 3224 C CA . GLU B 1 115 ? 1.022 -21.031 4.344 1 89.5 115 GLU B CA 1
ATOM 3225 C C . GLU B 1 115 ? 0.244 -20.016 3.514 1 89.5 115 GLU B C 1
ATOM 3227 O O . GLU B 1 115 ? 0.335 -18.812 3.754 1 89.5 115 GLU B O 1
ATOM 3232 N N . VAL B 1 116 ? -0.419 -20.594 2.508 1 91.25 116 VAL B N 1
ATOM 3233 C CA . VAL B 1 116 ? -1.274 -19.734 1.688 1 91.25 116 VAL B CA 1
ATOM 3234 C C . VAL B 1 116 ? -2.645 -19.594 2.348 1 91.25 116 VAL B C 1
ATOM 3236 O O . VAL B 1 116 ? -3.342 -20.594 2.568 1 91.25 116 VAL B O 1
ATOM 3239 N N . LYS B 1 117 ? -2.955 -18.438 2.721 1 91 117 LYS B N 1
ATOM 3240 C CA . LYS B 1 117 ? -4.277 -18.109 3.248 1 91 117 LYS B CA 1
ATOM 3241 C C . LYS B 1 117 ? -5.172 -17.531 2.162 1 91 117 LYS B C 1
ATOM 3243 O O . LYS B 1 117 ? -4.871 -16.469 1.607 1 91 117 LYS B O 1
ATOM 3248 N N . TRP B 1 118 ? -6.262 -18.25 1.896 1 91.88 118 TRP B N 1
ATOM 3249 C CA . TRP B 1 118 ? -7.164 -17.781 0.849 1 91.88 118 TRP B CA 1
ATOM 3250 C C . TRP B 1 118 ? -7.953 -16.562 1.311 1 91.88 118 TRP B C 1
ATOM 3252 O O . TRP B 1 118 ? -8.406 -15.758 0.49 1 91.88 118 TRP B O 1
ATOM 3262 N N . ASP B 1 119 ? -8.156 -16.422 2.596 1 88.75 119 ASP B N 1
ATOM 3263 C CA . ASP B 1 119 ? -9.047 -15.406 3.154 1 88.75 119 ASP B CA 1
ATOM 3264 C C . ASP B 1 119 ? -8.258 -14.336 3.898 1 88.75 119 ASP B C 1
ATOM 3266 O O . ASP B 1 119 ? -8.656 -13.898 4.977 1 88.75 119 ASP B O 1
ATOM 3270 N N . ARG B 1 120 ? -7.145 -13.992 3.344 1 92.88 120 ARG B N 1
ATOM 3271 C CA . ARG B 1 120 ? -6.398 -12.891 3.943 1 92.88 120 ARG B CA 1
ATOM 3272 C C . ARG B 1 120 ? -7.238 -11.617 3.984 1 92.88 120 ARG B C 1
ATOM 3274 O O . ARG B 1 120 ? -7.961 -11.312 3.031 1 92.88 120 ARG B O 1
ATOM 3281 N N . THR B 1 121 ? -7.094 -10.891 5.141 1 95.75 121 THR B N 1
ATOM 3282 C CA . THR B 1 121 ? -7.758 -9.594 5.207 1 95.75 121 THR B CA 1
ATOM 3283 C C . THR B 1 121 ? -7.105 -8.602 4.254 1 95.75 121 THR B C 1
ATOM 3285 O O . THR B 1 121 ? -5.957 -8.789 3.842 1 95.75 121 THR B O 1
ATOM 3288 N N . ILE B 1 122 ? -7.816 -7.598 3.871 1 97.19 122 ILE B N 1
ATOM 3289 C CA . ILE B 1 122 ? -7.27 -6.586 2.977 1 97.19 122 ILE B CA 1
ATOM 3290 C C . ILE B 1 122 ? -6.062 -5.914 3.631 1 97.19 122 ILE B C 1
ATOM 3292 O O . ILE B 1 122 ? -5.098 -5.555 2.951 1 97.19 122 ILE B O 1
ATOM 3296 N N . GLU B 1 123 ? -6.09 -5.703 4.965 1 96.44 123 GLU B N 1
ATOM 3297 C CA . GLU B 1 123 ? -4.953 -5.117 5.676 1 96.44 123 GLU B CA 1
ATOM 3298 C C . GLU B 1 123 ? -3.695 -5.957 5.492 1 96.44 123 GLU B C 1
ATOM 3300 O O . GLU B 1 123 ? -2.625 -5.426 5.195 1 96.44 123 GLU B O 1
ATOM 3305 N N . GLU B 1 124 ? -3.854 -7.23 5.664 1 95.38 124 GLU B N 1
ATOM 3306 C CA . GLU B 1 124 ? -2.727 -8.141 5.484 1 95.38 124 GLU B CA 1
ATOM 3307 C C . GLU B 1 124 ? -2.199 -8.094 4.055 1 95.38 124 GLU B C 1
ATOM 3309 O O . GLU B 1 124 ? -0.987 -8.078 3.834 1 95.38 124 GLU B O 1
ATOM 3314 N N . LYS B 1 125 ? -3.098 -8.125 3.115 1 96.69 125 LYS B N 1
ATOM 3315 C CA . LYS B 1 125 ? -2.73 -8.094 1.702 1 96.69 125 LYS B CA 1
ATOM 3316 C C . LYS B 1 125 ? -1.973 -6.816 1.358 1 96.69 125 LYS B C 1
ATOM 3318 O O . LYS B 1 125 ? -0.956 -6.859 0.663 1 96.69 125 LYS B O 1
ATOM 3323 N N . MET B 1 126 ? -2.467 -5.719 1.891 1 96.69 126 MET B N 1
ATOM 3324 C CA . MET B 1 126 ? -1.811 -4.438 1.642 1 96.69 126 MET B CA 1
ATOM 3325 C C . MET B 1 126 ? -0.422 -4.406 2.27 1 96.69 126 MET B C 1
ATOM 3327 O O . MET B 1 126 ? 0.516 -3.859 1.688 1 96.69 126 MET B O 1
ATOM 3331 N N . GLU B 1 127 ? -0.294 -4.941 3.41 1 94.62 127 GLU B N 1
ATOM 3332 C CA . GLU B 1 127 ? 1.007 -5.004 4.07 1 94.62 127 GLU B CA 1
ATOM 3333 C C . GLU B 1 127 ? 2.016 -5.781 3.229 1 94.62 127 GLU B C 1
ATOM 3335 O O . GLU B 1 127 ? 3.176 -5.383 3.115 1 94.62 127 GLU B O 1
ATOM 3340 N N . LEU B 1 128 ? 1.574 -6.844 2.656 1 94.5 128 LEU B N 1
ATOM 3341 C CA . LEU B 1 128 ? 2.441 -7.633 1.787 1 94.5 128 LEU B CA 1
ATOM 3342 C C . LEU B 1 128 ? 2.861 -6.828 0.562 1 94.5 128 LEU B C 1
ATOM 3344 O O . LEU B 1 128 ? 4.008 -6.922 0.114 1 94.5 128 LEU B O 1
ATOM 3348 N N . LEU B 1 129 ? 1.934 -6.062 0.034 1 95.62 129 LEU B N 1
ATOM 3349 C CA . LEU B 1 129 ? 2.254 -5.211 -1.106 1 95.62 129 LEU B CA 1
ATOM 3350 C C . LEU B 1 129 ? 3.287 -4.156 -0.724 1 95.62 129 LEU B C 1
ATOM 3352 O O . LEU B 1 129 ? 4.215 -3.885 -1.489 1 95.62 129 LEU B O 1
ATOM 3356 N N . LEU B 1 130 ? 3.139 -3.629 0.502 1 93.75 130 LEU B N 1
ATOM 3357 C CA . LEU B 1 130 ? 4.094 -2.641 0.993 1 93.75 130 LEU B CA 1
ATOM 3358 C C . LEU B 1 130 ? 5.48 -3.252 1.142 1 93.75 130 LEU B C 1
ATOM 3360 O O . LEU B 1 130 ? 6.48 -2.633 0.771 1 93.75 130 LEU B O 1
ATOM 3364 N N . GLN B 1 131 ? 5.535 -4.383 1.618 1 91.25 131 GLN B N 1
ATOM 3365 C CA . GLN B 1 131 ? 6.805 -5.078 1.783 1 91.25 131 GLN B CA 1
ATOM 3366 C C . GLN B 1 131 ? 7.484 -5.309 0.436 1 91.25 131 GLN B C 1
ATOM 3368 O O . GLN B 1 131 ? 8.688 -5.062 0.292 1 91.25 131 GLN B O 1
ATOM 3373 N N . LYS B 1 132 ? 6.688 -5.719 -0.505 1 91.44 132 LYS B N 1
ATOM 3374 C CA . LYS B 1 132 ? 7.219 -5.969 -1.841 1 91.44 132 LYS B CA 1
ATOM 3375 C C . LYS B 1 132 ? 7.668 -4.672 -2.508 1 91.44 132 LYS B C 1
ATOM 3377 O O . LYS B 1 132 ? 8.656 -4.652 -3.244 1 91.44 132 LYS B O 1
ATOM 3382 N N . ASN B 1 133 ? 6.953 -3.705 -2.248 1 89.62 133 ASN B N 1
ATOM 3383 C CA . ASN B 1 133 ? 7.273 -2.402 -2.818 1 89.62 133 ASN B CA 1
ATOM 3384 C C . ASN B 1 133 ? 8.633 -1.898 -2.334 1 89.62 133 ASN B C 1
ATOM 3386 O O . ASN B 1 133 ? 9.328 -1.181 -3.057 1 89.62 133 ASN B O 1
ATOM 3390 N N . ASN B 1 134 ? 8.992 -2.268 -1.208 1 86.31 134 ASN B N 1
ATOM 3391 C CA . ASN B 1 134 ? 10.289 -1.895 -0.647 1 86.31 134 ASN B CA 1
ATOM 3392 C C . ASN B 1 134 ? 11.43 -2.672 -1.3 1 86.31 134 ASN B C 1
ATOM 3394 O O . ASN B 1 134 ? 12.562 -2.186 -1.369 1 86.31 134 ASN B O 1
ATOM 3398 N N . ASN B 1 135 ? 11.102 -3.822 -1.718 1 85.69 135 ASN B N 1
ATOM 3399 C CA . ASN B 1 135 ? 12.047 -4.676 -2.424 1 85.69 135 ASN B CA 1
ATOM 3400 C C . ASN B 1 135 ? 11.438 -5.27 -3.688 1 85.69 135 ASN B C 1
ATOM 3402 O O . ASN B 1 135 ? 11.086 -6.453 -3.715 1 85.69 135 ASN B O 1
ATOM 3406 N N . PRO B 1 136 ? 11.508 -4.355 -4.707 1 82.75 136 PRO B N 1
ATOM 3407 C CA . PRO B 1 136 ? 10.812 -4.801 -5.918 1 82.75 136 PRO B CA 1
ATOM 3408 C C . PRO B 1 136 ? 11.609 -5.828 -6.715 1 82.75 136 PRO B C 1
ATOM 3410 O O . PRO B 1 136 ? 12.148 -5.504 -7.781 1 82.75 136 PRO B O 1
ATOM 3413 N N . LEU B 1 137 ? 11.617 -7.043 -6.262 1 80.25 137 LEU B N 1
ATOM 3414 C CA . LEU B 1 137 ? 12.234 -8.172 -6.953 1 80.25 137 LEU B CA 1
ATOM 3415 C C . LEU B 1 137 ? 11.188 -8.992 -7.699 1 80.25 137 LEU B C 1
ATOM 3417 O O . LEU B 1 137 ? 10.094 -9.219 -7.188 1 80.25 137 LEU B O 1
ATOM 3421 N N . MET B 1 138 ? 11.539 -9.258 -8.938 1 83.12 138 MET B N 1
ATOM 3422 C CA . MET B 1 138 ? 10.586 -10.031 -9.734 1 83.12 138 MET B CA 1
ATOM 3423 C C . MET B 1 138 ? 11.312 -11.062 -10.594 1 83.12 138 MET B C 1
ATOM 3425 O O . MET B 1 138 ? 12.4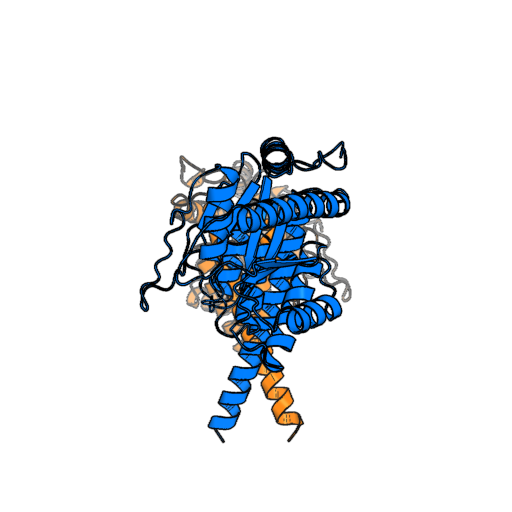22 -10.805 -11.07 1 83.12 138 MET B O 1
ATOM 3429 N N . GLU B 1 139 ? 10.742 -12.172 -10.672 1 88 139 GLU B N 1
ATOM 3430 C CA . GLU B 1 139 ? 11.195 -13.242 -11.555 1 88 139 GLU B CA 1
ATOM 3431 C C . GLU B 1 139 ? 10.273 -13.375 -12.766 1 88 139 GLU B C 1
ATOM 3433 O O . GLU B 1 139 ? 9.195 -12.789 -12.805 1 88 139 GLU B O 1
ATOM 3438 N N . LEU B 1 140 ? 10.867 -14.102 -13.758 1 91.25 140 LEU B N 1
ATOM 3439 C CA . LEU B 1 140 ? 10.008 -14.438 -14.891 1 91.25 140 LEU B CA 1
ATOM 3440 C C . LEU B 1 140 ? 9.07 -15.578 -14.539 1 91.25 140 LEU B C 1
ATOM 3442 O O . LEU B 1 140 ? 9.516 -16.703 -14.266 1 91.25 140 LEU B O 1
ATOM 3446 N N . MET B 1 141 ? 7.789 -15.258 -14.57 1 94.19 141 MET B N 1
ATOM 3447 C CA . MET B 1 141 ? 6.785 -16.219 -14.125 1 94.19 141 MET B CA 1
ATOM 3448 C C . MET B 1 141 ? 6.129 -16.906 -15.32 1 94.19 141 MET B C 1
ATOM 3450 O O . MET B 1 141 ? 5.723 -16.25 -16.281 1 94.19 141 MET B O 1
ATOM 3454 N N . VAL B 1 142 ? 6.062 -18.172 -15.258 1 97.44 142 VAL B N 1
ATOM 3455 C CA . VAL B 1 142 ? 5.348 -18.969 -16.25 1 97.44 142 VAL B CA 1
ATOM 3456 C C . VAL B 1 142 ? 4.184 -19.703 -15.578 1 97.44 142 VAL B C 1
ATOM 3458 O O . VAL B 1 142 ? 4.395 -20.609 -14.773 1 97.44 142 VAL B O 1
ATOM 3461 N N . PRO B 1 143 ? 2.973 -19.297 -15.914 1 98.19 143 PRO B N 1
ATOM 3462 C CA . PRO B 1 143 ? 1.835 -19.984 -15.312 1 98.19 143 PRO B CA 1
ATOM 3463 C C . PRO B 1 143 ? 1.586 -21.359 -15.93 1 98.19 143 PRO B C 1
ATOM 3465 O O . PRO B 1 143 ? 1.632 -21.516 -17.156 1 98.19 143 PRO B O 1
ATOM 3468 N N . VAL B 1 144 ? 1.328 -22.312 -15.086 1 98.5 144 VAL B N 1
ATOM 3469 C CA . VAL B 1 144 ? 0.998 -23.672 -15.492 1 98.5 144 VAL B CA 1
ATOM 3470 C C . VAL B 1 144 ? -0.272 -24.141 -14.781 1 98.5 144 VAL B C 1
ATOM 3472 O O . VAL B 1 144 ? -0.369 -24.047 -13.555 1 98.5 144 VAL B O 1
ATOM 3475 N N . LEU B 1 145 ? -1.205 -24.594 -15.555 1 97.31 145 LEU B N 1
ATOM 3476 C CA . LEU B 1 145 ? -2.426 -25.156 -14.992 1 97.31 145 LEU B CA 1
ATOM 3477 C C . LEU B 1 145 ? -2.385 -26.672 -15.031 1 97.31 145 LEU B C 1
ATOM 3479 O O . LEU B 1 145 ? -2.123 -27.266 -16.078 1 97.31 145 LEU B O 1
ATOM 3483 N N . VAL B 1 146 ? -2.584 -27.219 -13.891 1 95.5 146 VAL B N 1
ATOM 3484 C CA . VAL B 1 146 ? -2.604 -28.672 -13.781 1 95.5 146 VAL B CA 1
ATOM 3485 C C . VAL B 1 146 ? -4.039 -29.156 -13.594 1 95.5 146 VAL B C 1
ATOM 3487 O O . VAL B 1 146 ? -4.754 -28.672 -12.711 1 95.5 146 VAL B O 1
ATOM 3490 N N . PHE B 1 147 ? -4.395 -30.078 -14.398 1 92.94 147 PHE B N 1
ATOM 3491 C CA . PHE B 1 147 ? -5.75 -30.625 -14.367 1 92.94 147 PHE B CA 1
ATOM 3492 C C . PHE B 1 147 ? -5.73 -32.156 -14.445 1 92.94 147 PHE B C 1
ATOM 3494 O O . PHE B 1 147 ? -5.008 -32.719 -15.266 1 92.94 147 PHE B O 1
ATOM 3501 N N . ARG B 1 148 ? -6.551 -32.688 -13.578 1 90.19 148 ARG B N 1
ATOM 3502 C CA . ARG B 1 148 ? -6.664 -34.156 -13.609 1 90.19 148 ARG B CA 1
ATOM 3503 C C . ARG B 1 148 ? -7.855 -34.594 -14.453 1 90.19 148 ARG B C 1
ATOM 3505 O O . ARG B 1 148 ? -9 -34.25 -14.156 1 90.19 148 ARG B O 1
ATOM 3512 N N . GLY B 1 149 ? -7.641 -35.375 -15.453 1 82.56 149 GLY B N 1
ATOM 3513 C CA . GLY B 1 149 ? -8.656 -35.812 -16.406 1 82.56 149 GLY B CA 1
ATOM 3514 C C . GLY B 1 149 ? -9.766 -36.625 -15.773 1 82.56 149 GLY B C 1
ATOM 3515 O O . GLY B 1 149 ? -10.898 -36.625 -16.25 1 82.56 149 GLY B O 1
ATOM 3516 N N . ALA B 1 150 ? -9.438 -37.344 -14.75 1 73.38 150 ALA B N 1
ATOM 3517 C CA . ALA B 1 150 ? -10.422 -38.188 -14.086 1 73.38 150 ALA B CA 1
ATOM 3518 C C . ALA B 1 150 ? -11.469 -37.344 -13.367 1 73.38 150 ALA B C 1
ATOM 3520 O O . ALA B 1 150 ? -12.539 -37.844 -13 1 73.38 150 ALA B O 1
ATOM 3521 N N . LYS B 1 151 ? -11.141 -36.062 -13.32 1 75.94 151 LYS B N 1
ATOM 3522 C CA . LYS B 1 151 ? -12.07 -35.188 -12.641 1 75.94 151 LYS B CA 1
ATOM 3523 C C . LYS B 1 151 ? -12.961 -34.438 -13.648 1 75.94 151 LYS B C 1
ATOM 3525 O O . LYS B 1 151 ? -12.539 -34.188 -14.773 1 75.94 151 LYS B O 1
ATOM 3530 N N . GLU B 1 152 ? -14.188 -34.281 -13.367 1 73.44 152 GLU B N 1
ATOM 3531 C CA . GLU B 1 152 ? -15.156 -33.625 -14.266 1 73.44 152 GLU B CA 1
ATOM 3532 C C . GLU B 1 152 ? -14.93 -32.125 -14.336 1 73.44 152 GLU B C 1
ATOM 3534 O O . GLU B 1 152 ? -14.68 -31.484 -13.312 1 73.44 152 GLU B O 1
ATOM 3539 N N . LEU B 1 153 ? -14.812 -31.734 -15.578 1 79.44 153 LEU B N 1
ATOM 3540 C CA . LEU B 1 153 ? -14.836 -30.297 -15.797 1 79.44 153 LEU B CA 1
ATOM 3541 C C . LEU B 1 153 ? -16.266 -29.797 -16 1 79.44 153 LEU B C 1
ATOM 3543 O O . LEU B 1 153 ? -16.734 -29.719 -17.141 1 79.44 153 LEU B O 1
ATOM 3547 N N . THR B 1 154 ? -16.875 -29.453 -14.898 1 82.94 154 THR B N 1
ATOM 3548 C CA . THR B 1 154 ? -18.234 -28.922 -14.969 1 82.94 154 THR B CA 1
ATOM 3549 C C . THR B 1 154 ? -18.25 -27.547 -15.648 1 82.94 154 THR B C 1
ATOM 3551 O O . THR B 1 154 ? -17.203 -26.906 -15.797 1 82.94 154 THR B O 1
ATOM 3554 N N . ALA B 1 155 ? -19.391 -27.188 -16.094 1 84.12 155 ALA B N 1
ATOM 3555 C CA . ALA B 1 155 ? -19.547 -25.875 -16.719 1 84.12 155 ALA B CA 1
ATOM 3556 C C . ALA B 1 155 ? -19.109 -24.766 -15.766 1 84.12 155 ALA B C 1
ATOM 3558 O O . ALA B 1 155 ? -18.484 -23.797 -16.188 1 84.12 155 ALA B O 1
ATOM 3559 N N . GLU B 1 156 ? -19.438 -24.922 -14.547 1 86.69 156 GLU B N 1
ATOM 3560 C CA . GLU B 1 156 ? -19.078 -23.938 -13.531 1 86.69 156 GLU B CA 1
ATOM 3561 C C . GLU B 1 156 ? -17.562 -23.844 -13.367 1 86.69 156 GLU B C 1
ATOM 3563 O O . GLU B 1 156 ? -17 -22.75 -13.336 1 86.69 156 GLU B O 1
ATOM 3568 N N . LYS B 1 157 ? -16.938 -24.953 -13.289 1 85.31 157 LYS B N 1
ATOM 3569 C CA . LYS B 1 157 ? -15.477 -25 -13.164 1 85.31 157 LYS B CA 1
ATOM 3570 C C . LYS B 1 157 ? -14.805 -24.422 -14.406 1 85.31 157 LYS B C 1
ATOM 3572 O O . LYS B 1 157 ? -13.797 -23.703 -14.297 1 85.31 157 LYS B O 1
ATOM 3577 N N . SER B 1 158 ? -15.414 -24.703 -15.492 1 87.38 158 SER B N 1
ATOM 3578 C CA . SER B 1 158 ? -14.875 -24.203 -16.75 1 87.38 158 SER B CA 1
ATOM 3579 C C . SER B 1 158 ? -14.898 -22.688 -16.797 1 87.38 158 SER B C 1
ATOM 3581 O O . SER B 1 158 ? -13.938 -22.047 -17.25 1 87.38 158 SER B O 1
ATOM 3583 N N . GLU B 1 159 ? -15.953 -22.141 -16.359 1 90.88 159 GLU B N 1
ATOM 3584 C CA . GLU B 1 159 ? -16.078 -20.672 -16.344 1 90.88 159 GLU B CA 1
ATOM 3585 C C . GLU B 1 159 ? -15.055 -20.047 -15.398 1 90.88 159 GLU B C 1
ATOM 3587 O O . GLU B 1 159 ? -14.438 -19.031 -15.727 1 90.88 159 GLU B O 1
ATOM 3592 N N . LYS B 1 160 ? -14.914 -20.625 -14.281 1 90.56 160 LYS B N 1
ATOM 3593 C CA . LYS B 1 160 ? -13.945 -20.125 -13.312 1 90.56 160 LYS B CA 1
ATOM 3594 C C . LYS B 1 160 ? -12.516 -20.266 -13.836 1 90.56 160 LYS B C 1
ATOM 3596 O O . LYS B 1 160 ? -11.695 -19.359 -13.664 1 90.56 160 LYS B O 1
ATOM 3601 N N . MET B 1 161 ? -12.297 -21.328 -14.5 1 90.62 161 MET B N 1
ATOM 3602 C CA . MET B 1 161 ? -10.992 -21.547 -15.117 1 90.62 161 MET B CA 1
ATOM 3603 C C . MET B 1 161 ? -10.719 -20.5 -16.203 1 90.62 161 MET B C 1
ATOM 3605 O O . MET B 1 161 ? -9.594 -20.016 -16.328 1 90.62 161 MET B O 1
ATOM 3609 N N . LYS B 1 162 ? -11.727 -20.234 -16.906 1 93.81 162 LYS B N 1
ATOM 3610 C CA . LYS B 1 162 ? -11.594 -19.203 -17.953 1 93.81 162 LYS B CA 1
ATOM 3611 C C . LYS B 1 162 ? -11.141 -17.875 -17.359 1 93.81 162 LYS B C 1
ATOM 3613 O O . LYS B 1 162 ? -10.242 -17.219 -17.891 1 93.81 162 LYS B O 1
ATOM 3618 N N . VAL B 1 163 ? -11.734 -17.516 -16.266 1 95.25 163 VAL B N 1
ATOM 3619 C CA . VAL B 1 163 ? -11.383 -16.266 -15.594 1 95.25 163 VAL B CA 1
ATOM 3620 C C . VAL B 1 163 ? -9.906 -16.281 -15.203 1 95.25 163 VAL B C 1
ATOM 3622 O O . VAL B 1 163 ? -9.188 -15.312 -15.438 1 95.25 163 VAL B O 1
ATOM 3625 N N . PHE B 1 164 ? -9.484 -17.344 -14.695 1 96.5 164 PHE B N 1
ATOM 3626 C CA . PHE B 1 164 ? -8.102 -17.422 -14.227 1 96.5 164 PHE B CA 1
ATOM 3627 C C . PHE B 1 164 ? -7.133 -17.453 -15.398 1 96.5 164 PHE B C 1
ATOM 3629 O O . PHE B 1 164 ? -6.059 -16.859 -15.344 1 96.5 164 PHE B O 1
ATOM 3636 N N . VAL B 1 165 ? -7.488 -18.141 -16.422 1 96.56 165 VAL B N 1
ATOM 3637 C CA . VAL B 1 165 ? -6.664 -18.219 -17.625 1 96.56 165 VAL B CA 1
ATOM 3638 C C . VAL B 1 165 ? -6.449 -16.812 -18.188 1 96.56 165 VAL B C 1
ATOM 3640 O O . VAL B 1 165 ? -5.324 -16.422 -18.516 1 96.56 165 VAL B O 1
ATOM 3643 N N . LEU B 1 166 ? -7.461 -16.078 -18.266 1 95.81 166 LEU B N 1
ATOM 3644 C CA . LEU B 1 166 ? -7.363 -14.719 -18.781 1 95.81 166 LEU B CA 1
ATOM 3645 C C . LEU B 1 166 ? -6.52 -13.852 -17.844 1 95.81 166 LEU B C 1
ATOM 3647 O O . LEU B 1 166 ? -5.758 -13 -18.312 1 95.81 166 LEU B O 1
ATOM 3651 N N . ARG B 1 167 ? -6.648 -14.094 -16.562 1 96 167 ARG B N 1
ATOM 3652 C CA . ARG B 1 167 ? -5.832 -13.375 -15.602 1 96 167 ARG B CA 1
ATOM 3653 C C . ARG B 1 167 ? -4.352 -13.672 -15.797 1 96 167 ARG B C 1
ATOM 3655 O O . ARG B 1 167 ? -3.512 -12.773 -15.695 1 96 167 ARG B O 1
ATOM 3662 N N . CYS B 1 168 ? -4.039 -14.898 -16.016 1 96.5 168 CYS B N 1
ATOM 3663 C CA . CYS B 1 168 ? -2.656 -15.266 -16.297 1 96.5 168 CYS B CA 1
ATOM 3664 C C . CYS B 1 168 ? -2.098 -14.461 -17.469 1 96.5 168 CYS B C 1
ATOM 3666 O O . CYS B 1 168 ? -0.994 -13.922 -17.375 1 96.5 168 CYS B O 1
ATOM 3668 N N . PHE B 1 169 ? -2.895 -14.367 -18.484 1 94.31 169 PHE B N 1
ATOM 3669 C CA . PHE B 1 169 ? -2.475 -13.633 -19.672 1 94.31 169 PHE B CA 1
ATOM 3670 C C . PHE B 1 169 ? -2.285 -12.148 -19.359 1 94.31 169 PHE B C 1
ATOM 3672 O O . PHE B 1 169 ? -1.292 -11.547 -19.766 1 94.31 169 PHE B O 1
ATOM 3679 N N . ASP B 1 170 ? -3.178 -11.617 -18.656 1 92 170 ASP B N 1
ATOM 3680 C CA . ASP B 1 170 ? -3.111 -10.211 -18.297 1 92 170 ASP B CA 1
ATOM 3681 C C . ASP B 1 170 ? -1.856 -9.906 -17.469 1 92 170 ASP B C 1
ATOM 3683 O O . ASP B 1 170 ? -1.245 -8.852 -17.625 1 92 170 ASP B O 1
ATOM 3687 N N . ILE B 1 171 ? -1.503 -10.797 -16.625 1 93.19 171 ILE B N 1
ATOM 3688 C CA . ILE B 1 171 ? -0.41 -10.578 -15.688 1 93.19 171 ILE B CA 1
ATOM 3689 C C . ILE B 1 171 ? 0.928 -10.805 -16.391 1 93.19 171 ILE B C 1
ATOM 3691 O O . ILE B 1 171 ? 1.857 -10.008 -16.234 1 93.19 171 ILE B O 1
ATOM 3695 N N . THR B 1 172 ? 1.037 -11.891 -17.172 1 91.81 172 THR B N 1
ATOM 3696 C CA . THR B 1 172 ? 2.354 -12.32 -17.625 1 91.81 172 THR B CA 1
ATOM 3697 C C . THR B 1 172 ? 2.512 -12.07 -19.125 1 91.81 172 THR B C 1
ATOM 3699 O O . THR B 1 172 ? 3.621 -12.141 -19.656 1 91.81 172 THR B O 1
ATOM 3702 N N . GLY B 1 173 ? 1.381 -11.859 -19.766 1 88.06 173 GLY B N 1
ATOM 3703 C CA . GLY B 1 173 ? 1.411 -11.781 -21.219 1 88.06 173 GLY B CA 1
ATOM 3704 C C . GLY B 1 173 ? 1.404 -13.133 -21.891 1 88.06 173 GLY B C 1
ATOM 3705 O O . GLY B 1 173 ? 1.518 -13.227 -23.125 1 88.06 173 GLY B O 1
ATOM 3706 N N . MET B 1 174 ? 1.268 -14.164 -21.078 1 92.31 174 MET B N 1
ATOM 3707 C CA . MET B 1 174 ? 1.272 -15.531 -21.578 1 92.31 174 MET B CA 1
ATOM 3708 C C . MET B 1 174 ? 0.029 -16.281 -21.125 1 92.31 174 MET B C 1
ATOM 3710 O O . MET B 1 174 ? -0.393 -16.156 -19.984 1 92.31 174 MET B O 1
ATOM 3714 N N . PHE B 1 175 ? -0.435 -17.031 -22.125 1 94.69 175 PHE B N 1
ATOM 3715 C CA . PHE B 1 175 ? -1.41 -18.016 -21.688 1 94.69 175 PHE B CA 1
ATOM 3716 C C . PHE B 1 175 ? -0.727 -19.141 -20.922 1 94.69 175 PHE B C 1
ATOM 3718 O O . PHE B 1 175 ? 0.41 -19.516 -21.219 1 94.69 175 PHE B O 1
ATOM 3725 N N . PRO B 1 176 ? -1.427 -19.625 -19.953 1 97.56 176 PRO B N 1
ATOM 3726 C CA . PRO B 1 176 ? -0.799 -20.719 -19.203 1 97.56 176 PRO B CA 1
ATOM 3727 C C . PRO B 1 176 ? -0.624 -21.984 -20.031 1 97.56 176 PRO B C 1
ATOM 3729 O O . PRO B 1 176 ? -1.386 -22.219 -20.984 1 97.56 176 PRO B O 1
ATOM 3732 N N . LEU B 1 177 ? 0.407 -22.688 -19.734 1 98 177 LEU B N 1
ATOM 3733 C CA . LEU B 1 177 ? 0.462 -24.078 -20.203 1 98 177 LEU B CA 1
ATOM 3734 C C . LEU B 1 177 ? -0.447 -24.969 -19.359 1 98 177 LEU B C 1
ATOM 3736 O O . LEU B 1 177 ? -0.64 -24.719 -18.172 1 98 177 LEU B O 1
ATOM 3740 N N . VAL B 1 178 ? -1.01 -25.953 -20.016 1 96.56 178 VAL B N 1
ATOM 3741 C CA . VAL B 1 178 ? -1.885 -26.859 -19.297 1 96.56 178 VAL B CA 1
ATOM 3742 C C . VAL B 1 178 ? -1.304 -28.281 -19.328 1 96.56 178 VAL B C 1
ATOM 3744 O O . VAL B 1 178 ? -0.903 -28.766 -20.391 1 96.56 178 VAL B O 1
ATOM 3747 N N . VAL B 1 179 ? -1.208 -28.844 -18.172 1 96.5 179 VAL B N 1
ATOM 3748 C CA . VAL B 1 179 ? -0.802 -30.25 -18.078 1 96.5 179 VAL B CA 1
ATOM 3749 C C . VAL B 1 179 ? -1.976 -31.094 -17.594 1 96.5 179 VAL B C 1
ATOM 3751 O O . VAL B 1 179 ? -2.533 -30.844 -16.531 1 96.5 179 VAL B O 1
ATOM 3754 N N . LEU B 1 180 ? -2.328 -32.062 -18.406 1 94.06 180 LEU B N 1
ATOM 3755 C CA . LEU B 1 180 ? -3.396 -33 -18.047 1 94.06 180 LEU B CA 1
ATOM 3756 C C . LEU B 1 180 ? -2.826 -34.281 -17.438 1 94.06 180 LEU B C 1
ATOM 3758 O O . LEU B 1 180 ? -2.135 -35.031 -18.125 1 94.06 180 LEU B O 1
ATOM 3762 N N . MET B 1 181 ? -3.203 -34.312 -16.156 1 91.75 181 MET B N 1
ATOM 3763 C CA . MET B 1 181 ? -2.809 -35.531 -15.445 1 91.75 181 MET B CA 1
ATOM 3764 C C . MET B 1 181 ? -3.844 -36.625 -15.641 1 91.75 181 MET B C 1
ATOM 3766 O O . MET B 1 181 ? -5.047 -36.375 -15.602 1 91.75 181 MET B O 1
ATOM 3770 N N . GLU B 1 182 ? -3.496 -37.844 -15.867 1 87.62 182 GLU B N 1
ATOM 3771 C CA . GLU B 1 182 ? -4.387 -39 -15.992 1 87.62 182 GLU B CA 1
ATOM 3772 C C . GLU B 1 182 ? -5.52 -38.719 -16.984 1 87.62 182 GLU B C 1
ATOM 3774 O O . GLU B 1 182 ? -6.695 -38.906 -16.656 1 87.62 182 GLU B O 1
ATOM 3779 N N . SER B 1 183 ? -5.25 -38.25 -18.078 1 78.25 183 SER B N 1
ATOM 3780 C CA . SER B 1 183 ? -6.246 -37.719 -19 1 78.25 183 SER B CA 1
ATOM 3781 C C . SER B 1 183 ? -7.09 -38.844 -19.609 1 78.25 183 SER B C 1
ATOM 3783 O O . SER B 1 183 ? -8.25 -38.625 -19.969 1 78.25 183 SER B O 1
ATOM 3785 N N . GLY B 1 184 ? -6.719 -39.969 -19.594 1 73.44 184 GLY B N 1
ATOM 3786 C CA . GLY B 1 184 ? -7.477 -41.094 -20.141 1 73.44 184 GLY B CA 1
ATOM 3787 C C . GLY B 1 184 ? -8.195 -40.75 -21.422 1 73.44 184 GLY B C 1
ATOM 3788 O O . GLY B 1 184 ? -7.613 -40.125 -22.328 1 73.44 184 GLY B O 1
ATOM 3789 N N . GLU B 1 185 ? -9.484 -41.094 -21.547 1 72.06 185 GLU B N 1
ATOM 3790 C CA . GLU B 1 185 ? -10.258 -40.969 -22.781 1 72.06 185 GLU B CA 1
ATOM 3791 C C . GLU B 1 185 ? -10.82 -39.562 -22.953 1 72.06 185 GLU B C 1
ATOM 3793 O O . GLU B 1 185 ? -11.18 -39.156 -24.062 1 72.06 185 GLU B O 1
ATOM 3798 N N . ILE B 1 186 ? -10.773 -38.812 -21.953 1 79.25 186 ILE B N 1
ATOM 3799 C CA . ILE B 1 186 ? -11.43 -37.5 -22.016 1 79.25 186 ILE B CA 1
ATOM 3800 C C . ILE B 1 186 ? -10.414 -36.438 -22.422 1 79.25 186 ILE B C 1
ATOM 3802 O O . ILE B 1 186 ? -10.742 -35.25 -22.453 1 79.25 186 ILE B O 1
ATOM 3806 N N . GLN B 1 187 ? -9.266 -36.844 -22.781 1 84.12 187 GLN B N 1
ATOM 3807 C CA . GLN B 1 187 ? -8.164 -35.938 -23.109 1 84.12 187 GLN B CA 1
ATOM 3808 C C . GLN B 1 187 ? -8.562 -34.938 -24.203 1 84.12 187 GLN B C 1
ATOM 3810 O O . GLN B 1 187 ? -8.336 -33.75 -24.078 1 84.12 187 GLN B O 1
ATOM 3815 N N . GLU B 1 188 ? -9.156 -35.469 -25.234 1 86.06 188 GLU B N 1
ATOM 3816 C CA . GLU B 1 188 ? -9.469 -34.656 -26.391 1 86.06 188 GLU B CA 1
ATOM 3817 C C . GLU B 1 188 ? -10.492 -33.562 -26.031 1 86.06 188 GLU B C 1
ATOM 3819 O O . GLU B 1 188 ? -10.344 -32.406 -26.438 1 86.06 188 GLU B O 1
ATOM 3824 N N . LYS B 1 189 ? -11.43 -33.969 -25.328 1 86 189 LYS B N 1
ATOM 3825 C CA . LYS B 1 189 ? -12.484 -33.031 -24.953 1 86 189 LYS B CA 1
ATOM 3826 C C . LYS B 1 189 ? -11.945 -31.922 -24.047 1 86 189 LYS B C 1
ATOM 3828 O O . LYS B 1 189 ? -12.234 -30.75 -24.281 1 86 189 LYS B O 1
ATOM 3833 N N . ILE B 1 190 ? -11.156 -32.281 -23.141 1 87.69 190 ILE B N 1
ATOM 3834 C CA . ILE B 1 190 ? -10.602 -31.312 -22.188 1 87.69 190 ILE B CA 1
ATOM 3835 C C . ILE B 1 190 ? -9.609 -30.391 -22.906 1 87.69 190 ILE B C 1
ATOM 3837 O O . ILE B 1 190 ? -9.609 -29.188 -22.703 1 87.69 190 ILE B O 1
ATOM 3841 N N . SER B 1 191 ? -8.828 -30.953 -23.766 1 90.81 191 SER B N 1
ATOM 3842 C CA . SER B 1 191 ? -7.852 -30.172 -24.531 1 90.81 191 SER B CA 1
ATOM 3843 C C . SER B 1 191 ? -8.539 -29.125 -25.406 1 90.81 191 SER B C 1
ATOM 3845 O O . SER B 1 191 ? -8.117 -27.984 -25.453 1 90.81 191 SER B O 1
ATOM 3847 N N . LYS B 1 192 ? -9.586 -29.562 -26.047 1 89.81 192 LYS B N 1
ATOM 3848 C CA . LYS B 1 192 ? -10.336 -28.656 -26.906 1 89.81 192 LYS B CA 1
ATOM 3849 C C . LYS B 1 192 ? -10.914 -27.484 -26.109 1 89.81 192 LYS B C 1
ATOM 3851 O O . LYS B 1 192 ? -10.898 -26.344 -26.562 1 89.81 192 LYS B O 1
ATOM 3856 N N . SER B 1 193 ? -11.383 -27.812 -24.969 1 88.12 193 SER B N 1
ATOM 3857 C CA . SER B 1 193 ? -11.953 -26.781 -24.109 1 88.12 193 SER B CA 1
ATOM 3858 C C . SER B 1 193 ? -10.914 -25.734 -23.75 1 88.12 193 SER B C 1
ATOM 3860 O O . SER B 1 193 ? -11.203 -24.531 -23.781 1 88.12 193 SER B O 1
ATOM 3862 N N . PHE B 1 194 ? -9.703 -26.109 -23.453 1 91.19 194 PHE B N 1
ATOM 3863 C CA . PHE B 1 194 ? -8.641 -25.172 -23.094 1 91.19 194 PHE B CA 1
ATOM 3864 C C . PHE B 1 194 ? -8.18 -24.391 -24.312 1 91.19 194 PHE B C 1
ATOM 3866 O O . PHE B 1 194 ? -7.859 -23.203 -24.203 1 91.19 194 PHE B O 1
ATOM 3873 N N . HIS B 1 195 ? -8.195 -25.016 -25.453 1 93.19 195 HIS B N 1
ATOM 3874 C CA . HIS B 1 195 ? -7.82 -24.312 -26.672 1 93.19 195 HIS B CA 1
ATOM 3875 C C . HIS B 1 195 ? -8.805 -23.203 -26.984 1 93.19 195 HIS B C 1
ATOM 3877 O O . HIS B 1 195 ? -8.406 -22.125 -27.453 1 93.19 195 HIS B O 1
ATOM 3883 N N . LEU B 1 196 ? -10 -23.484 -26.703 1 89.94 196 LEU B N 1
ATOM 3884 C CA . LEU B 1 196 ? -11.039 -22.484 -26.938 1 89.94 196 LEU B CA 1
ATOM 3885 C C . LEU B 1 196 ? -10.852 -21.281 -26.016 1 89.94 196 LEU B C 1
ATOM 3887 O O . LEU B 1 196 ? -11.328 -20.172 -26.328 1 89.94 196 LEU B O 1
ATOM 3891 N N . LEU B 1 197 ? -10.156 -21.5 -24.953 1 88.5 197 LEU B N 1
ATOM 3892 C CA . LEU B 1 197 ? -9.898 -20.422 -24 1 88.5 197 LEU B CA 1
ATOM 3893 C C . LEU B 1 197 ? -8.633 -19.656 -24.375 1 88.5 197 LEU B C 1
ATOM 3895 O O . LEU B 1 197 ? -8.281 -18.672 -23.719 1 88.5 197 LEU B O 1
ATOM 3899 N N . GLY B 1 198 ? -7.887 -20.094 -25.391 1 88.75 198 GLY B N 1
ATOM 3900 C CA . GLY B 1 198 ? -6.688 -19.406 -25.844 1 88.75 198 GLY B CA 1
ATOM 3901 C C . GLY B 1 198 ? -5.406 -20.125 -25.469 1 88.75 198 GLY B C 1
ATOM 3902 O O . GLY B 1 198 ? -4.316 -19.719 -25.859 1 88.75 198 GLY B O 1
ATOM 3903 N N . VAL B 1 199 ? -5.562 -21.203 -24.766 1 94.06 199 VAL B N 1
ATOM 3904 C CA . VAL B 1 199 ? -4.395 -21.969 -24.359 1 94.06 199 VAL B CA 1
ATOM 3905 C C . VAL B 1 199 ? -3.766 -22.656 -25.578 1 94.06 199 VAL B C 1
ATOM 3907 O O . VAL B 1 199 ? -4.43 -23.406 -26.281 1 94.06 199 VAL B O 1
ATOM 3910 N N . ARG B 1 200 ? -2.551 -22.422 -25.703 1 93.31 200 ARG B N 1
ATOM 3911 C CA . ARG B 1 200 ? -1.858 -22.922 -26.891 1 93.31 200 ARG B CA 1
ATOM 3912 C C . ARG B 1 200 ? -1.325 -24.328 -26.641 1 93.31 200 ARG B C 1
ATOM 3914 O O . ARG B 1 200 ? -1.364 -25.188 -27.531 1 93.31 200 ARG B O 1
ATOM 3921 N N . TYR B 1 201 ? -0.836 -24.578 -25.5 1 95.62 201 TYR B N 1
ATOM 3922 C CA . TYR B 1 201 ? -0.146 -25.828 -25.234 1 95.62 201 TYR B CA 1
ATOM 3923 C C . TYR B 1 201 ? -0.863 -26.625 -24.156 1 95.62 201 TYR B C 1
ATOM 3925 O O . TYR B 1 201 ? -0.944 -26.188 -23 1 95.62 201 TYR B O 1
ATOM 3933 N N . VAL B 1 202 ? -1.354 -27.75 -24.562 1 94.94 202 VAL B N 1
ATOM 3934 C CA . VAL B 1 202 ? -1.929 -28.719 -23.625 1 94.94 202 VAL B CA 1
ATOM 3935 C C . VAL B 1 202 ? -1.147 -30.031 -23.703 1 94.94 202 VAL B C 1
ATOM 3937 O O . VAL B 1 202 ? -1.161 -30.703 -24.734 1 94.94 202 VAL B O 1
ATOM 3940 N N . ILE B 1 203 ? -0.466 -30.344 -22.625 1 94.62 203 ILE B N 1
ATOM 3941 C CA . ILE B 1 203 ? 0.342 -31.547 -22.547 1 94.62 203 ILE B CA 1
ATOM 3942 C C . ILE B 1 203 ? -0.395 -32.625 -21.734 1 94.62 203 ILE B C 1
ATOM 3944 O O . ILE B 1 203 ? -0.753 -32.375 -20.578 1 94.62 203 ILE B O 1
ATOM 3948 N N . ALA B 1 204 ? -0.593 -33.75 -22.328 1 92.38 204 ALA B N 1
ATOM 3949 C CA . ALA B 1 204 ? -1.317 -34.812 -21.656 1 92.38 204 ALA B CA 1
ATOM 3950 C C . ALA B 1 204 ? -0.373 -35.938 -21.25 1 92.38 204 ALA B C 1
ATOM 3952 O O . ALA B 1 204 ? 0.385 -36.469 -22.094 1 92.38 204 ALA B O 1
ATOM 3953 N N . LEU B 1 205 ? -0.414 -36.25 -19.984 1 90.81 205 LEU B N 1
ATOM 3954 C CA . LEU B 1 205 ? 0.303 -37.406 -19.5 1 90.81 205 LEU B CA 1
ATOM 3955 C C . LEU B 1 205 ? -0.619 -38.625 -19.422 1 90.81 205 LEU B C 1
ATOM 3957 O O . LEU B 1 205 ? -1.267 -38.844 -18.406 1 90.81 205 LEU B O 1
ATOM 3961 N N . GLN B 1 206 ? -0.672 -39.344 -20.406 1 81.69 206 GLN B N 1
ATOM 3962 C CA . GLN B 1 206 ? -1.664 -40.375 -20.578 1 81.69 206 GLN B CA 1
ATOM 3963 C C . GLN B 1 206 ? -1.345 -41.594 -19.703 1 81.69 206 GLN B C 1
ATOM 3965 O O . GLN B 1 206 ? -2.244 -42.188 -19.109 1 81.69 206 GLN B O 1
ATOM 3970 N N . LYS B 1 207 ? -0.14 -41.938 -19.578 1 78.69 207 LYS B N 1
ATOM 3971 C CA . LYS B 1 207 ? 0.231 -43.219 -18.953 1 78.69 207 LYS B CA 1
ATOM 3972 C C . LYS B 1 207 ? 0.47 -43.031 -17.453 1 78.69 207 LYS B C 1
ATOM 3974 O O . LYS B 1 207 ? 0.515 -44 -16.703 1 78.69 207 LYS B O 1
ATOM 3979 N N . PHE B 1 208 ? 0.545 -41.875 -17.094 1 81.31 208 PHE B N 1
ATOM 3980 C CA . PHE B 1 208 ? 0.883 -41.656 -15.695 1 81.31 208 PHE B CA 1
ATOM 3981 C C . PHE B 1 208 ? -0.344 -41.812 -14.805 1 81.31 208 PHE B C 1
ATOM 3983 O O . PHE B 1 208 ? -1.434 -41.344 -15.148 1 81.31 208 PHE B O 1
ATOM 3990 N N . LYS B 1 209 ? -0.103 -42.531 -13.773 1 79.75 209 LYS B N 1
ATOM 3991 C CA . LYS B 1 209 ? -1.136 -42.719 -12.758 1 79.75 209 LYS B CA 1
ATOM 3992 C C . LYS B 1 209 ? -0.688 -42.125 -11.414 1 79.75 209 LYS B C 1
ATOM 3994 O O . LYS B 1 209 ? 0.371 -42.5 -10.898 1 79.75 209 LYS B O 1
ATOM 3999 N N . VAL B 1 210 ? -1.484 -41.344 -10.82 1 74.56 210 VAL B N 1
ATOM 4000 C CA . VAL B 1 210 ? -1.158 -40.656 -9.578 1 74.56 210 VAL B CA 1
ATOM 4001 C C . VAL B 1 210 ? -1.037 -41.688 -8.445 1 74.56 210 VAL B C 1
ATOM 4003 O O . VAL B 1 210 ? -0.188 -41.531 -7.562 1 74.56 210 VAL B O 1
ATOM 4006 N N . GLN B 1 211 ? -1.815 -42.688 -8.469 1 75.56 211 GLN B N 1
ATOM 4007 C CA . GLN B 1 211 ? -1.854 -43.688 -7.41 1 75.56 211 GLN B CA 1
ATOM 4008 C C . GLN B 1 211 ? -0.686 -44.688 -7.527 1 75.56 211 GLN B C 1
ATOM 4010 O O . GLN B 1 211 ? -0.297 -45.312 -6.543 1 75.56 211 GLN B O 1
ATOM 4015 N N . GLU B 1 212 ? -0.176 -44.906 -8.68 1 81.31 212 GLU B N 1
ATOM 4016 C CA . GLU B 1 212 ? 0.984 -45.75 -8.938 1 81.31 212 GLU B CA 1
ATOM 4017 C C . GLU B 1 212 ? 2.01 -45.031 -9.805 1 81.31 212 GLU B C 1
ATOM 4019 O O . GLU B 1 212 ? 2.199 -45.375 -10.977 1 81.31 212 GLU B O 1
ATOM 4024 N N . PRO B 1 213 ? 2.652 -44.188 -9.172 1 79.94 213 PRO B N 1
ATOM 4025 C CA . PRO B 1 213 ? 3.529 -43.344 -9.961 1 79.94 213 PRO B CA 1
ATOM 4026 C C . PRO B 1 213 ? 4.754 -44.062 -10.5 1 79.94 213 PRO B C 1
ATOM 4028 O O . PRO B 1 213 ? 5.406 -44.812 -9.766 1 79.94 213 PRO B O 1
ATOM 4031 N N . GLU B 1 214 ? 4.875 -44 -11.781 1 84.06 214 GLU B N 1
ATOM 4032 C CA . GLU B 1 214 ? 6.043 -44.531 -12.477 1 84.06 214 GLU B CA 1
ATOM 4033 C C . GLU B 1 214 ? 6.535 -43.531 -13.547 1 84.06 214 GLU B C 1
ATOM 4035 O O . GLU B 1 214 ? 5.734 -42.844 -14.18 1 84.06 214 GLU B O 1
ATOM 4040 N N . LEU B 1 215 ? 7.812 -43.5 -13.648 1 91.25 215 LEU B N 1
ATOM 4041 C CA . LEU B 1 215 ? 8.43 -42.688 -14.688 1 91.25 215 LEU B CA 1
ATOM 4042 C C . LEU B 1 215 ? 9.008 -43.562 -15.797 1 91.25 215 LEU B C 1
ATOM 4044 O O . LEU B 1 215 ? 10.164 -43.969 -15.719 1 91.25 215 LEU B O 1
ATOM 4048 N N . ASP B 1 216 ? 8.156 -43.781 -16.766 1 90.5 216 ASP B N 1
ATOM 4049 C CA . ASP B 1 216 ? 8.664 -44.5 -17.906 1 90.5 216 ASP B CA 1
ATOM 4050 C C . ASP B 1 216 ? 9.227 -43.562 -18.969 1 90.5 216 ASP B C 1
ATOM 4052 O O . ASP B 1 216 ? 9.18 -42.344 -18.812 1 90.5 216 ASP B O 1
ATOM 4056 N N . ALA B 1 217 ? 9.789 -44.156 -20.031 1 90.81 217 ALA B N 1
ATOM 4057 C CA . ALA B 1 217 ? 10.492 -43.375 -21.047 1 90.81 217 ALA B CA 1
ATOM 4058 C C . ALA B 1 217 ? 9.555 -42.406 -21.734 1 90.81 217 ALA B C 1
ATOM 4060 O O . ALA B 1 217 ? 9.945 -41.281 -22.062 1 90.81 217 ALA B O 1
ATOM 4061 N N . GLU B 1 218 ? 8.352 -42.812 -22 1 90.31 218 GLU B N 1
ATOM 4062 C CA . GLU B 1 218 ? 7.387 -41.969 -22.688 1 90.31 218 GLU B CA 1
ATOM 4063 C C . GLU B 1 218 ? 6.996 -40.781 -21.812 1 90.31 218 GLU B C 1
ATOM 4065 O O . GLU B 1 218 ? 6.973 -39.625 -22.297 1 90.31 218 GLU B O 1
ATOM 4070 N N . THR B 1 219 ? 6.652 -41.062 -20.578 1 92.25 219 THR B N 1
ATOM 4071 C CA . THR B 1 219 ? 6.309 -40.031 -19.641 1 92.25 219 THR B CA 1
ATOM 4072 C C . THR B 1 219 ? 7.477 -39.062 -19.469 1 92.25 219 THR B C 1
ATOM 4074 O O . THR B 1 219 ? 7.277 -37.844 -19.422 1 92.25 219 THR B O 1
ATOM 4077 N N . GLU B 1 220 ? 8.648 -39.562 -19.344 1 94.38 220 GLU B N 1
ATOM 4078 C CA . GLU B 1 220 ? 9.836 -38.719 -19.203 1 94.38 220 GLU B CA 1
ATOM 4079 C C . GLU B 1 220 ? 9.992 -37.781 -20.406 1 94.38 220 GLU B C 1
ATOM 4081 O O . GLU B 1 220 ? 10.273 -36.594 -20.234 1 94.38 220 GLU B O 1
ATOM 4086 N N . ALA B 1 221 ? 9.812 -38.312 -21.547 1 94.25 221 ALA B N 1
ATOM 4087 C CA . ALA B 1 221 ? 9.922 -37.5 -22.766 1 94.25 221 ALA B CA 1
ATOM 4088 C C . ALA B 1 221 ? 8.891 -36.406 -22.766 1 94.25 221 ALA B C 1
ATOM 4090 O O . ALA B 1 221 ? 9.188 -35.25 -23.156 1 94.25 221 ALA B O 1
ATOM 4091 N N . GLU B 1 222 ? 7.691 -36.688 -22.406 1 93.75 222 GLU B N 1
ATOM 4092 C CA . GLU B 1 222 ? 6.625 -35.688 -22.359 1 93.75 222 GLU B CA 1
ATOM 4093 C C . GLU B 1 222 ? 6.941 -34.594 -21.344 1 93.75 222 GLU B C 1
ATOM 4095 O O . GLU B 1 222 ? 6.707 -33.406 -21.609 1 93.75 222 GLU B O 1
ATOM 4100 N N . ILE B 1 223 ? 7.457 -34.969 -20.234 1 96.56 223 ILE B N 1
ATOM 4101 C CA . ILE B 1 223 ? 7.816 -34 -19.188 1 96.56 223 ILE B CA 1
ATOM 4102 C C . ILE B 1 223 ? 8.938 -33.094 -19.688 1 96.56 223 ILE B C 1
ATOM 4104 O O . ILE B 1 223 ? 8.867 -31.875 -19.516 1 96.56 223 ILE B O 1
ATOM 4108 N N . LEU B 1 224 ? 9.945 -33.688 -20.234 1 97.38 224 LEU B N 1
ATOM 4109 C CA . LEU B 1 224 ? 11.055 -32.906 -20.75 1 97.38 224 LEU B CA 1
ATOM 4110 C C . LEU B 1 224 ? 10.586 -31.969 -21.859 1 97.38 224 LEU B C 1
ATOM 4112 O O . LEU B 1 224 ? 11.047 -30.828 -21.953 1 97.38 224 LEU B O 1
ATOM 4116 N N . ARG B 1 225 ? 9.688 -32.438 -22.656 1 96.69 225 ARG B N 1
ATOM 4117 C CA . ARG B 1 225 ? 9.086 -31.578 -23.672 1 96.69 225 ARG B CA 1
ATOM 4118 C C . ARG B 1 225 ? 8.336 -30.422 -23.031 1 96.69 225 ARG B C 1
ATOM 4120 O O . ARG B 1 225 ? 8.469 -29.266 -23.469 1 96.69 225 ARG B O 1
ATOM 4127 N N . PHE B 1 226 ? 7.562 -30.719 -22.078 1 97.56 226 PHE B N 1
ATOM 4128 C CA . PHE B 1 226 ? 6.824 -29.703 -21.312 1 97.56 226 PHE B CA 1
ATOM 4129 C C . PHE B 1 226 ? 7.77 -28.641 -20.781 1 97.56 226 PHE B C 1
ATOM 4131 O O . PHE B 1 226 ? 7.531 -27.453 -20.969 1 97.56 226 PHE B O 1
ATOM 4138 N N . LEU B 1 227 ? 8.812 -29.031 -20.156 1 98.31 227 LEU B N 1
ATOM 4139 C CA . LEU B 1 227 ? 9.758 -28.109 -19.547 1 98.31 227 LEU B CA 1
ATOM 4140 C C . LEU B 1 227 ? 10.438 -27.25 -20.609 1 98.31 227 LEU B C 1
ATOM 4142 O O . LEU B 1 227 ? 10.656 -26.047 -20.391 1 98.31 227 LEU B O 1
ATOM 4146 N N . ASN B 1 228 ? 10.758 -27.859 -21.703 1 97.38 228 ASN B N 1
ATOM 4147 C CA . ASN B 1 228 ? 11.352 -27.094 -22.797 1 97.38 228 ASN B CA 1
ATOM 4148 C C . ASN B 1 228 ? 10.367 -26.078 -23.359 1 97.38 228 ASN B C 1
ATOM 4150 O O . ASN B 1 228 ? 10.758 -24.969 -23.719 1 97.38 228 ASN B O 1
ATOM 4154 N N . LEU B 1 229 ? 9.141 -26.438 -23.438 1 97.19 229 LEU B N 1
ATOM 4155 C CA . LEU B 1 229 ? 8.109 -25.5 -23.875 1 97.19 229 LEU B CA 1
ATOM 4156 C C . LEU B 1 229 ? 8.016 -24.328 -22.906 1 97.19 229 LEU B C 1
ATOM 4158 O O . LEU B 1 229 ? 7.824 -23.188 -23.328 1 97.19 229 LEU B O 1
ATOM 4162 N N . CYS B 1 230 ? 8.109 -24.594 -21.625 1 97.62 230 CYS B N 1
ATOM 4163 C CA . CYS B 1 230 ? 8.07 -23.547 -20.625 1 97.62 230 CYS B CA 1
ATOM 4164 C C . CYS B 1 230 ? 9.188 -22.531 -20.828 1 97.62 230 CYS B C 1
ATOM 4166 O O . CYS B 1 230 ? 8.969 -21.328 -20.734 1 97.62 230 CYS B O 1
ATOM 4168 N N . THR B 1 231 ? 10.414 -23 -21.109 1 96.06 231 THR B N 1
ATOM 4169 C CA . THR B 1 231 ? 11.531 -22.078 -21.328 1 96.06 231 THR B CA 1
ATOM 4170 C C . THR B 1 231 ? 11.297 -21.234 -22.578 1 96.06 231 THR B C 1
ATOM 4172 O O . THR B 1 231 ? 11.609 -20.047 -22.594 1 96.06 231 THR B O 1
ATOM 4175 N N . ASN B 1 232 ? 10.695 -21.875 -23.578 1 94.88 232 ASN B N 1
ATOM 4176 C CA . ASN B 1 232 ? 10.359 -21.141 -24.781 1 94.88 232 ASN B CA 1
ATOM 4177 C C . ASN B 1 232 ? 9.352 -20.031 -24.5 1 94.88 232 ASN B C 1
ATOM 4179 O O . ASN B 1 232 ? 9.531 -18.891 -24.953 1 94.88 232 ASN B O 1
ATOM 4183 N N . GLU B 1 233 ? 8.336 -20.328 -23.781 1 94.31 233 GLU B N 1
ATOM 4184 C CA . GLU B 1 233 ? 7.309 -19.359 -23.438 1 94.31 233 GLU B CA 1
ATOM 4185 C C . GLU B 1 233 ? 7.863 -18.266 -22.531 1 94.31 233 GLU B C 1
ATOM 4187 O O . GLU B 1 233 ? 7.492 -17.094 -22.672 1 94.31 233 GLU B O 1
ATOM 4192 N N . ALA B 1 234 ? 8.727 -18.688 -21.641 1 93.31 234 ALA B N 1
ATOM 4193 C CA . ALA B 1 234 ? 9.367 -17.719 -20.766 1 93.31 234 ALA B CA 1
ATOM 4194 C C . ALA B 1 234 ? 10.125 -16.672 -21.578 1 93.31 234 ALA B C 1
ATOM 4196 O O . ALA B 1 234 ? 9.984 -15.461 -21.344 1 93.31 234 ALA B O 1
ATOM 4197 N N . ASP B 1 235 ? 10.898 -17.094 -22.547 1 91.94 235 ASP B N 1
ATOM 4198 C CA . ASP B 1 235 ? 11.688 -16.188 -23.359 1 91.94 235 ASP B CA 1
ATOM 4199 C C . ASP B 1 235 ? 10.789 -15.305 -24.234 1 91.94 235 ASP B C 1
ATOM 4201 O O . ASP B 1 235 ? 11.086 -14.125 -24.438 1 91.94 235 ASP B O 1
ATOM 4205 N N . ARG B 1 236 ? 9.75 -15.883 -24.672 1 89.06 236 ARG B N 1
ATOM 4206 C CA . ARG B 1 236 ? 8.789 -15.086 -25.438 1 89.06 236 ARG B CA 1
ATOM 4207 C C . ARG B 1 236 ? 8.156 -14.008 -24.578 1 89.06 236 ARG B C 1
ATOM 4209 O O . ARG B 1 236 ? 7.984 -12.867 -25.016 1 89.06 236 ARG B O 1
ATOM 4216 N N . GLY B 1 237 ? 7.797 -14.422 -23.406 1 86 237 GLY B N 1
ATOM 4217 C CA . GLY B 1 237 ? 7.266 -13.445 -22.469 1 86 237 GLY B CA 1
ATOM 4218 C C . GLY B 1 237 ? 8.25 -12.352 -22.125 1 86 237 GLY B C 1
ATOM 4219 O O . GLY B 1 237 ? 7.875 -11.18 -22.016 1 86 237 GLY B O 1
ATOM 4220 N N . MET B 1 238 ? 9.477 -12.664 -21.969 1 86.31 238 MET B N 1
ATOM 4221 C CA . MET B 1 238 ? 10.539 -11.719 -21.625 1 86.31 238 MET B CA 1
ATOM 4222 C C . MET B 1 238 ? 10.703 -10.68 -22.734 1 86.31 238 MET B C 1
ATOM 4224 O O . MET B 1 238 ? 10.945 -9.5 -22.453 1 86.31 238 MET B O 1
ATOM 4228 N N . LYS B 1 239 ? 10.578 -11.117 -23.875 1 84.12 239 LYS B N 1
ATOM 4229 C CA . LYS B 1 239 ? 10.695 -10.211 -25.016 1 84.12 239 LYS B CA 1
ATOM 4230 C C . LYS B 1 239 ? 9.648 -9.102 -24.938 1 84.12 239 LYS B C 1
ATOM 4232 O O . LYS B 1 239 ? 9.938 -7.945 -25.266 1 84.12 239 LYS B O 1
ATOM 4237 N N . LYS B 1 240 ? 8.562 -9.336 -24.453 1 79.06 240 LYS B N 1
ATOM 4238 C CA . LYS B 1 240 ? 7.477 -8.367 -24.328 1 79.06 240 LYS B CA 1
ATOM 4239 C C . LYS B 1 240 ? 7.742 -7.402 -23.172 1 79.06 240 LYS B C 1
ATOM 4241 O O . LYS B 1 240 ? 7.359 -6.23 -23.234 1 79.06 240 LYS B O 1
ATOM 4246 N N . LEU B 1 241 ? 8.453 -7.859 -22.109 1 78.38 241 LEU B N 1
ATOM 4247 C CA . LEU B 1 241 ? 8.766 -7.066 -20.922 1 78.38 241 LEU B CA 1
ATOM 4248 C C . LEU B 1 241 ? 9.93 -6.117 -21.188 1 78.38 241 LEU B C 1
ATOM 4250 O O . LEU B 1 241 ? 10.078 -5.098 -20.516 1 78.38 241 LEU B O 1
ATOM 4254 N N . GLN B 1 242 ? 10.859 -6.434 -22 1 66.69 242 GLN B N 1
ATOM 4255 C CA . GLN B 1 242 ? 12.094 -5.699 -22.234 1 66.69 242 GLN B CA 1
ATOM 4256 C C . GLN B 1 242 ? 11.812 -4.23 -22.547 1 66.69 242 GLN B C 1
ATOM 4258 O O . GLN B 1 242 ? 12.695 -3.385 -22.422 1 66.69 242 GLN B O 1
ATOM 4263 N N . ARG B 1 243 ? 10.68 -3.904 -22.609 1 67.38 243 ARG B N 1
ATOM 4264 C CA . ARG B 1 243 ? 10.383 -2.494 -22.844 1 67.38 243 ARG B CA 1
ATOM 4265 C C . ARG B 1 243 ? 10.133 -1.756 -21.531 1 67.38 243 ARG B C 1
ATOM 4267 O O . ARG B 1 243 ? 10.086 -0.524 -21.5 1 67.38 243 ARG B O 1
ATOM 4274 N N . VAL B 1 244 ? 10.164 -2.549 -20.469 1 73.19 244 VAL B N 1
ATOM 4275 C CA . VAL B 1 244 ? 9.93 -2.004 -19.141 1 73.19 244 VAL B CA 1
ATOM 4276 C C . VAL B 1 244 ? 10.922 -2.617 -18.156 1 73.19 244 VAL B C 1
ATOM 4278 O O . VAL B 1 244 ? 11.258 -3.801 -18.25 1 73.19 244 VAL B O 1
ATOM 4281 N N . GLY B 1 245 ? 11.562 -1.886 -17.328 1 75.12 245 GLY B N 1
ATOM 4282 C CA . GLY B 1 245 ? 12.477 -2.406 -16.328 1 75.12 245 GLY B CA 1
ATOM 4283 C C . GLY B 1 245 ? 11.789 -3.26 -15.281 1 75.12 245 GLY B C 1
ATOM 4284 O O . GLY B 1 245 ? 10.586 -3.127 -15.055 1 75.12 245 GLY B O 1
ATOM 4285 N N . LYS B 1 246 ? 12.617 -4.223 -14.727 1 81.5 246 LYS B N 1
ATOM 4286 C CA . LYS B 1 246 ? 12.109 -5.172 -13.742 1 81.5 246 LYS B CA 1
ATOM 4287 C C . LYS B 1 246 ? 11.422 -4.445 -12.586 1 81.5 246 LYS B C 1
ATOM 4289 O O . LYS B 1 246 ? 10.367 -4.871 -12.117 1 81.5 246 LYS B O 1
ATOM 4294 N N . GLU B 1 247 ? 12.062 -3.348 -12.164 1 83.5 247 GLU B N 1
ATOM 4295 C CA . GLU B 1 247 ? 11.508 -2.623 -11.023 1 83.5 247 GLU B CA 1
ATOM 4296 C C . GLU B 1 247 ? 10.188 -1.956 -11.383 1 83.5 247 GLU B C 1
ATOM 4298 O O . GLU B 1 247 ? 9.227 -2.012 -10.609 1 83.5 247 GLU B O 1
ATOM 4303 N N . GLU B 1 248 ? 10.164 -1.43 -12.5 1 84.19 248 GLU B N 1
ATOM 4304 C CA . GLU B 1 248 ? 8.945 -0.777 -12.961 1 84.19 248 GLU B CA 1
ATOM 4305 C C . GLU B 1 248 ? 7.82 -1.79 -13.164 1 84.19 248 GLU B C 1
ATOM 4307 O O . GLU B 1 248 ? 6.66 -1.504 -12.867 1 84.19 248 GLU B O 1
ATOM 4312 N N . GLU B 1 249 ? 8.172 -2.924 -13.641 1 86.81 249 GLU B N 1
ATOM 4313 C CA . GLU B 1 249 ? 7.188 -3.984 -13.836 1 86.81 249 GLU B CA 1
ATOM 4314 C C . GLU B 1 249 ? 6.629 -4.469 -12.5 1 86.81 249 GLU B C 1
ATOM 4316 O O . GLU B 1 249 ? 5.426 -4.707 -12.375 1 86.81 249 GLU B O 1
ATOM 4321 N N . CYS B 1 250 ? 7.484 -4.578 -11.594 1 89.88 250 CYS B N 1
ATOM 4322 C CA . CYS B 1 250 ? 7.047 -4.988 -10.258 1 89.88 250 CYS B CA 1
ATOM 4323 C C . CYS B 1 250 ? 6.078 -3.977 -9.672 1 89.88 250 CYS B C 1
ATOM 4325 O O . CYS B 1 250 ? 5.031 -4.352 -9.133 1 89.88 250 CYS B O 1
ATOM 4327 N N . ARG B 1 251 ? 6.387 -2.74 -9.828 1 90.75 251 ARG B N 1
ATOM 4328 C CA . ARG B 1 251 ? 5.535 -1.685 -9.289 1 90.75 251 ARG B CA 1
ATOM 4329 C C . ARG B 1 251 ? 4.184 -1.661 -9.992 1 90.75 251 ARG B C 1
ATOM 4331 O O . ARG B 1 251 ? 3.156 -1.395 -9.359 1 90.75 251 ARG B O 1
ATOM 4338 N N . ARG B 1 252 ? 4.258 -1.93 -11.227 1 91.5 252 ARG B N 1
ATOM 4339 C CA . ARG B 1 252 ? 3.002 -2.041 -11.969 1 91.5 252 ARG B CA 1
ATOM 4340 C C . ARG B 1 252 ? 2.145 -3.176 -11.414 1 91.5 252 ARG B C 1
ATOM 4342 O O . ARG B 1 252 ? 0.941 -3.008 -11.211 1 91.5 252 ARG B O 1
ATOM 4349 N N . HIS B 1 253 ? 2.77 -4.297 -11.164 1 94.06 253 HIS B N 1
ATOM 4350 C CA . HIS B 1 253 ? 2.061 -5.449 -10.609 1 94.06 253 HIS B CA 1
ATOM 4351 C C . HIS B 1 253 ? 1.465 -5.125 -9.25 1 94.06 253 HIS B C 1
ATOM 4353 O O . HIS B 1 253 ? 0.336 -5.52 -8.945 1 94.06 253 HIS B O 1
ATOM 4359 N N . ILE B 1 254 ? 2.209 -4.406 -8.492 1 95.81 254 ILE B N 1
ATOM 4360 C CA . ILE B 1 254 ? 1.751 -4.031 -7.16 1 95.81 254 ILE B CA 1
ATOM 4361 C C . ILE B 1 254 ? 0.511 -3.146 -7.273 1 95.81 254 ILE B C 1
ATOM 4363 O O . ILE B 1 254 ? -0.497 -3.393 -6.605 1 95.81 254 ILE B O 1
ATOM 4367 N N . ARG B 1 255 ? 0.542 -2.191 -8.125 1 94.94 255 ARG B N 1
ATOM 4368 C CA . ARG B 1 255 ? -0.567 -1.257 -8.297 1 94.94 255 ARG B CA 1
ATOM 4369 C C . ARG B 1 255 ? -1.814 -1.974 -8.805 1 94.94 255 ARG B C 1
ATOM 4371 O O . ARG B 1 255 ? -2.914 -1.758 -8.289 1 94.94 255 ARG B O 1
ATOM 4378 N N . GLU B 1 256 ? -1.62 -2.773 -9.742 1 95.88 256 GLU B N 1
ATOM 4379 C CA . GLU B 1 256 ? -2.756 -3.492 -10.312 1 95.88 256 GLU B CA 1
ATOM 4380 C C . GLU B 1 256 ? -3.379 -4.438 -9.289 1 95.88 256 GLU B C 1
ATOM 4382 O O . GLU B 1 256 ? -4.602 -4.551 -9.203 1 95.88 256 GLU B O 1
ATOM 4387 N N . GLN B 1 257 ? -2.523 -5.098 -8.57 1 97.31 257 GLN B N 1
ATOM 4388 C CA . GLN B 1 257 ? -3.027 -6 -7.539 1 97.31 257 GLN B CA 1
ATOM 4389 C C . GLN B 1 257 ? -3.777 -5.227 -6.457 1 97.31 257 GLN B C 1
ATOM 4391 O O . GLN B 1 257 ? -4.797 -5.695 -5.945 1 97.31 257 GLN B O 1
ATOM 4396 N N . MET B 1 258 ? -3.238 -4.098 -6.07 1 97.25 258 MET B N 1
ATOM 4397 C CA . MET B 1 258 ? -3.885 -3.242 -5.078 1 97.25 258 MET B CA 1
ATOM 4398 C C . MET B 1 258 ? -5.312 -2.91 -5.496 1 97.25 258 MET B C 1
ATOM 4400 O O . MET B 1 258 ? -6.238 -3.01 -4.691 1 97.25 258 MET B O 1
ATOM 4404 N N . VAL B 1 259 ? -5.496 -2.584 -6.734 1 97 259 VAL B N 1
ATOM 4405 C CA . VAL B 1 259 ? -6.809 -2.217 -7.254 1 97 259 VAL B CA 1
ATOM 4406 C C . VAL B 1 259 ? -7.758 -3.408 -7.152 1 97 259 VAL B C 1
ATOM 4408 O O . VAL B 1 259 ? -8.906 -3.258 -6.73 1 97 259 VAL B O 1
ATOM 4411 N N . VAL B 1 260 ? -7.258 -4.512 -7.516 1 96.5 260 VAL B N 1
ATOM 4412 C CA . VAL B 1 260 ? -8.07 -5.723 -7.469 1 96.5 260 VAL B CA 1
ATOM 4413 C C . VAL B 1 260 ? -8.5 -6 -6.031 1 96.5 260 VAL B C 1
ATOM 4415 O O . VAL B 1 260 ? -9.672 -6.297 -5.777 1 9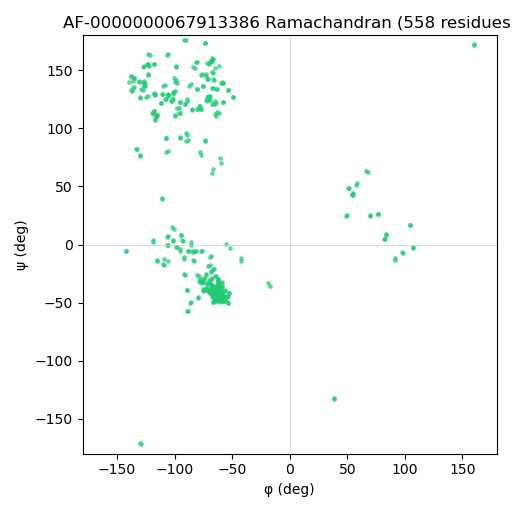6.5 260 VAL B O 1
ATOM 4418 N N . GLU B 1 261 ? -7.574 -5.941 -5.098 1 97.56 261 GLU B N 1
ATOM 4419 C CA . GLU B 1 261 ? -7.867 -6.211 -3.695 1 97.56 261 GLU B CA 1
ATOM 4420 C C . GLU B 1 261 ? -8.891 -5.227 -3.145 1 97.56 261 GLU B C 1
ATOM 4422 O O . GLU B 1 261 ? -9.781 -5.609 -2.377 1 97.56 261 GLU B O 1
ATOM 4427 N N . LEU B 1 262 ? -8.742 -3.988 -3.514 1 97.62 262 LEU B N 1
ATOM 4428 C CA . LEU B 1 262 ? -9.672 -2.965 -3.055 1 97.62 262 LEU B CA 1
ATOM 4429 C C . LEU B 1 262 ? -11.07 -3.221 -3.6 1 97.62 262 LEU B C 1
ATOM 4431 O O . LEU B 1 262 ? -12.062 -3.074 -2.877 1 97.62 262 LEU B O 1
ATOM 4435 N N . GLU B 1 263 ? -11.18 -3.605 -4.848 1 97.31 263 GLU B N 1
ATOM 4436 C CA . GLU B 1 263 ? -12.477 -3.9 -5.445 1 97.31 263 GLU B CA 1
ATOM 4437 C C . GLU B 1 263 ? -13.148 -5.086 -4.758 1 97.31 263 GLU B C 1
ATOM 4439 O O . GLU B 1 263 ? -14.352 -5.066 -4.508 1 97.31 263 GLU B O 1
ATOM 4444 N N . LEU B 1 264 ? -12.391 -6.059 -4.488 1 97.06 264 LEU B N 1
ATOM 4445 C CA . LEU B 1 264 ? -12.93 -7.223 -3.795 1 97.06 264 LEU B CA 1
ATOM 4446 C C . LEU B 1 264 ? -13.43 -6.848 -2.404 1 97.06 264 LEU B C 1
ATOM 4448 O O . LEU B 1 264 ? -14.477 -7.332 -1.963 1 97.06 264 LEU B O 1
ATOM 4452 N N . GLU B 1 265 ? -12.648 -6.008 -1.735 1 97.5 265 GLU B N 1
ATOM 4453 C CA . GLU B 1 265 ? -13.062 -5.551 -0.413 1 97.5 265 GLU B CA 1
ATOM 4454 C C . GLU B 1 265 ? -14.367 -4.762 -0.487 1 97.5 265 GLU B C 1
ATOM 4456 O O . GLU B 1 265 ? -15.258 -4.941 0.349 1 97.5 265 GLU B O 1
ATOM 4461 N N . ARG B 1 266 ? -14.477 -3.916 -1.458 1 97.75 266 ARG B N 1
ATOM 4462 C CA . ARG B 1 266 ? -15.719 -3.168 -1.648 1 97.75 266 ARG B CA 1
ATOM 4463 C C . ARG B 1 266 ? -16.906 -4.109 -1.823 1 97.75 266 ARG B C 1
ATOM 4465 O O . ARG B 1 266 ? -17.969 -3.898 -1.231 1 97.75 266 ARG B O 1
ATOM 4472 N N . GLU B 1 267 ? -16.703 -5.102 -2.658 1 97 267 GLU B N 1
ATOM 4473 C CA . GLU B 1 267 ? -17.766 -6.059 -2.908 1 97 267 GLU B CA 1
ATOM 4474 C C . GLU B 1 267 ? -18.141 -6.809 -1.634 1 97 267 GLU B C 1
ATOM 4476 O O . GLU B 1 267 ? -19.328 -7.043 -1.374 1 97 267 GLU B O 1
ATOM 4481 N N . LYS B 1 268 ? -17.172 -7.18 -0.872 1 96.44 268 LYS B N 1
ATOM 4482 C CA . LYS B 1 268 ? -17.422 -7.855 0.396 1 96.44 268 LYS B CA 1
ATOM 4483 C C . LYS B 1 268 ? -18.25 -6.98 1.33 1 96.44 268 LYS B C 1
ATOM 4485 O O . LYS B 1 268 ? -19.203 -7.453 1.959 1 96.44 268 LYS B O 1
ATOM 4490 N N . VAL B 1 269 ? -17.859 -5.754 1.406 1 97.44 269 VAL B N 1
ATOM 4491 C CA . VAL B 1 269 ? -18.562 -4.816 2.279 1 97.44 269 VAL B CA 1
ATOM 4492 C C . VAL B 1 269 ? -19.984 -4.621 1.782 1 97.44 269 VAL B C 1
ATOM 4494 O O . VAL B 1 269 ? -20.938 -4.59 2.578 1 97.44 269 VAL B O 1
ATOM 4497 N N . ARG B 1 270 ? -20.188 -4.496 0.499 1 97.12 270 ARG B N 1
ATOM 4498 C CA . ARG B 1 270 ? -21.531 -4.367 -0.069 1 97.12 270 ARG B CA 1
ATOM 4499 C C . ARG B 1 270 ? -22.406 -5.566 0.297 1 97.12 270 ARG B C 1
ATOM 4501 O O . ARG B 1 270 ? -23.531 -5.402 0.748 1 97.12 270 ARG B O 1
ATOM 4508 N N . LYS B 1 271 ? -21.875 -6.703 0.098 1 95.62 271 LYS B N 1
ATOM 4509 C CA . LYS B 1 271 ? -22.625 -7.926 0.374 1 95.62 271 LYS B CA 1
ATOM 4510 C C . LYS B 1 271 ? -23 -8.016 1.85 1 95.62 271 LYS B C 1
ATOM 4512 O O . LYS B 1 271 ? -24.141 -8.359 2.184 1 95.62 271 LYS B O 1
ATOM 4517 N N . ARG B 1 272 ? -22.031 -7.734 2.709 1 95.25 272 ARG B N 1
ATOM 4518 C CA . ARG B 1 272 ? -22.297 -7.785 4.145 1 95.25 272 ARG B CA 1
ATOM 4519 C C . ARG B 1 272 ? -23.375 -6.77 4.539 1 95.25 272 ARG B C 1
ATOM 4521 O O . ARG B 1 272 ? -24.234 -7.059 5.371 1 95.25 272 ARG B O 1
ATOM 4528 N N . THR B 1 273 ? -23.281 -5.625 3.959 1 95.69 273 THR B N 1
ATOM 4529 C CA . THR B 1 273 ? -24.234 -4.566 4.258 1 95.69 273 THR B CA 1
ATOM 4530 C C . THR B 1 273 ? -25.641 -4.965 3.811 1 95.69 273 THR B C 1
ATOM 4532 O O . THR B 1 273 ? -26.609 -4.719 4.52 1 95.69 273 THR B O 1
ATOM 4535 N N . LYS B 1 274 ? -25.734 -5.582 2.703 1 94.25 274 LYS B N 1
ATOM 4536 C CA . LYS B 1 274 ? -27.031 -6.043 2.201 1 94.25 274 LYS B CA 1
ATOM 4537 C C . LYS B 1 274 ? -27.625 -7.098 3.123 1 94.25 274 LYS B C 1
ATOM 4539 O O . LYS B 1 274 ? -28.828 -7.066 3.412 1 94.25 274 LYS B O 1
ATOM 4544 N N . VAL B 1 275 ? -26.812 -7.953 3.566 1 93.12 275 VAL B N 1
ATOM 4545 C CA . VAL B 1 275 ? -27.266 -9.023 4.445 1 93.12 275 VAL B CA 1
ATOM 4546 C C . VAL B 1 275 ? -27.75 -8.43 5.77 1 93.12 275 VAL B C 1
ATOM 4548 O O . VAL B 1 275 ? -28.766 -8.859 6.316 1 93.12 275 VAL B O 1
ATOM 4551 N N . GLU B 1 276 ? -27.078 -7.465 6.309 1 91.56 276 GLU B N 1
ATOM 4552 C CA . GLU B 1 276 ? -27.422 -6.816 7.57 1 91.56 276 GLU B CA 1
ATOM 4553 C C . GLU B 1 276 ? -28.766 -6.09 7.465 1 91.56 276 GLU B C 1
ATOM 4555 O O . GLU B 1 276 ? -29.562 -6.105 8.406 1 91.56 276 GLU B O 1
ATOM 4560 N N . ILE B 1 277 ? -29.016 -5.539 6.375 1 90.31 277 ILE B N 1
ATOM 4561 C CA . ILE B 1 277 ? -30.266 -4.801 6.172 1 90.31 277 ILE B CA 1
ATOM 4562 C C . ILE B 1 277 ? -31.422 -5.781 6.031 1 90.31 277 ILE B C 1
ATOM 4564 O O . ILE B 1 277 ? -32.531 -5.527 6.535 1 90.31 277 ILE B O 1
ATOM 4568 N N . GLN B 1 278 ? -31.172 -6.816 5.375 1 88 278 GLN B N 1
ATOM 4569 C CA . GLN B 1 278 ? -32.219 -7.812 5.176 1 88 278 GLN B CA 1
ATOM 4570 C C . GLN B 1 278 ? -32.562 -8.531 6.48 1 88 278 GLN B C 1
ATOM 4572 O O . GLN B 1 278 ? -33.688 -9 6.672 1 88 278 GLN B O 1
ATOM 4577 N N . SER B 1 279 ? -31.672 -8.711 7.344 1 85.69 279 SER B N 1
ATOM 4578 C CA . SER B 1 279 ? -31.906 -9.414 8.602 1 85.69 279 SER B CA 1
ATOM 4579 C C . SER B 1 279 ? -32.656 -8.539 9.594 1 85.69 279 SER B C 1
ATOM 4581 O O . SER B 1 279 ? -33.281 -9.055 10.523 1 85.69 279 SER B O 1
ATOM 4583 N N . VAL B 1 280 ? -32.469 -7.242 9.594 1 73.25 280 VAL B N 1
ATOM 4584 C CA . VAL B 1 280 ? -33.188 -6.352 10.508 1 73.25 280 VAL B CA 1
ATOM 4585 C C . VAL B 1 280 ? -34.625 -6.156 10.031 1 73.25 280 VAL B C 1
ATOM 4587 O O . VAL B 1 280 ? -35.5 -5.832 10.828 1 73.25 280 VAL B O 1
ATOM 4590 N N . LYS B 1 281 ? -35.031 -6.66 8.875 1 56.41 281 LYS B N 1
ATOM 4591 C CA . LYS B 1 281 ? -36.438 -6.617 8.477 1 56.41 281 LYS B CA 1
ATOM 4592 C C . LYS B 1 281 ? -37.156 -7.922 8.828 1 56.41 281 LYS B C 1
ATOM 4594 O O . LYS B 1 281 ? -36.562 -9 8.742 1 56.41 281 LYS B O 1
#

Secondary structure (DSSP, 8-state):
-HHHHHHHHHH--TTGGGT-S--TT---EEEEEE-BTTSSHHHHHHHHHHHHHT------S-----TT----B-EEEESSSSEEEEEPPPBSS--HHHHHHHHHHHTT-S-SSSBPPTT--HHHHHHHHHHHHHS----EEEEEEEEETTS---HHHHHHHHHHHHHHHHHHSSPPEEEEES-GGGHHHHHHHHHHTT---EEEE-S--SSS----HHHHHHHHHHHHHHHHHHHHHHHHHTTS-HHHHHHHHHHHHHHHHHHHHHHHHHHHHHHHHHHH-/-HHHHHHHHHH--TTGGGT-S--TT---EEEEEE-BTTSSHHHHHHHHHHHHHT------S----STT----B-EEEESSSSEEEEEPPPBSS--HHHHHHHHHHHTT-S-SSSBPPTT--HHHHHHHHHHHHHS----EEEEEEEEETTS---HHHHHHHHHHHHHHHHHHSSPPEEEEES-GGGHHHHHHHHHHTT---EEEE-S--SSS----HHHHHHHHHHHHHHHHHHHHHHHHHTTS-HHHHHHHHHHHHHHHHHHHHHHHHHHHHHHHHHHH-

Solvent-accessible surface area (backbone atoms only — not comparable to full-atom values): 30524 Å² total; per-residue (Å²): 109,58,64,59,46,46,50,52,56,63,66,48,49,68,26,55,92,72,64,50,87,68,51,69,77,41,62,39,40,37,36,38,40,37,36,48,60,88,23,46,61,60,59,49,51,22,52,48,47,19,49,69,68,70,48,69,70,51,77,76,72,61,73,55,71,53,94,80,52,75,69,40,42,23,40,79,44,79,65,41,96,31,34,31,40,32,48,47,49,46,38,88,77,56,44,73,54,42,45,49,50,50,48,38,45,63,62,49,56,55,76,73,73,35,72,63,67,63,78,62,51,68,68,58,53,50,50,38,45,49,55,35,56,60,53,52,65,60,67,44,55,38,52,30,37,30,37,32,42,82,50,84,80,43,72,67,54,47,53,41,46,46,55,49,43,52,47,41,24,71,73,51,69,38,61,34,38,34,38,28,36,38,15,65,88,50,38,64,62,55,46,52,55,43,40,74,71,61,31,81,48,71,45,69,38,62,84,40,36,90,91,64,72,60,63,48,74,66,57,37,40,53,45,47,49,50,53,51,49,50,55,53,49,45,33,56,34,47,65,71,44,66,81,48,53,50,50,58,49,38,51,49,48,46,52,54,50,50,53,51,52,52,51,51,49,52,50,50,46,41,53,52,46,53,52,55,56,58,65,76,99,111,58,65,59,46,46,52,52,54,64,65,47,47,68,27,55,92,73,63,50,88,66,53,70,79,42,63,40,38,36,36,39,40,39,36,47,59,89,24,46,61,58,57,50,51,21,52,49,48,21,49,68,68,71,48,69,68,53,78,76,71,61,74,55,71,52,94,80,53,76,71,40,41,22,40,77,42,76,63,42,95,29,32,31,42,31,47,45,48,46,38,88,78,55,44,73,54,43,45,49,52,51,48,37,47,65,64,50,55,53,74,74,73,36,72,63,66,64,79,62,51,67,68,57,54,50,50,39,45,50,54,36,57,59,52,50,65,62,68,44,55,36,53,30,38,33,37,33,40,84,50,83,78,44,71,68,54,47,54,43,46,48,54,49,44,52,48,41,24,72,73,50,71,36,59,34,38,34,40,28,34,38,13,65,88,51,39,64,61,54,48,50,56,41,40,74,70,62,31,81,48,71,46,71,39,61,84,42,38,89,90,62,72,61,66,46,74,67,59,37,41,52,48,45,49,51,54,52,50,48,54,52,50,44,33,56,34,46,64,69,41,67,82,50,53,50,52,59,48,34,51,49,47,46,52,54,49,50,53,52,52,51,51,52,49,50,50,52,45,41,52,53,47,52,52,56,56,57,66,77,100

Sequence (562 aa):
MADAMRTKLTQYRPGSLLALANTRGFQRVSLQLFGFYGHGKTSLINLCLNSVQKKQYEDLAGLRYSDDTVIRERREYQLTHNMFIYDNRGFNSMDPEEISEASAQLRGLRLVDEEVKWDRTIEEKMELLLQKNNNPLMELMVPVLVFRGAKELTAEKSEKMKVFVLRCFDITGMFPLVVLMESGEIQEKISKSFHLLGVRYVIALQKFKVQEPELDAETEAEILRFLNLCTNEADRGMKKLQRVGKEEECRRHIREQMVVELELEREKVRKRTKVEIQSVKMADAMRTKLTQYRPGSLLALANTRGFQRVSLQLFGFYGHGKTSLINLCLNSVQKKQYEDLAGLRYSDDTVIRERREYQLTHNMFIYDNRGFNSMDPEEISEASAQLRGLRLVDEEVKWDRTIEEKMELLLQKNNNPLMELMVPVLVFRGAKELTAEKSEKMKVFVLRCFDITGMFPLVVLMESGEIQEKISKSFHLLGVRYVIALQKFKVQEPELDAETEAEILRFLNLCTNEADRGMKKLQRVGKEEECRRHIREQMVVELELEREKVRKRTKVEIQSVK

Radius of gyration: 31.12 Å; Cα contacts (8 Å, |Δi|>4): 902; chains: 2; bounding box: 61×91×57 Å

Organism: Xenopus laevis (NCBI:txid8355)